Protein AF-0000000078660831 (afdb_homodimer)

pLDDT: mean 80.47, std 12.87, range [37.16, 97.75]

Secondary structure (DSSP, 8-state):
--------HHHHHHHHHHHHHHHHHHH-TTT--HHHHHHHHTS-HHHHHHHSSSHHHHHHHHHHHHHHHHHHHHHTT--S--SHHHHHHHHHHHHHHHHH---HHHHHHHHHHHHHHHH-HHHHHHHHHHHHHHHHHHHHHHHHHHHHTTSS-SSPPPHHHHHHHHHHHHHHHHHHHTTGGG-SS-S-HHHHHHHHHHHHHTT-/--------HHHHHHHHHHHHHHHHHHH-TTT--HHHHHHHHTS-HHHHHHHSSSHHHHHHHHHHHHHHHHHHHHHTT--S--SHHHHHHHHHHHHHHHHH---HHHHHHHHHHHHHHHH-HHHHHHHHHHHHHHHHHHHHHHHHHHHHTTSS-SSPPPHHHHHHHHHHHHHHHHHHHTTGGG-SS-S-HHHHHHHHHHHHHTT-

Radius of gyration: 22.95 Å; Cα contacts (8 Å, |Δi|>4): 455; chains: 2; bounding box: 81×64×45 Å

Structure (mmCIF, N/CA/C/O backbone):
data_AF-0000000078660831-model_v1
#
loop_
_entity.id
_entity.type
_entity.pdbx_description
1 polymer 'Transcriptional regulator, TetR family'
#
loop_
_atom_site.group_PDB
_atom_site.id
_atom_site.type_symbol
_atom_site.label_atom_id
_atom_site.label_alt_id
_atom_site.label_comp_id
_atom_site.label_asym_id
_atom_site.label_entity_id
_atom_site.label_seq_id
_atom_site.pdbx_PDB_ins_code
_atom_site.Cartn_x
_atom_site.Cartn_y
_atom_site.Cartn_z
_atom_site.occupancy
_atom_site.B_iso_or_equiv
_atom_site.auth_seq_id
_atom_site.auth_comp_id
_atom_site.auth_asym_id
_atom_site.auth_atom_id
_atom_site.pdbx_PDB_model_num
ATOM 1 N N . MET A 1 1 ? -43.875 26.25 0.459 1 37.19 1 MET A N 1
ATOM 2 C CA . MET A 1 1 ? -42.875 26.125 1.52 1 37.19 1 MET A CA 1
ATOM 3 C C . MET A 1 1 ? -42.281 24.719 1.53 1 37.19 1 MET A C 1
ATOM 5 O O . MET A 1 1 ? -42.938 23.766 1.911 1 37.19 1 MET A O 1
ATOM 9 N N . THR A 1 2 ? -41.469 24.266 0.577 1 42.72 2 THR A N 1
ATOM 10 C CA . THR A 1 2 ? -40.906 22.938 0.373 1 42.72 2 THR A CA 1
ATOM 11 C C . THR A 1 2 ? -40.281 22.406 1.657 1 42.72 2 THR A C 1
ATOM 13 O O . THR A 1 2 ? -39.375 23.047 2.211 1 42.72 2 THR A O 1
ATOM 16 N N . LYS A 1 3 ? -41 21.781 2.516 1 44.03 3 LYS A N 1
ATOM 17 C CA . LYS A 1 3 ? -40.625 21.266 3.824 1 44.03 3 LYS A CA 1
ATOM 18 C C . LYS A 1 3 ? -39.219 20.672 3.781 1 44.03 3 LYS A C 1
ATOM 20 O O . LYS A 1 3 ? -38.938 19.75 3.014 1 44.03 3 LYS A O 1
ATOM 25 N N . ARG A 1 4 ? -38.156 21.469 4 1 50.12 4 ARG A N 1
ATOM 26 C CA . ARG A 1 4 ? -36.812 20.922 4.152 1 50.12 4 ARG A CA 1
ATOM 27 C C . ARG A 1 4 ? -36.844 19.625 4.949 1 50.12 4 ARG A C 1
ATOM 29 O O . ARG A 1 4 ? -37.156 19.625 6.141 1 50.12 4 ARG A O 1
ATOM 36 N N . THR A 1 5 ? -37.375 18.641 4.48 1 50.28 5 THR A N 1
ATOM 37 C CA . THR A 1 5 ? -37.469 17.344 5.129 1 50.28 5 THR A CA 1
ATOM 38 C C . THR A 1 5 ? -36.156 17.016 5.859 1 50.28 5 THR A C 1
ATOM 40 O O . THR A 1 5 ? -35.094 16.969 5.246 1 50.28 5 THR A O 1
ATOM 43 N N . ARG A 1 6 ? -36.094 17.438 7.113 1 60.25 6 ARG A N 1
ATOM 44 C CA . ARG A 1 6 ? -34.969 17.219 8.039 1 60.25 6 ARG A CA 1
ATOM 45 C C . ARG A 1 6 ? -34.469 15.789 7.93 1 60.25 6 ARG A C 1
ATOM 47 O O . ARG A 1 6 ? -35.219 14.836 8.07 1 60.25 6 ARG A O 1
ATOM 54 N N . LEU A 1 7 ? -33.281 15.508 7.316 1 67.62 7 LEU A N 1
ATOM 55 C CA . LEU A 1 7 ? -32.656 14.188 7.281 1 67.62 7 LEU A CA 1
ATOM 56 C C . LEU A 1 7 ? -32.781 13.492 8.633 1 67.62 7 LEU A C 1
ATOM 58 O O . LEU A 1 7 ? -32.688 14.141 9.68 1 67.62 7 LEU A O 1
ATOM 62 N N . THR A 1 8 ? -33.344 12.281 8.648 1 75.75 8 THR A N 1
ATOM 63 C CA . THR A 1 8 ? -33.344 11.484 9.867 1 75.75 8 THR A CA 1
ATOM 64 C C . THR A 1 8 ? -31.922 11.344 10.414 1 75.75 8 THR A C 1
ATOM 66 O O . THR A 1 8 ? -30.953 11.625 9.703 1 75.75 8 THR A O 1
ATOM 69 N N . ALA A 1 9 ? -31.766 11.148 11.625 1 75.38 9 ALA A N 1
ATOM 70 C CA . ALA A 1 9 ? -30.453 10.953 12.25 1 75.38 9 ALA A CA 1
ATOM 71 C C . ALA A 1 9 ? -29.609 9.945 11.469 1 75.38 9 ALA A C 1
ATOM 73 O O . ALA A 1 9 ? -28.406 10.133 11.297 1 75.38 9 ALA A O 1
ATOM 74 N N . LYS A 1 10 ? -30.281 8.906 11.016 1 82 10 LYS A N 1
ATOM 75 C CA . LYS A 1 10 ? -29.594 7.875 10.25 1 82 10 LYS A CA 1
ATOM 76 C C . LYS A 1 10 ? -29.109 8.422 8.914 1 82 10 LYS A C 1
ATOM 78 O O . LYS A 1 10 ? -27.984 8.125 8.5 1 82 10 LYS A O 1
ATOM 83 N N . ASP A 1 11 ? -29.891 9.203 8.375 1 85.88 11 ASP A N 1
ATOM 84 C CA . ASP A 1 11 ? -29.516 9.805 7.098 1 85.88 11 ASP A CA 1
ATOM 85 C C . ASP A 1 11 ? -28.375 10.797 7.262 1 85.88 11 ASP A C 1
ATOM 87 O O . ASP A 1 11 ? -27.484 10.875 6.418 1 85.88 11 ASP A O 1
ATOM 91 N N . ARG A 1 12 ? -28.406 11.438 8.375 1 88.94 12 ARG A N 1
ATOM 92 C CA . ARG A 1 12 ? -27.359 12.414 8.664 1 88.94 12 ARG A CA 1
ATOM 93 C C . ARG A 1 12 ? -26.016 11.719 8.914 1 88.94 12 ARG A C 1
ATOM 95 O O . ARG A 1 12 ? -24.984 12.148 8.398 1 88.94 12 ARG A O 1
ATOM 102 N N . LYS A 1 13 ? -26.094 10.656 9.641 1 92.94 13 LYS A N 1
ATOM 103 C CA . LYS A 1 13 ? -24.875 9.875 9.914 1 92.94 13 LYS A CA 1
ATOM 104 C C . LYS A 1 13 ? -24.266 9.352 8.625 1 92.94 13 LYS A C 1
ATOM 106 O O . LYS A 1 13 ? -23.047 9.406 8.445 1 92.94 13 LYS A O 1
ATOM 111 N N . ALA A 1 14 ? -25.141 8.906 7.77 1 93.62 14 ALA A N 1
ATOM 112 C CA . ALA A 1 14 ? -24.688 8.375 6.488 1 93.62 14 ALA A CA 1
ATOM 113 C C . ALA A 1 14 ? -24.047 9.469 5.641 1 93.62 14 ALA A C 1
ATOM 115 O O . ALA A 1 14 ? -23.031 9.234 4.969 1 93.62 14 ALA A O 1
ATOM 116 N N . LEU A 1 15 ? -24.594 10.57 5.695 1 94.5 15 LEU A N 1
ATOM 117 C CA . LEU A 1 15 ? -24.078 11.695 4.934 1 94.5 15 LEU A CA 1
ATOM 118 C C . LEU A 1 15 ? -22.719 12.125 5.465 1 94.5 15 LEU A C 1
ATOM 120 O O . LEU A 1 15 ? -21.797 12.383 4.688 1 94.5 15 LEU A O 1
ATOM 124 N N . ILE A 1 16 ? -22.625 12.156 6.746 1 96.5 16 ILE A N 1
ATOM 125 C CA . ILE A 1 16 ? -21.359 12.508 7.383 1 96.5 16 ILE A CA 1
ATOM 126 C C . ILE A 1 16 ? -20.281 11.5 6.996 1 96.5 16 ILE A C 1
ATOM 128 O O . ILE A 1 16 ? -19.172 11.875 6.617 1 96.5 16 ILE A O 1
ATOM 132 N N . LEU A 1 17 ? -20.656 10.266 7.027 1 95.94 17 LEU A N 1
ATOM 133 C CA . LEU A 1 17 ? -19.719 9.203 6.707 1 95.94 17 LEU A CA 1
ATOM 134 C C . LEU A 1 17 ? -19.25 9.305 5.254 1 95.94 17 LEU A C 1
ATOM 136 O O . LEU A 1 17 ? -18.062 9.148 4.965 1 95.94 17 LEU A O 1
ATOM 140 N N . ALA A 1 18 ? -20.188 9.57 4.41 1 95.19 18 ALA A N 1
ATOM 141 C CA . ALA A 1 18 ? -19.875 9.664 2.988 1 95.19 18 ALA A CA 1
ATOM 142 C C . ALA A 1 18 ? -18.922 10.828 2.715 1 95.19 18 ALA A C 1
ATOM 144 O O . ALA A 1 18 ? -17.938 10.672 1.979 1 95.19 18 ALA A O 1
ATOM 145 N N . ASN A 1 19 ? -19.172 11.914 3.312 1 96.69 19 ASN A N 1
ATOM 146 C CA . ASN A 1 19 ? -18.328 13.078 3.119 1 96.69 19 ASN A CA 1
ATOM 147 C C . ASN A 1 19 ? -16.969 12.906 3.803 1 96.69 19 ASN A C 1
ATOM 149 O O . ASN A 1 19 ? -15.945 13.336 3.275 1 96.69 19 ASN A O 1
ATOM 153 N N . ALA A 1 20 ? -17.016 12.297 4.961 1 97.44 20 ALA A N 1
ATOM 154 C CA . ALA A 1 20 ? -15.773 11.992 5.656 1 97.44 20 ALA A CA 1
ATOM 155 C C . ALA A 1 20 ? -14.883 11.086 4.816 1 97.44 20 ALA A C 1
ATOM 157 O O . ALA A 1 20 ? -13.672 11.305 4.719 1 97.44 20 ALA A O 1
ATOM 158 N N . ARG A 1 21 ? -15.508 10.102 4.211 1 95.62 21 ARG A N 1
ATOM 159 C CA . ARG A 1 21 ? -14.781 9.188 3.34 1 95.62 21 ARG A CA 1
ATOM 160 C C . ARG A 1 21 ? -14.062 9.938 2.225 1 95.62 21 ARG A C 1
ATOM 162 O O . ARG A 1 21 ? -12.867 9.742 2.002 1 95.62 21 ARG A O 1
ATOM 169 N N . ALA A 1 22 ? -14.758 10.805 1.614 1 94.69 22 ALA A N 1
ATOM 170 C CA . ALA A 1 22 ? -14.203 11.562 0.499 1 94.69 22 ALA A CA 1
ATOM 171 C C . ALA A 1 22 ? -13.062 12.461 0.964 1 94.69 22 ALA A C 1
ATOM 173 O O . ALA A 1 22 ? -12 12.5 0.334 1 94.69 22 ALA A O 1
ATOM 174 N N . ILE A 1 23 ? -13.211 13.086 2.064 1 95.06 23 ILE A N 1
ATOM 175 C CA . ILE A 1 23 ? -12.242 14.062 2.549 1 95.06 23 ILE A CA 1
ATOM 176 C C . ILE A 1 23 ? -11.008 13.336 3.076 1 95.06 23 ILE A C 1
ATOM 178 O O . ILE A 1 23 ? -9.875 13.742 2.791 1 95.06 23 ILE A O 1
ATOM 182 N N . PHE A 1 24 ? -11.203 12.227 3.824 1 93.19 24 PHE A N 1
ATOM 183 C CA . PHE A 1 24 ? -10.078 11.445 4.316 1 93.19 24 PHE A CA 1
ATOM 184 C C . PHE A 1 24 ? -9.297 10.836 3.156 1 93.19 24 PHE A C 1
ATOM 186 O O . PHE A 1 24 ? -8.07 10.742 3.205 1 93.19 24 PHE A O 1
ATOM 193 N N . ALA A 1 25 ? -10.008 10.406 2.16 1 90.31 25 ALA A N 1
ATOM 194 C CA . ALA A 1 25 ? -9.352 9.789 1.007 1 90.31 25 ALA A CA 1
ATOM 195 C C . ALA A 1 25 ? -8.523 10.82 0.238 1 90.31 25 ALA A C 1
ATOM 197 O O . ALA A 1 25 ? -7.434 10.516 -0.247 1 90.31 25 ALA A O 1
ATOM 198 N N . GLN A 1 26 ? -8.984 12.023 0.199 1 86.38 26 GLN A N 1
ATOM 199 C CA . GLN A 1 26 ? -8.352 13.062 -0.597 1 86.38 26 GLN A CA 1
ATOM 200 C C . GLN A 1 26 ? -7.199 13.719 0.168 1 86.38 26 GLN A C 1
ATOM 202 O O . GLN A 1 26 ? -6.117 13.922 -0.386 1 86.38 26 GLN A O 1
ATOM 207 N N . ASN A 1 27 ? -7.449 13.945 1.471 1 85.5 27 ASN A N 1
ATOM 208 C CA . ASN A 1 27 ? -6.508 14.781 2.207 1 85.5 27 ASN A CA 1
ATOM 209 C C . ASN A 1 27 ? -5.625 13.945 3.133 1 85.5 27 ASN A C 1
ATOM 211 O O . ASN A 1 27 ? -4.586 14.414 3.596 1 85.5 27 ASN A O 1
ATOM 215 N N . GLY A 1 28 ? -6.102 12.727 3.352 1 86.94 28 GLY A N 1
ATOM 216 C CA . GLY A 1 28 ? -5.441 11.945 4.387 1 86.94 28 GLY A CA 1
ATOM 217 C C . GLY A 1 28 ? -5.973 12.242 5.781 1 86.94 28 GLY A C 1
ATOM 218 O O . GLY A 1 28 ? -6.668 13.234 5.988 1 86.94 28 GLY A O 1
ATOM 219 N N . TYR A 1 29 ? -5.602 11.414 6.738 1 88.44 29 TYR A N 1
ATOM 220 C CA . TYR A 1 29 ? -6.117 11.508 8.102 1 88.44 29 TYR A CA 1
ATOM 221 C C . TYR A 1 29 ? -5.613 12.766 8.789 1 88.44 29 TYR A C 1
ATOM 223 O O . TYR A 1 29 ? -6.395 13.508 9.398 1 88.44 29 TYR A O 1
ATOM 231 N N . GLU A 1 30 ? -4.391 13 8.703 1 85 30 GLU A N 1
ATOM 232 C CA . GLU A 1 30 ? -3.775 14.086 9.461 1 85 30 GLU A CA 1
ATOM 233 C C . GLU A 1 30 ? -4.215 15.445 8.938 1 85 30 GLU A C 1
ATOM 235 O O . GLU A 1 30 ? -4.555 16.344 9.719 1 85 30 GLU A O 1
ATOM 240 N N . ALA A 1 31 ? -4.312 15.594 7.676 1 85 31 ALA A N 1
ATOM 241 C CA . ALA A 1 31 ? -4.574 16.906 7.07 1 85 31 ALA A CA 1
ATOM 242 C C . ALA A 1 31 ? -6.07 17.188 7.02 1 85 31 ALA A C 1
ATOM 244 O O . ALA A 1 31 ? -6.484 18.344 6.895 1 85 31 ALA A O 1
ATOM 245 N N . ALA A 1 32 ? -6.844 16.188 7.023 1 92 32 ALA A N 1
ATOM 246 C CA . ALA A 1 32 ? -8.289 16.375 6.949 1 92 32 ALA A CA 1
ATOM 247 C C . ALA A 1 32 ? -8.805 17.172 8.141 1 92 32 ALA A C 1
ATOM 249 O O . ALA A 1 32 ? -8.445 16.891 9.289 1 92 32 ALA A O 1
ATOM 250 N N . ARG A 1 33 ? -9.656 18.125 7.844 1 94 33 ARG A N 1
ATOM 251 C CA . ARG A 1 33 ? -10.266 18.953 8.883 1 94 33 ARG A CA 1
ATOM 252 C C . ARG A 1 33 ? -11.711 18.531 9.141 1 94 33 ARG A C 1
ATOM 254 O O . ARG A 1 33 ? -12.516 18.453 8.211 1 94 33 ARG A O 1
ATOM 261 N N . THR A 1 34 ? -11.945 18.344 10.359 1 96.38 34 THR A N 1
ATOM 262 C CA . THR A 1 34 ? -13.297 17.922 10.719 1 96.38 34 THR A CA 1
ATOM 263 C C . THR A 1 34 ? -14.305 19.031 10.438 1 96.38 34 THR A C 1
ATOM 265 O O . THR A 1 34 ? -15.461 18.75 10.109 1 96.38 34 THR A O 1
ATOM 268 N N . GLN A 1 35 ? -13.898 20.219 10.406 1 96.88 35 GLN A N 1
ATOM 269 C CA . GLN A 1 35 ? -14.766 21.344 10.062 1 96.88 35 GLN A CA 1
ATOM 270 C C . GLN A 1 35 ? -15.234 21.25 8.609 1 96.88 35 GLN A C 1
ATOM 272 O O . GLN A 1 35 ? -16.391 21.547 8.305 1 96.88 35 GLN A O 1
ATOM 277 N N . ASP A 1 36 ? -14.359 20.812 7.762 1 97.12 36 ASP A N 1
ATOM 278 C CA . ASP A 1 36 ? -14.703 20.672 6.352 1 97.12 36 ASP A CA 1
ATOM 279 C C . ASP A 1 36 ? -15.719 19.547 6.148 1 97.12 36 ASP A C 1
ATOM 281 O O . ASP A 1 36 ? -16.625 19.672 5.324 1 97.12 36 ASP A O 1
ATOM 285 N N . ILE A 1 37 ? -15.555 18.469 6.867 1 97.75 37 ILE A N 1
ATOM 286 C CA . ILE A 1 37 ? -16.484 17.344 6.793 1 97.75 37 ILE A CA 1
ATOM 287 C C . ILE A 1 37 ? -17.875 17.797 7.238 1 97.75 37 ILE A C 1
ATOM 289 O O . ILE A 1 37 ? -18.875 17.531 6.559 1 97.75 37 ILE A O 1
ATOM 293 N N . ALA A 1 38 ? -17.891 18.531 8.336 1 97.62 38 ALA A N 1
ATOM 294 C CA . ALA A 1 38 ? -19.156 19.031 8.867 1 97.62 38 ALA A CA 1
ATOM 295 C C . ALA A 1 38 ? -19.828 19.969 7.879 1 97.62 38 ALA A C 1
ATOM 297 O O . ALA A 1 38 ? -21.016 19.812 7.562 1 97.62 38 ALA A O 1
ATOM 298 N N . ARG A 1 39 ? -19.094 20.875 7.391 1 97.31 39 ARG A N 1
ATOM 299 C CA . ARG A 1 39 ? -19.609 21.859 6.449 1 97.31 39 ARG A CA 1
ATOM 300 C C . ARG A 1 39 ? -20.188 21.188 5.207 1 97.31 39 ARG A C 1
ATOM 302 O O . ARG A 1 39 ? -21.297 21.5 4.797 1 97.31 39 ARG A O 1
ATOM 309 N N . ARG A 1 40 ? -19.5 20.297 4.668 1 96.38 40 ARG A N 1
ATOM 310 C CA . ARG A 1 40 ? -19.953 19.594 3.465 1 96.38 40 ARG A CA 1
ATOM 311 C C . ARG A 1 40 ? -21.188 18.766 3.742 1 96.38 40 ARG A C 1
ATOM 313 O O . ARG A 1 40 ? -21.984 18.5 2.838 1 96.38 40 ARG A O 1
ATOM 320 N N . SER A 1 41 ? -21.281 18.391 4.996 1 96.69 41 SER A N 1
ATOM 321 C CA . SER A 1 41 ? -22.391 17.531 5.391 1 96.69 41 SER A CA 1
ATOM 322 C C . SER A 1 41 ? -23.594 18.359 5.82 1 96.69 41 SER A C 1
ATOM 324 O O . SER A 1 41 ? -24.641 17.797 6.18 1 96.69 41 SER A O 1
ATOM 326 N N . GLY A 1 42 ? -23.422 19.656 5.895 1 95.94 42 GLY A N 1
ATOM 327 C CA . GLY A 1 42 ? -24.516 20.531 6.258 1 95.94 42 GLY A CA 1
ATOM 328 C C . GLY A 1 42 ? -24.859 20.469 7.738 1 95.94 42 GLY A C 1
ATOM 329 O O . GLY A 1 42 ? -26.031 20.609 8.117 1 95.94 42 GLY A O 1
ATOM 330 N N . VAL A 1 43 ? -23.891 20.156 8.555 1 95.94 43 VAL A N 1
ATOM 331 C CA . VAL A 1 43 ? -24.109 20.094 10 1 95.94 43 VAL A CA 1
ATOM 332 C C . VAL A 1 43 ? -23.016 20.891 10.719 1 95.94 43 VAL A C 1
ATOM 334 O O . VAL A 1 43 ? -22 21.234 10.125 1 95.94 43 VAL A O 1
ATOM 337 N N . SER A 1 44 ? -23.328 21.141 11.945 1 95.19 44 SER A N 1
ATOM 338 C CA . SER A 1 44 ? -22.297 21.734 12.781 1 95.19 44 SER A CA 1
ATOM 339 C C . SER A 1 44 ? -21.281 20.703 13.227 1 95.19 44 SER A C 1
ATOM 341 O O . SER A 1 44 ? -21.578 19.5 13.266 1 95.19 44 SER A O 1
ATOM 343 N N . GLU A 1 45 ? -20.078 21.141 13.508 1 95.44 45 GLU A N 1
ATOM 344 C CA . GLU A 1 45 ? -19.078 20.234 14.055 1 95.44 45 GLU A CA 1
ATOM 345 C C . GLU A 1 45 ? -19.562 19.594 15.359 1 95.44 45 GLU A C 1
ATOM 347 O O . GLU A 1 45 ? -19.297 18.422 15.625 1 95.44 45 GLU A O 1
ATOM 352 N N . ALA A 1 46 ? -20.297 20.406 16.141 1 94.62 46 ALA A N 1
ATOM 353 C CA . ALA A 1 46 ? -20.828 19.906 17.406 1 94.62 46 ALA A CA 1
ATOM 354 C C . ALA A 1 46 ? -21.781 18.75 17.172 1 94.62 46 ALA A C 1
ATOM 356 O O . ALA A 1 46 ? -21.688 17.719 17.844 1 94.62 46 ALA A O 1
ATOM 357 N N . LEU A 1 47 ? -22.625 18.875 16.297 1 94.88 47 LEU A N 1
ATOM 358 C CA . LEU A 1 47 ? -23.578 17.812 15.961 1 94.88 47 LEU A CA 1
ATOM 359 C C . LEU A 1 47 ? -22.859 16.594 15.422 1 94.88 47 LEU A C 1
ATOM 361 O O . LEU A 1 47 ? -23.234 15.453 15.742 1 94.88 47 LEU A O 1
ATOM 365 N N . MET A 1 48 ? -21.844 16.797 14.586 1 96.44 48 MET A N 1
ATOM 366 C CA . MET A 1 48 ? -21.047 15.688 14.047 1 96.44 48 MET A CA 1
ATOM 367 C C . MET A 1 48 ? -20.422 14.875 15.172 1 96.44 48 MET A C 1
ATOM 369 O O . MET A 1 48 ? -20.469 13.641 15.156 1 96.44 48 MET A O 1
ATOM 373 N N . TYR A 1 49 ? -19.969 15.57 16.141 1 95.62 49 TYR A N 1
ATOM 374 C CA . TYR A 1 49 ? -19.25 14.906 17.219 1 95.62 49 TYR A CA 1
ATOM 375 C C . TYR A 1 49 ? -20.219 14.25 18.203 1 95.62 49 TYR A C 1
ATOM 377 O O . TYR A 1 49 ? -19.828 13.438 19.031 1 95.62 49 TYR A O 1
ATOM 385 N N . GLN A 1 50 ? -21.5 14.633 18.156 1 95.19 50 GLN A N 1
ATOM 386 C CA . GLN A 1 50 ? -22.516 13.867 18.875 1 95.19 50 GLN A CA 1
ATOM 387 C C . GLN A 1 50 ? -22.641 12.453 18.297 1 95.19 50 GLN A C 1
ATOM 389 O O . GLN A 1 50 ? -22.906 11.5 19.031 1 95.19 50 GLN A O 1
ATOM 394 N N . HIS A 1 51 ? -22.406 12.367 17.016 1 94.88 51 HIS A N 1
ATOM 395 C CA . HIS A 1 51 ? -22.484 11.078 16.344 1 94.88 51 HIS A CA 1
ATOM 396 C C . HIS A 1 51 ? -21.141 10.344 16.406 1 94.88 51 HIS A C 1
ATOM 398 O O . HIS A 1 51 ? -21.109 9.117 16.531 1 94.88 51 HIS A O 1
ATOM 404 N N . PHE A 1 52 ? -20.062 11.125 16.281 1 97 52 PHE A N 1
ATOM 405 C CA . PHE A 1 52 ? -18.703 10.602 16.281 1 97 52 PHE A CA 1
ATOM 406 C C . PHE A 1 52 ? -17.828 11.375 17.25 1 97 52 PHE A C 1
ATOM 408 O O . PHE A 1 52 ? -17.281 12.43 16.906 1 97 52 PHE A O 1
ATOM 415 N N . PRO A 1 53 ? -17.562 10.852 18.297 1 96 53 PRO A N 1
ATOM 416 C CA . PRO A 1 53 ? -17.047 11.594 19.453 1 96 53 PRO A CA 1
ATOM 417 C C . PRO A 1 53 ? -15.641 12.148 19.203 1 96 53 PRO A C 1
ATOM 419 O O . PRO A 1 53 ? -15.164 13 19.969 1 96 53 PRO A O 1
ATOM 422 N N . SER A 1 54 ? -14.953 11.602 18.156 1 95.75 54 SER A N 1
ATOM 423 C CA . SER A 1 54 ? -13.625 12.109 17.828 1 95.75 54 SER A CA 1
ATOM 424 C C . SER A 1 54 ? -13.312 11.914 16.344 1 95.75 54 SER A C 1
ATOM 426 O O . SER A 1 54 ? -14 11.164 15.656 1 95.75 54 SER A O 1
ATOM 428 N N . LYS A 1 55 ? -12.312 12.586 15.898 1 94.69 55 LYS A N 1
ATOM 429 C CA . LYS A 1 55 ? -11.836 12.398 14.531 1 94.69 55 LYS A CA 1
ATOM 430 C C . LYS A 1 55 ? -11.445 10.938 14.289 1 94.69 55 LYS A C 1
ATOM 432 O O . LYS A 1 55 ? -11.742 10.383 13.227 1 94.69 55 LYS A O 1
ATOM 437 N N . GLU A 1 56 ? -10.859 10.367 15.344 1 92.56 56 GLU A N 1
ATOM 438 C CA . GLU A 1 56 ? -10.445 8.969 15.25 1 92.56 56 GLU A CA 1
ATOM 439 C C . GLU A 1 56 ? -11.656 8.039 15.141 1 92.56 56 GLU A C 1
ATOM 441 O O . GLU A 1 56 ? -11.656 7.113 14.328 1 92.56 56 GLU A O 1
ATOM 446 N N . ALA A 1 57 ? -12.594 8.32 15.891 1 94 57 ALA A N 1
ATOM 447 C CA . ALA A 1 57 ? -13.805 7.508 15.852 1 94 57 ALA A CA 1
ATOM 448 C C . ALA A 1 57 ? -14.492 7.617 14.484 1 94 57 ALA A C 1
ATOM 450 O O . ALA A 1 57 ? -14.984 6.621 13.953 1 94 57 ALA A O 1
ATOM 451 N N . LEU A 1 58 ? -14.531 8.828 14 1 96.19 58 LEU A N 1
ATOM 452 C CA . LEU A 1 58 ? -15.102 9.055 12.68 1 96.19 58 LEU A CA 1
ATOM 453 C C . LEU A 1 58 ? -14.297 8.32 11.609 1 96.19 58 LEU A C 1
ATOM 455 O O . LEU A 1 58 ? -14.875 7.652 10.742 1 96.19 58 LEU A O 1
ATOM 459 N N . TYR A 1 59 ? -13.055 8.383 11.68 1 93.44 59 TYR A N 1
ATOM 460 C CA . TYR A 1 59 ? -12.172 7.723 10.727 1 93.44 59 TYR A CA 1
ATOM 461 C C . TYR A 1 59 ? -12.352 6.211 10.766 1 93.44 59 TYR A C 1
ATOM 463 O O . TYR A 1 59 ? -12.477 5.566 9.719 1 93.44 59 TYR A O 1
ATOM 471 N N . ARG A 1 60 ? -12.414 5.66 11.938 1 91.25 60 ARG A N 1
ATOM 472 C CA . ARG A 1 60 ? -12.609 4.227 12.102 1 91.25 60 ARG A CA 1
ATOM 473 C C . ARG A 1 60 ? -13.961 3.787 11.547 1 91.25 60 ARG A C 1
ATOM 475 O O . ARG A 1 60 ? -14.078 2.703 10.969 1 91.25 60 ARG A O 1
ATOM 482 N N . ALA A 1 61 ? -14.914 4.621 11.742 1 93.44 61 ALA A N 1
ATOM 483 C CA . ALA A 1 61 ? -16.234 4.312 11.195 1 93.44 61 ALA A CA 1
ATOM 484 C C . ALA A 1 61 ? -16.203 4.281 9.672 1 93.44 61 ALA A C 1
ATOM 486 O O . ALA A 1 61 ? -16.828 3.418 9.047 1 93.44 61 ALA A O 1
ATOM 487 N N . VAL A 1 62 ? -15.508 5.219 9.062 1 94.31 62 VAL A N 1
ATOM 488 C CA . VAL A 1 62 ? -15.352 5.254 7.613 1 94.31 62 VAL A CA 1
ATOM 489 C C . VAL A 1 62 ? -14.664 3.977 7.137 1 94.31 62 VAL A C 1
ATOM 491 O O . VAL A 1 62 ? -15.125 3.326 6.195 1 94.31 62 VAL A O 1
ATOM 494 N N . LEU A 1 63 ? -13.633 3.566 7.812 1 90.88 63 LEU A N 1
ATOM 495 C CA . LEU A 1 63 ? -12.875 2.381 7.426 1 90.88 63 LEU A CA 1
ATOM 496 C C . LEU A 1 63 ? -13.734 1.125 7.555 1 90.88 63 LEU A C 1
ATOM 498 O O . LEU A 1 63 ? -13.664 0.234 6.703 1 90.88 63 LEU A O 1
ATOM 502 N N . ARG A 1 64 ? -14.492 1.091 8.57 1 89.25 64 ARG A N 1
ATOM 503 C CA . ARG A 1 64 ? -15.383 -0.05 8.758 1 89.25 64 ARG A CA 1
ATOM 504 C C . ARG A 1 64 ? -16.391 -0.154 7.609 1 89.25 64 ARG A C 1
ATOM 506 O O . ARG A 1 64 ? -16.688 -1.254 7.141 1 89.25 64 ARG A O 1
ATOM 513 N N . GLU A 1 65 ? -16.859 0.952 7.215 1 91.25 65 GLU A N 1
ATOM 514 C CA . GLU A 1 65 ? -17.781 0.955 6.09 1 91.25 65 GLU A CA 1
ATOM 515 C C . GLU A 1 65 ? -17.094 0.498 4.805 1 91.25 65 GLU A C 1
ATOM 517 O O . GLU A 1 65 ? -17.656 -0.273 4.031 1 91.25 65 GLU A O 1
ATOM 522 N 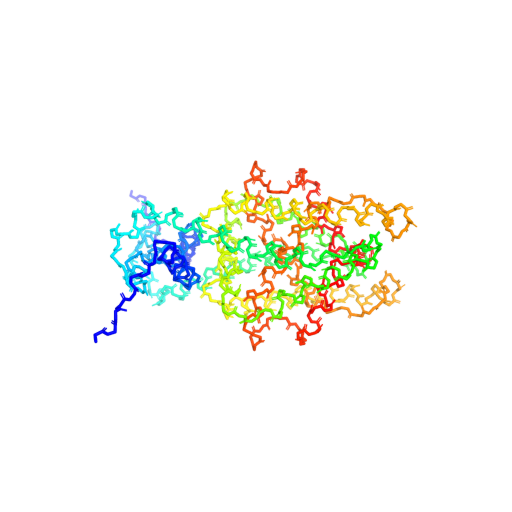N . VAL A 1 66 ? -15.938 0.984 4.562 1 90 66 VAL A N 1
ATOM 523 C CA . VAL A 1 66 ? -15.156 0.61 3.389 1 90 66 VAL A CA 1
ATOM 524 C C . VAL A 1 66 ? -14.945 -0.901 3.373 1 90 66 VAL A C 1
ATOM 526 O O . VAL A 1 66 ? -15.148 -1.554 2.346 1 90 66 VAL A O 1
ATOM 529 N N . ILE A 1 67 ? -14.609 -1.447 4.457 1 85.5 67 ILE A N 1
ATOM 530 C CA . ILE A 1 67 ? -14.336 -2.877 4.578 1 85.5 67 ILE A CA 1
ATOM 531 C C . ILE A 1 67 ? -15.625 -3.664 4.336 1 85.5 67 ILE A C 1
ATOM 533 O O . ILE A 1 67 ? -15.617 -4.676 3.627 1 85.5 67 ILE A O 1
ATOM 537 N N . ARG A 1 68 ? -16.625 -3.205 4.953 1 85.5 68 ARG A N 1
ATOM 538 C CA . ARG A 1 68 ? -17.922 -3.869 4.766 1 85.5 68 ARG A CA 1
ATOM 539 C C . ARG A 1 68 ? -18.297 -3.906 3.293 1 85.5 68 ARG A C 1
ATOM 541 O O . ARG A 1 68 ? -18.766 -4.938 2.793 1 85.5 68 ARG A O 1
ATOM 548 N N . GLU A 1 69 ? -18.156 -2.842 2.666 1 86.12 69 GLU A N 1
ATOM 549 C CA . GLU A 1 69 ? -18.484 -2.76 1.246 1 86.12 69 GLU A CA 1
ATOM 550 C C . GLU A 1 69 ? -17.641 -3.721 0.425 1 86.12 69 GLU A C 1
ATOM 552 O O . GLU A 1 69 ? -18.141 -4.371 -0.494 1 86.12 69 GLU A O 1
ATOM 557 N N . GLN A 1 70 ? -16.406 -3.768 0.735 1 81.12 70 GLN A N 1
ATOM 558 C CA . GLN A 1 70 ? -15.523 -4.691 0.038 1 81.12 70 GLN A CA 1
ATOM 559 C C . GLN A 1 70 ? -15.922 -6.141 0.303 1 81.12 70 GLN A C 1
ATOM 561 O O . GLN A 1 70 ? -15.938 -6.965 -0.615 1 81.12 70 GLN A O 1
ATOM 566 N N . ASP A 1 71 ? -16.188 -6.395 1.562 1 79.94 71 ASP A N 1
ATOM 567 C CA . ASP A 1 71 ? -16.656 -7.738 1.915 1 79.94 71 ASP A CA 1
ATOM 568 C C . ASP A 1 71 ? -17.891 -8.125 1.117 1 79.94 71 ASP A C 1
ATOM 570 O O . ASP A 1 71 ? -18.016 -9.258 0.649 1 79.94 71 ASP A O 1
ATOM 574 N N . GLU A 1 72 ? -18.75 -7.211 0.995 1 82.06 72 GLU A N 1
ATOM 575 C CA . GLU A 1 72 ? -19.984 -7.461 0.25 1 82.06 72 GLU A CA 1
ATOM 576 C C . GLU A 1 72 ? -19.688 -7.723 -1.226 1 82.06 72 GLU A C 1
ATOM 578 O O . GLU A 1 72 ? -20.328 -8.578 -1.847 1 82.06 72 GLU A O 1
ATOM 583 N N . SER A 1 73 ? -18.781 -7.012 -1.755 1 77.69 73 SER A N 1
ATOM 584 C CA . SER A 1 73 ? -18.391 -7.207 -3.148 1 77.69 73 SER A CA 1
ATOM 585 C C . SER A 1 73 ? -17.75 -8.578 -3.361 1 77.69 73 SER A C 1
ATOM 587 O O . SER A 1 73 ? -17.969 -9.211 -4.395 1 77.69 73 SER A O 1
ATOM 589 N N . TYR A 1 74 ? -17.031 -9.016 -2.316 1 74.56 74 TYR A N 1
ATOM 590 C CA . TYR A 1 74 ? -16.344 -10.297 -2.414 1 74.56 74 TYR A CA 1
ATOM 591 C C . TYR A 1 74 ? -17.297 -11.453 -2.162 1 74.56 74 TYR A C 1
ATOM 593 O O . TYR A 1 74 ? -17.094 -12.555 -2.688 1 74.56 74 TYR A O 1
ATOM 601 N N . ALA A 1 75 ? -18.203 -11.242 -1.276 1 73.19 75 ALA A N 1
ATOM 602 C CA . ALA A 1 75 ? -19.203 -12.273 -1.001 1 73.19 75 ALA A CA 1
ATOM 603 C C . ALA A 1 75 ? -19.922 -12.703 -2.279 1 73.19 75 ALA A C 1
ATOM 605 O O . ALA A 1 75 ? -20.344 -13.852 -2.412 1 73.19 75 ALA A O 1
ATOM 606 N N . ALA A 1 76 ? -19.922 -11.844 -3.211 1 68.06 76 ALA A N 1
ATOM 607 C CA . ALA A 1 76 ? -20.594 -12.109 -4.48 1 68.06 76 ALA A CA 1
ATOM 608 C C . ALA A 1 76 ? -19.75 -13.023 -5.363 1 68.06 76 ALA A C 1
ATOM 610 O O . ALA A 1 76 ? -20.25 -13.609 -6.324 1 68.06 76 ALA A O 1
ATOM 611 N N . LEU A 1 77 ? -18.469 -13.086 -5.004 1 66.88 77 LEU A N 1
ATOM 612 C CA . LEU A 1 77 ? -17.531 -13.883 -5.797 1 66.88 77 LEU A CA 1
ATOM 613 C C . LEU A 1 77 ? -17.672 -15.367 -5.469 1 66.88 77 LEU A C 1
ATOM 615 O O . LEU A 1 77 ? -17.172 -16.219 -6.207 1 66.88 77 LEU A O 1
ATOM 619 N N . VAL A 1 78 ? -18.328 -15.68 -4.449 1 57.91 78 VAL A N 1
ATOM 620 C CA . VAL A 1 78 ? -18.359 -17.031 -3.922 1 57.91 78 VAL A CA 1
ATOM 621 C C . VAL A 1 78 ? -18.984 -17.969 -4.957 1 57.91 78 VAL A C 1
ATOM 623 O O . VAL A 1 78 ? -20.141 -17.812 -5.344 1 57.91 78 VAL A O 1
ATOM 626 N N . THR A 1 79 ? -17.906 -18.609 -5.719 1 58.22 79 THR A N 1
ATOM 627 C CA . THR A 1 79 ? -18.391 -19.688 -6.578 1 58.22 79 THR A CA 1
ATOM 628 C C . THR A 1 79 ? -18.703 -20.938 -5.758 1 58.22 79 THR A C 1
ATOM 630 O O . THR A 1 79 ? -18.094 -21.172 -4.711 1 58.22 79 THR A O 1
ATOM 633 N N . ARG A 1 80 ? -19.797 -21.547 -6.039 1 57.72 80 ARG A N 1
ATOM 634 C CA . ARG A 1 80 ? -20.312 -22.797 -5.473 1 57.72 80 ARG A CA 1
ATOM 635 C C . ARG A 1 80 ? -19.375 -23.953 -5.77 1 57.72 80 ARG A C 1
ATOM 637 O O . ARG A 1 80 ? -19.297 -24.906 -4.988 1 57.72 80 ARG A O 1
ATOM 644 N N . GLU A 1 81 ? -18.562 -23.797 -6.812 1 58.5 81 GLU A N 1
ATOM 645 C CA . GLU A 1 81 ? -17.734 -24.938 -7.184 1 58.5 81 GLU A CA 1
ATOM 646 C C . GLU A 1 81 ? -16.391 -24.891 -6.469 1 58.5 81 GLU A C 1
ATOM 648 O O . GLU A 1 81 ? -15.852 -23.812 -6.195 1 58.5 81 GLU A O 1
ATOM 653 N N . LEU A 1 82 ? -16.062 -26.031 -5.809 1 59.34 82 LEU A N 1
ATOM 654 C CA . LEU A 1 82 ? -14.875 -26.141 -4.961 1 59.34 82 LEU A CA 1
ATOM 655 C C . LEU A 1 82 ? -13.742 -26.844 -5.691 1 59.34 82 LEU A C 1
ATOM 657 O O . LEU A 1 82 ? -13.227 -27.859 -5.211 1 59.34 82 LEU A O 1
ATOM 661 N N . ASP A 1 83 ? -13.523 -26.578 -7.035 1 64.12 83 ASP A N 1
ATOM 662 C CA . ASP A 1 83 ? -12.391 -27.141 -7.758 1 64.12 83 ASP A CA 1
ATOM 663 C C . ASP A 1 83 ? -11.398 -26.062 -8.156 1 64.12 83 ASP A C 1
ATOM 665 O O . ASP A 1 83 ? -11.586 -24.891 -7.82 1 64.12 83 ASP A O 1
ATOM 669 N N . GLY A 1 84 ? -10.273 -26.484 -8.656 1 68.06 84 GLY A N 1
ATOM 670 C CA . GLY A 1 84 ? -9.219 -25.562 -9.07 1 68.06 84 GLY A CA 1
ATOM 671 C C . GLY A 1 84 ? -9.719 -24.453 -9.977 1 68.06 84 GLY A C 1
ATOM 672 O O . GLY A 1 84 ? -9.273 -23.312 -9.867 1 68.06 84 GLY A O 1
ATOM 673 N N . ARG A 1 85 ? -10.703 -24.812 -10.766 1 72.38 85 ARG A N 1
ATOM 674 C CA . ARG A 1 85 ? -11.297 -23.844 -11.68 1 72.38 85 ARG A CA 1
ATOM 675 C C . ARG A 1 85 ? -12.055 -22.75 -10.906 1 72.38 85 ARG A C 1
ATOM 677 O O . ARG A 1 85 ? -12.07 -21.594 -11.312 1 72.38 85 ARG A O 1
ATOM 684 N N . ALA A 1 86 ? -12.578 -23.234 -9.844 1 74 86 ALA A N 1
ATOM 685 C CA . ALA A 1 86 ? -13.312 -22.297 -9.008 1 74 86 ALA A CA 1
ATOM 686 C C . ALA A 1 86 ? -12.383 -21.266 -8.383 1 74 86 ALA A C 1
ATOM 688 O O . ALA A 1 86 ? -12.734 -20.094 -8.266 1 74 86 ALA A O 1
ATOM 689 N N . VAL A 1 87 ? -11.18 -21.688 -8.039 1 74.75 87 VAL A N 1
ATOM 690 C CA . VAL A 1 87 ? -10.203 -20.781 -7.453 1 74.75 87 VAL A CA 1
ATOM 691 C C . VAL A 1 87 ? -9.812 -19.719 -8.477 1 74.75 87 VAL A C 1
ATOM 693 O O . VAL A 1 87 ? -9.805 -18.516 -8.172 1 74.75 87 VAL A O 1
ATOM 696 N N . VAL A 1 88 ? -9.617 -20.203 -9.656 1 78.69 88 VAL A N 1
ATOM 697 C CA . VAL A 1 88 ? -9.219 -19.297 -10.719 1 78.69 88 VAL A CA 1
ATOM 698 C C . VAL A 1 88 ? -10.344 -18.297 -11 1 78.69 88 VAL A C 1
ATOM 700 O O . VAL A 1 88 ? -10.102 -17.094 -11.156 1 78.69 88 VAL A O 1
ATOM 703 N N . ARG A 1 89 ? -11.547 -18.812 -11.023 1 80.81 89 ARG A N 1
ATOM 704 C CA . ARG A 1 89 ? -12.703 -17.953 -11.289 1 80.81 89 ARG A CA 1
ATOM 705 C C . ARG A 1 89 ? -12.875 -16.906 -10.195 1 80.81 89 ARG A C 1
ATOM 707 O O . ARG A 1 89 ? -13.18 -15.75 -10.484 1 80.81 89 ARG A O 1
ATOM 714 N N . ASN A 1 90 ? -12.648 -17.328 -9.016 1 79 90 ASN A N 1
ATOM 715 C CA . ASN A 1 90 ? -12.797 -16.406 -7.895 1 79 90 ASN A CA 1
ATOM 716 C C . ASN A 1 90 ? -11.719 -15.328 -7.902 1 79 90 ASN A C 1
ATOM 718 O O . ASN A 1 90 ? -12.008 -14.156 -7.656 1 79 90 ASN A O 1
ATOM 722 N N . VAL A 1 91 ? -10.539 -15.727 -8.164 1 82.38 91 VAL A N 1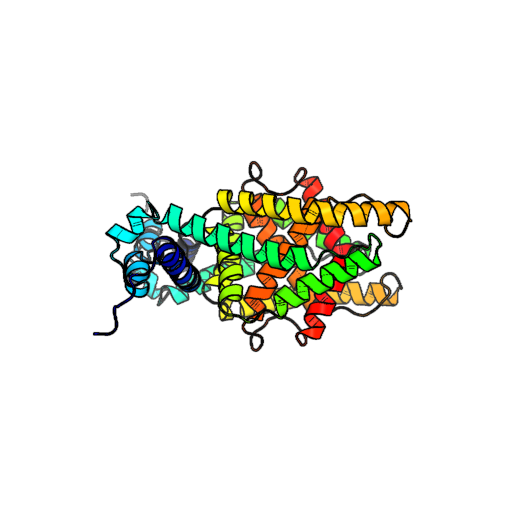
ATOM 723 C CA . VAL A 1 91 ? -9.438 -14.766 -8.227 1 82.38 91 VAL A CA 1
ATOM 724 C C . VAL A 1 91 ? -9.648 -13.797 -9.383 1 82.38 91 VAL A C 1
ATOM 726 O O . VAL A 1 91 ? -9.422 -12.594 -9.242 1 82.38 91 VAL A O 1
ATOM 729 N N . ARG A 1 92 ? -10.133 -14.359 -10.461 1 86.31 92 ARG A N 1
ATOM 730 C CA . ARG A 1 92 ? -10.43 -13.508 -11.609 1 86.31 92 ARG A CA 1
ATOM 731 C C . ARG A 1 92 ? -11.523 -12.492 -11.266 1 86.31 92 ARG A C 1
ATOM 733 O O . ARG A 1 92 ? -11.391 -11.312 -11.578 1 86.31 92 ARG A O 1
ATOM 740 N N . ALA A 1 93 ? -12.547 -12.984 -10.672 1 85 93 ALA A N 1
ATOM 741 C CA . ALA A 1 93 ? -13.648 -12.109 -10.281 1 85 93 ALA A CA 1
ATOM 742 C C . ALA A 1 93 ? -13.164 -11.016 -9.336 1 85 93 ALA A C 1
ATOM 744 O O . ALA A 1 93 ? -13.602 -9.859 -9.438 1 85 93 ALA A O 1
ATOM 745 N N . TYR A 1 94 ? -12.289 -11.367 -8.469 1 84.5 94 TYR A N 1
ATOM 746 C CA . TYR A 1 94 ? -11.719 -10.406 -7.535 1 84.5 94 TYR A CA 1
ATOM 747 C C . TYR A 1 94 ? -11 -9.289 -8.273 1 84.5 94 TYR A C 1
ATOM 749 O O . TYR A 1 94 ? -11.273 -8.109 -8.039 1 84.5 94 TYR A O 1
ATOM 757 N N . PHE A 1 95 ? -10.164 -9.633 -9.203 1 89.69 95 PHE A N 1
ATOM 758 C CA . PHE A 1 95 ? -9.367 -8.617 -9.867 1 89.69 95 PHE A CA 1
ATOM 759 C C . PHE A 1 95 ? -10.211 -7.836 -10.867 1 89.69 95 PHE A C 1
ATOM 761 O O . PHE A 1 95 ? -9.898 -6.688 -11.195 1 89.69 95 PHE A O 1
ATOM 768 N N . GLN A 1 96 ? -11.289 -8.461 -11.328 1 88.31 96 GLN A N 1
ATOM 769 C CA . GLN A 1 96 ? -12.242 -7.715 -12.141 1 88.31 96 GLN A CA 1
ATOM 770 C C . GLN A 1 96 ? -12.883 -6.59 -11.344 1 88.31 96 GLN A C 1
ATOM 772 O O . GLN A 1 96 ? -13.102 -5.492 -11.859 1 88.31 96 GLN A O 1
ATOM 777 N N . ILE A 1 97 ? -13.148 -6.91 -10.148 1 84.5 97 ILE A N 1
ATOM 778 C CA . ILE A 1 97 ? -13.719 -5.895 -9.266 1 84.5 97 ILE A CA 1
ATOM 779 C C . ILE A 1 97 ? -12.672 -4.82 -8.977 1 84.5 97 ILE A C 1
ATOM 781 O O . ILE A 1 97 ? -12.961 -3.625 -9.078 1 84.5 97 ILE A O 1
ATOM 785 N N . VAL A 1 98 ? -11.516 -5.219 -8.656 1 86.75 98 VAL A N 1
ATOM 786 C CA . VAL A 1 98 ? -10.43 -4.32 -8.273 1 86.75 98 VAL A CA 1
ATOM 787 C C . VAL A 1 98 ? -10.117 -3.369 -9.43 1 86.75 98 VAL A C 1
ATOM 789 O O . VAL A 1 98 ? -9.984 -2.16 -9.227 1 86.75 98 VAL A O 1
ATOM 792 N N . VAL A 1 99 ? -10.016 -3.93 -10.625 1 85.44 99 VAL A N 1
ATOM 793 C CA . VAL A 1 99 ? -9.602 -3.148 -11.781 1 85.44 99 VAL A CA 1
ATOM 794 C C . VAL A 1 99 ? -10.805 -2.418 -12.367 1 85.44 99 VAL A C 1
ATOM 796 O O . VAL A 1 99 ? -10.68 -1.297 -12.867 1 85.44 99 VAL A O 1
ATOM 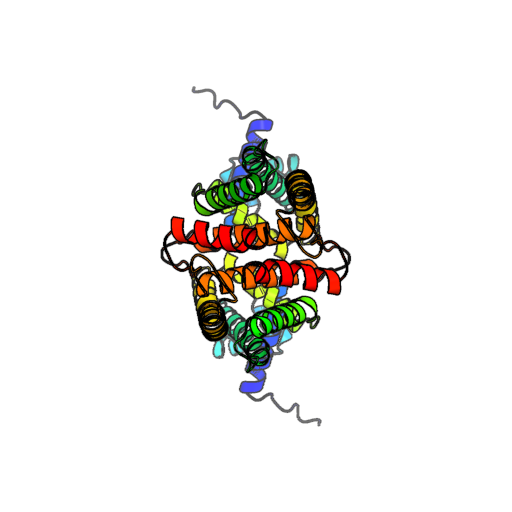799 N N . GLY A 1 100 ? -11.938 -3.01 -12.312 1 78.75 100 GLY A N 1
ATOM 800 C CA . GLY A 1 100 ? -13.117 -2.508 -13.008 1 78.75 100 GLY A CA 1
ATOM 801 C C . GLY A 1 100 ? -13.898 -1.489 -12.195 1 78.75 100 GLY A C 1
ATOM 802 O O . GLY A 1 100 ? -14.719 -0.748 -12.742 1 78.75 100 GLY A O 1
ATOM 803 N N . GLN A 1 101 ? -13.727 -1.488 -10.992 1 73.56 101 GLN A N 1
ATOM 804 C CA . GLN A 1 101 ? -14.5 -0.553 -10.172 1 73.56 101 GLN A CA 1
ATOM 805 C C . GLN A 1 101 ? -13.953 0.866 -10.305 1 73.56 101 GLN A C 1
ATOM 807 O O . GLN A 1 101 ? -12.875 1.172 -9.773 1 73.56 101 GLN A O 1
ATOM 812 N N . THR A 1 102 ? -14.703 1.657 -10.953 1 73.44 102 THR A N 1
ATOM 813 C CA . THR A 1 102 ? -14.219 2.996 -11.273 1 73.44 102 THR A CA 1
ATOM 814 C C . THR A 1 102 ? -15 4.051 -10.5 1 73.44 102 THR A C 1
ATOM 816 O O . THR A 1 102 ? -14.695 5.242 -10.578 1 73.44 102 THR A O 1
ATOM 819 N N . GLU A 1 103 ? -15.945 3.496 -9.719 1 81.31 103 GLU A N 1
ATOM 820 C CA . GLU A 1 103 ? -16.688 4.473 -8.93 1 81.31 103 GLU A CA 1
ATOM 821 C C . GLU A 1 103 ? -15.789 5.16 -7.914 1 81.31 103 GLU A C 1
ATOM 823 O O . GLU A 1 103 ? -15.047 4.5 -7.184 1 81.31 103 GLU A O 1
ATOM 828 N N . PRO A 1 104 ? -15.938 6.461 -7.863 1 83.56 104 PRO A N 1
ATOM 829 C CA . PRO A 1 104 ? -15.078 7.223 -6.957 1 83.56 104 PRO A CA 1
ATOM 830 C C . PRO A 1 104 ? -15.117 6.703 -5.523 1 83.56 104 PRO A C 1
ATOM 832 O O . PRO A 1 104 ? -14.078 6.652 -4.852 1 83.56 104 PRO A O 1
ATOM 835 N N . ARG A 1 105 ? -16.297 6.266 -5.141 1 84.44 105 ARG A N 1
ATOM 836 C CA . ARG A 1 105 ? -16.453 5.77 -3.775 1 84.44 105 ARG A CA 1
ATOM 837 C C . ARG A 1 105 ? -15.57 4.555 -3.527 1 84.44 105 ARG A C 1
ATOM 839 O O . ARG A 1 105 ? -14.961 4.43 -2.459 1 84.44 105 ARG A O 1
ATOM 846 N N . PHE A 1 106 ? -15.5 3.725 -4.523 1 83.31 106 PHE A N 1
ATOM 847 C CA . PHE A 1 106 ? -14.695 2.518 -4.383 1 83.31 106 PHE A CA 1
ATOM 848 C C . PHE A 1 106 ? -13.211 2.844 -4.469 1 83.31 106 PHE A C 1
ATOM 850 O O . PHE A 1 106 ? -12.398 2.285 -3.727 1 83.31 106 PHE A O 1
ATOM 857 N N . LYS A 1 107 ? -12.922 3.736 -5.254 1 85.12 107 LYS A N 1
ATOM 858 C CA . LYS A 1 107 ? -11.531 4.184 -5.348 1 85.12 107 LYS A CA 1
ATOM 859 C C . LYS A 1 107 ? -11.07 4.816 -4.039 1 85.12 107 LYS A C 1
ATOM 861 O O . LYS A 1 107 ? -9.969 4.539 -3.566 1 85.12 107 LYS A O 1
ATOM 866 N N . ASP A 1 108 ? -11.977 5.59 -3.465 1 88.88 108 ASP A N 1
ATOM 867 C CA . ASP A 1 108 ? -11.688 6.172 -2.158 1 88.88 108 ASP A CA 1
ATOM 868 C C . ASP A 1 108 ? -11.445 5.086 -1.111 1 88.88 108 ASP A C 1
ATOM 870 O O . ASP A 1 108 ? -10.602 5.242 -0.232 1 88.88 108 ASP A O 1
ATOM 874 N N . GLY A 1 109 ? -12.234 3.994 -1.288 1 88.69 109 GLY A N 1
ATOM 875 C CA . GLY A 1 109 ? -12.117 2.902 -0.335 1 88.69 109 GLY A CA 1
ATOM 876 C C . GLY A 1 109 ? -10.758 2.236 -0.35 1 88.69 109 GLY A C 1
ATOM 877 O O . GLY A 1 109 ? -10.156 2.006 0.705 1 88.69 109 GLY A O 1
ATOM 878 N N . PHE A 1 110 ? -10.258 1.994 -1.508 1 87.25 110 PHE A N 1
ATOM 879 C CA . PHE A 1 110 ? -8.945 1.359 -1.621 1 87.25 110 PHE A CA 1
ATOM 880 C C . PHE A 1 110 ? -7.848 2.297 -1.141 1 87.25 110 PHE A C 1
ATOM 882 O O . PHE A 1 110 ? -6.898 1.865 -0.483 1 87.25 110 PHE A O 1
ATOM 889 N N . ARG A 1 111 ? -7.98 3.535 -1.438 1 88.38 111 ARG A N 1
ATOM 890 C CA . ARG A 1 111 ? -7.016 4.527 -0.973 1 88.38 111 ARG A CA 1
ATOM 891 C C . ARG A 1 111 ? -6.992 4.594 0.551 1 88.38 111 ARG A C 1
ATOM 893 O O . ARG A 1 111 ? -5.922 4.676 1.157 1 88.38 111 ARG A O 1
ATOM 900 N N . LEU A 1 112 ? -8.125 4.555 1.061 1 90.44 112 LEU A N 1
ATOM 901 C CA . LEU A 1 112 ? -8.227 4.645 2.514 1 90.44 112 LEU A CA 1
ATOM 902 C C . LEU A 1 112 ? -7.68 3.387 3.176 1 90.44 112 LEU A C 1
ATOM 904 O O . LEU A 1 112 ? -7.07 3.459 4.246 1 90.44 112 LEU A O 1
ATOM 908 N N . LEU A 1 113 ? -7.914 2.291 2.564 1 87.19 113 LEU A N 1
ATOM 909 C CA . LEU A 1 113 ? -7.363 1.052 3.104 1 87.19 113 LEU A CA 1
ATOM 910 C C . LEU A 1 113 ? -5.84 1.08 3.08 1 87.19 113 LEU A C 1
ATOM 912 O O . LEU A 1 113 ? -5.195 0.72 4.066 1 87.19 113 LEU A O 1
ATOM 916 N N . LEU A 1 114 ? -5.32 1.49 2.01 1 87.38 114 LEU A N 1
ATOM 917 C CA . LEU A 1 114 ? -3.871 1.612 1.907 1 87.38 114 LEU A CA 1
ATOM 918 C C . LEU A 1 114 ? -3.338 2.621 2.918 1 87.38 114 LEU A C 1
ATOM 920 O O . LEU A 1 114 ? -2.346 2.357 3.602 1 87.38 114 LEU A O 1
ATOM 924 N N . ALA A 1 115 ? -4.004 3.73 3.02 1 88.19 115 ALA A N 1
ATOM 925 C CA . ALA A 1 115 ? -3.596 4.793 3.936 1 88.19 115 ALA A CA 1
ATOM 926 C C . ALA A 1 115 ? -3.631 4.309 5.383 1 88.19 115 ALA A C 1
ATOM 928 O O . ALA A 1 115 ? -2.807 4.723 6.199 1 88.19 115 ALA A O 1
ATOM 929 N N . SER A 1 116 ? -4.598 3.477 5.695 1 86.62 116 SER A N 1
ATOM 930 C CA . SER A 1 116 ? -4.77 3.004 7.062 1 86.62 116 SER A CA 1
ATOM 931 C C . SER A 1 116 ? -3.551 2.213 7.535 1 86.62 116 SER A C 1
ATOM 933 O O . SER A 1 116 ? -3.264 2.158 8.734 1 86.62 116 SER A O 1
ATOM 935 N N . LEU A 1 117 ? -2.83 1.653 6.598 1 83 117 LEU A N 1
ATOM 936 C CA . LEU A 1 117 ? -1.629 0.896 6.93 1 83 117 LEU A CA 1
ATOM 937 C C . LEU A 1 117 ? -0.546 1.813 7.488 1 83 117 LEU A C 1
ATOM 939 O O . LEU A 1 117 ? 0.369 1.354 8.172 1 83 117 LEU A O 1
ATOM 943 N N . LEU A 1 118 ? -0.731 3.084 7.164 1 82.25 118 LEU A N 1
ATOM 944 C CA . LEU A 1 118 ? 0.285 4.062 7.539 1 82.25 118 LEU A CA 1
ATOM 945 C C . LEU A 1 118 ? -0.125 4.816 8.797 1 82.25 118 LEU A C 1
ATOM 947 O O . LEU A 1 118 ? 0.728 5.332 9.523 1 82.25 118 LEU A O 1
ATOM 951 N N . VAL A 1 119 ? -1.425 4.977 9.07 1 77.69 119 VAL A N 1
ATOM 952 C CA . VAL A 1 119 ? -1.95 5.805 10.148 1 77.69 119 VAL A CA 1
ATOM 953 C C . VAL A 1 119 ? -2.051 4.977 11.43 1 77.69 119 VAL A C 1
ATOM 955 O O . VAL A 1 119 ? -1.578 5.402 12.484 1 77.69 119 VAL A O 1
ATOM 958 N N . ASP A 1 120 ? -2.742 3.846 11.305 1 77.5 120 ASP A N 1
ATOM 959 C CA . ASP A 1 120 ? -2.973 2.953 12.438 1 77.5 120 ASP A CA 1
ATOM 960 C C . ASP A 1 120 ? -2.861 1.49 12.016 1 77.5 120 ASP A C 1
ATOM 962 O O . ASP A 1 120 ? -3.865 0.854 11.695 1 77.5 120 ASP A O 1
ATOM 966 N N . THR A 1 121 ? -1.661 1.014 12.195 1 72.56 121 THR A N 1
ATOM 967 C CA . THR A 1 121 ? -1.394 -0.342 11.727 1 72.56 121 THR A CA 1
ATOM 968 C C . THR A 1 121 ? -2.209 -1.359 12.523 1 72.56 121 THR A C 1
ATOM 970 O O . THR A 1 121 ? -2.609 -2.395 11.984 1 72.56 121 THR A O 1
ATOM 973 N N . ASN A 1 122 ? -2.506 -0.988 13.734 1 74.44 122 ASN A N 1
ATOM 974 C CA . ASN A 1 122 ? -3.277 -1.926 14.547 1 74.44 122 ASN A CA 1
ATOM 975 C C . ASN A 1 122 ? -4.703 -2.072 14.023 1 74.44 122 ASN A C 1
ATOM 977 O O . ASN A 1 122 ? -5.219 -3.188 13.922 1 74.44 122 ASN A O 1
ATOM 981 N N . PHE A 1 123 ? -5.238 -0.986 13.75 1 74.75 123 PHE A N 1
ATOM 982 C CA . PHE A 1 123 ? -6.594 -1.014 13.219 1 74.75 123 PHE A CA 1
ATOM 983 C C . PHE A 1 123 ? -6.625 -1.683 11.852 1 74.75 123 PHE A C 1
ATOM 985 O O . PHE A 1 123 ? -7.484 -2.525 11.578 1 74.75 123 PHE A O 1
ATOM 992 N N . ALA A 1 124 ? -5.691 -1.372 11.047 1 73.12 124 ALA A N 1
ATOM 993 C CA . ALA A 1 124 ? -5.629 -1.959 9.711 1 73.12 124 ALA A CA 1
ATOM 994 C C . ALA A 1 124 ? -5.477 -3.475 9.789 1 73.12 124 ALA A C 1
ATOM 996 O O . ALA A 1 124 ? -6.133 -4.207 9.047 1 73.12 124 ALA A O 1
ATOM 997 N N . THR A 1 125 ? -4.727 -3.881 10.742 1 75.06 125 THR A N 1
ATOM 998 C CA . THR A 1 125 ? -4.492 -5.309 10.93 1 75.06 125 THR A CA 1
ATOM 999 C C . THR A 1 125 ? -5.785 -6.02 11.32 1 75.06 125 THR A C 1
ATOM 1001 O O . THR A 1 125 ? -6.074 -7.109 10.82 1 75.06 125 THR A O 1
ATOM 1004 N N . LEU A 1 126 ? -6.48 -5.352 12.109 1 76 126 LEU A N 1
ATOM 1005 C CA . LEU A 1 126 ? -7.742 -5.941 12.547 1 76 126 LEU A CA 1
ATOM 1006 C C . LEU A 1 126 ? -8.719 -6.074 11.383 1 76 126 LEU A C 1
ATOM 1008 O O . LEU A 1 126 ? -9.375 -7.105 11.234 1 76 126 LEU A O 1
ATOM 1012 N N . VAL A 1 127 ? -8.688 -5.176 10.625 1 72.81 127 VAL A N 1
ATOM 1013 C CA . VAL A 1 127 ? -9.602 -5.152 9.492 1 72.81 127 VAL A CA 1
ATOM 1014 C C . VAL A 1 127 ? -9.156 -6.176 8.445 1 72.81 127 VAL A C 1
ATOM 1016 O O . VAL A 1 127 ? -9.984 -6.914 7.902 1 72.81 127 VAL A O 1
ATOM 1019 N N . TYR A 1 128 ? -7.863 -6.273 8.305 1 73.94 128 TYR A N 1
ATOM 1020 C CA . TYR A 1 128 ? -7.328 -7.234 7.348 1 73.94 128 TYR A CA 1
ATOM 1021 C C . TYR A 1 128 ? -7.57 -8.664 7.816 1 73.94 128 TYR A C 1
ATOM 1023 O O . TYR A 1 128 ? -7.922 -9.531 7.02 1 73.94 128 TYR A O 1
ATOM 1031 N N . ARG A 1 129 ? -7.488 -8.828 9.023 1 75.94 129 ARG A N 1
ATOM 1032 C CA . ARG A 1 129 ? -7.723 -10.156 9.57 1 75.94 129 ARG A CA 1
ATOM 1033 C C . ARG A 1 129 ? -9.172 -10.586 9.367 1 75.94 129 ARG A C 1
ATOM 1035 O O . ARG A 1 129 ? -9.438 -11.75 9.055 1 75.94 129 ARG A O 1
ATOM 1042 N N . ARG A 1 130 ? -9.914 -9.664 9.578 1 73.88 130 ARG A N 1
ATOM 1043 C CA . ARG A 1 130 ? -11.328 -9.969 9.352 1 73.88 130 ARG A CA 1
ATOM 1044 C C . ARG A 1 130 ? -11.578 -10.336 7.895 1 73.88 130 ARG A C 1
ATOM 1046 O O . ARG A 1 130 ? -12.258 -11.328 7.609 1 73.88 130 ARG A O 1
ATOM 1053 N N . ALA A 1 131 ? -11.039 -9.555 7.051 1 68.5 131 ALA A N 1
ATOM 1054 C CA . ALA A 1 131 ? -11.203 -9.797 5.621 1 68.5 131 ALA A CA 1
ATOM 1055 C C . ALA A 1 131 ? -10.625 -11.148 5.223 1 68.5 131 ALA A C 1
ATOM 1057 O O . ALA A 1 131 ? -11.227 -11.883 4.438 1 68.5 131 ALA A O 1
ATOM 1058 N N . GLN A 1 132 ? -9.602 -11.422 5.809 1 69.88 132 GLN A N 1
ATOM 1059 C CA . GLN A 1 132 ? -8.938 -12.695 5.57 1 69.88 132 GLN A CA 1
ATOM 1060 C C . GLN A 1 132 ? -9.82 -13.867 5.992 1 69.88 132 GLN A C 1
ATOM 1062 O O . GLN A 1 132 ? -9.93 -14.859 5.273 1 69.88 132 GLN A O 1
ATOM 1067 N N . ARG A 1 133 ? -10.328 -13.711 7.074 1 71.81 133 ARG A N 1
ATOM 1068 C CA . ARG A 1 133 ? -11.164 -14.789 7.586 1 71.81 133 ARG A CA 1
ATOM 1069 C C . ARG A 1 133 ? -12.32 -15.078 6.637 1 71.81 133 ARG A C 1
ATOM 1071 O O . ARG A 1 133 ? -12.656 -16.234 6.395 1 71.81 133 ARG A O 1
ATOM 1078 N N . LEU A 1 134 ? -12.742 -14.078 6.121 1 67.56 134 LEU A N 1
ATOM 1079 C CA . LEU A 1 134 ? -13.875 -14.242 5.215 1 67.56 134 LEU A CA 1
ATOM 1080 C C . LEU A 1 134 ? -13.43 -14.867 3.896 1 67.56 134 LEU A C 1
ATOM 1082 O O . LEU A 1 134 ? -14.07 -15.789 3.395 1 67.56 134 LEU A O 1
ATOM 1086 N N . MET A 1 135 ? -12.297 -14.398 3.473 1 68.25 135 MET A N 1
ATOM 1087 C CA . MET A 1 135 ? -11.781 -14.891 2.199 1 68.25 135 MET A CA 1
ATOM 1088 C C . MET A 1 135 ? -11.188 -16.281 2.355 1 68.25 135 MET A C 1
ATOM 1090 O O . MET A 1 135 ? -11.352 -17.141 1.481 1 68.25 135 MET A O 1
ATOM 1094 N N . ASN A 1 136 ? -10.516 -16.469 3.488 1 71.31 136 ASN A N 1
ATOM 1095 C CA . ASN A 1 136 ? -9.828 -17.734 3.764 1 71.31 136 ASN A CA 1
ATOM 1096 C C . ASN A 1 136 ? -10.805 -18.906 3.762 1 71.31 136 ASN A C 1
ATOM 1098 O O . ASN A 1 136 ? -10.484 -19.984 3.254 1 71.31 136 ASN A O 1
ATOM 1102 N N . ARG A 1 137 ? -11.922 -18.719 4.32 1 69.19 137 ARG A N 1
ATOM 1103 C CA . ARG A 1 137 ? -12.875 -19.812 4.383 1 69.19 137 ARG A CA 1
ATOM 1104 C C . ARG A 1 137 ? -13.25 -20.297 2.982 1 69.19 137 ARG A C 1
ATOM 1106 O O . ARG A 1 137 ? -13.344 -21.5 2.734 1 69.19 137 ARG A O 1
ATOM 1113 N N . ARG A 1 138 ? -13.242 -19.453 2.162 1 65.25 138 ARG A N 1
ATOM 1114 C CA . ARG A 1 138 ? -13.68 -19.75 0.803 1 65.25 138 ARG A CA 1
ATOM 1115 C C . ARG A 1 138 ? -12.57 -20.422 -0 1 65.25 138 ARG A C 1
ATOM 1117 O O . ARG A 1 138 ? -12.797 -21.422 -0.672 1 65.25 138 ARG A O 1
ATOM 1124 N N . ILE A 1 139 ? -11.453 -19.844 0.176 1 67.88 139 ILE A N 1
ATOM 1125 C CA . ILE A 1 139 ? -10.312 -20.328 -0.595 1 67.88 139 ILE A CA 1
ATOM 1126 C C . ILE A 1 139 ? -9.805 -21.641 0.009 1 67.88 139 ILE A C 1
ATOM 1128 O O . ILE A 1 139 ? -9.414 -22.562 -0.718 1 67.88 139 ILE A O 1
ATOM 1132 N N . ALA A 1 140 ? -9.891 -21.656 1.328 1 70.69 140 ALA A N 1
ATOM 1133 C CA . ALA A 1 140 ? -9.406 -22.859 2.01 1 70.69 140 ALA A CA 1
ATOM 1134 C C . ALA A 1 140 ? -10.172 -24.094 1.556 1 70.69 140 ALA A C 1
ATOM 1136 O O . ALA A 1 140 ? -9.578 -25.141 1.299 1 70.69 140 ALA A O 1
ATOM 1137 N N . ARG A 1 141 ? -11.406 -23.984 1.465 1 70.25 141 ARG A N 1
ATOM 1138 C CA . ARG A 1 141 ? -12.234 -25.125 1.062 1 70.25 141 ARG A CA 1
ATOM 1139 C C . ARG A 1 141 ? -11.914 -25.547 -0.369 1 70.25 141 ARG A C 1
ATOM 1141 O O . ARG A 1 141 ? -11.836 -26.75 -0.666 1 70.25 141 ARG A O 1
ATOM 1148 N N . ALA A 1 142 ? -11.758 -24.594 -1.168 1 67.69 142 ALA A N 1
ATOM 1149 C CA . ALA A 1 142 ? -11.445 -24.875 -2.566 1 67.69 142 ALA A CA 1
ATOM 1150 C C . ALA A 1 142 ? -10.07 -25.5 -2.707 1 67.69 142 ALA A C 1
ATOM 1152 O O . ALA A 1 142 ? -9.883 -26.438 -3.488 1 67.69 142 ALA A O 1
ATOM 1153 N N . LEU A 1 143 ? -9.141 -25.047 -1.924 1 68.88 143 LEU A N 1
ATOM 1154 C CA . LEU A 1 143 ? -7.773 -25.547 -1.986 1 68.88 143 LEU A CA 1
ATOM 1155 C C . LEU A 1 143 ? -7.695 -26.969 -1.412 1 68.88 143 LEU A C 1
ATOM 1157 O O . LEU A 1 143 ? -6.965 -27.812 -1.931 1 68.88 143 LEU A O 1
ATOM 1161 N N . GLU A 1 144 ? -8.391 -27.109 -0.352 1 71.88 144 GLU A N 1
ATOM 1162 C CA . GLU A 1 144 ? -8.438 -28.453 0.23 1 71.88 144 GLU A CA 1
ATOM 1163 C C . GLU A 1 144 ? -8.992 -29.469 -0.764 1 71.88 144 GLU A C 1
ATOM 1165 O O . GLU A 1 144 ? -8.43 -30.547 -0.927 1 71.88 144 GLU A O 1
ATOM 1170 N N . ASN A 1 145 ? -10.023 -29.094 -1.385 1 70.5 145 ASN A N 1
ATOM 1171 C CA . ASN A 1 145 ? -10.609 -29.969 -2.391 1 70.5 145 ASN A CA 1
ATOM 1172 C C . ASN A 1 145 ? -9.648 -30.219 -3.551 1 70.5 145 ASN A C 1
ATOM 1174 O O . ASN A 1 145 ? -9.547 -31.344 -4.047 1 70.5 145 ASN A O 1
ATOM 1178 N N . ALA A 1 146 ? -8.969 -29.188 -3.953 1 67.5 146 ALA A N 1
ATOM 1179 C CA . ALA A 1 146 ? -8.031 -29.281 -5.07 1 67.5 146 ALA A CA 1
ATOM 1180 C C . ALA A 1 146 ? -6.836 -30.156 -4.703 1 67.5 146 ALA A C 1
ATOM 1182 O O . ALA A 1 146 ? -6.285 -30.859 -5.559 1 67.5 146 ALA A O 1
ATOM 1183 N N . ARG A 1 147 ? -6.441 -30.078 -3.477 1 72 147 ARG A N 1
ATOM 1184 C CA . ARG A 1 147 ? -5.359 -30.938 -3.012 1 72 147 ARG A CA 1
ATOM 1185 C C . ARG A 1 147 ? -5.797 -32.406 -2.959 1 72 147 ARG A C 1
ATOM 1187 O O . ARG A 1 147 ? -5.039 -33.312 -3.336 1 72 147 ARG A O 1
ATOM 1194 N N . GLU A 1 148 ? -6.953 -32.562 -2.512 1 73.88 148 GLU A N 1
ATOM 1195 C CA . GLU A 1 148 ? -7.508 -33.906 -2.406 1 73.88 148 GLU A CA 1
ATOM 1196 C C . GLU A 1 148 ? -7.656 -34.562 -3.781 1 73.88 148 GLU A C 1
ATOM 1198 O O . GLU A 1 148 ? -7.449 -35.75 -3.934 1 73.88 148 GLU A O 1
ATOM 1203 N N . THR A 1 149 ? -7.992 -33.719 -4.73 1 72.06 149 THR A N 1
ATOM 1204 C CA . THR A 1 149 ? -8.188 -34.219 -6.078 1 72.06 149 THR A CA 1
ATOM 1205 C C . THR A 1 149 ? -6.855 -34.344 -6.816 1 72.06 149 THR A C 1
ATOM 1207 O O . THR A 1 149 ? -6.785 -34.906 -7.898 1 72.06 149 THR A O 1
ATOM 1210 N N . GLY A 1 150 ? -5.797 -33.781 -6.18 1 67.94 150 GLY A N 1
ATOM 1211 C CA . GLY A 1 150 ? -4.473 -33.844 -6.77 1 67.94 150 GLY A CA 1
ATOM 1212 C C . GLY A 1 150 ? -4.18 -32.688 -7.727 1 67.94 150 GLY A C 1
ATOM 1213 O O . GLY A 1 150 ? -3.135 -32.688 -8.383 1 67.94 150 GLY A O 1
ATOM 1214 N N . ASP A 1 151 ? -5.145 -31.781 -7.809 1 64.12 151 ASP A N 1
ATOM 1215 C CA . ASP A 1 151 ? -4.969 -30.641 -8.703 1 64.12 151 ASP A CA 1
ATOM 1216 C C . ASP A 1 151 ? -3.857 -29.719 -8.211 1 64.12 151 ASP A C 1
ATOM 1218 O O . ASP A 1 151 ? -3.207 -29.047 -9 1 64.12 151 ASP A O 1
ATOM 1222 N N . ILE A 1 152 ? -3.76 -29.672 -6.938 1 63.19 152 ILE A N 1
ATOM 1223 C CA . ILE A 1 152 ? -2.689 -28.906 -6.316 1 63.19 152 ILE A CA 1
ATOM 1224 C C . ILE A 1 152 ? -1.757 -29.844 -5.551 1 63.19 152 ILE A C 1
ATOM 1226 O O . ILE A 1 152 ? -2.211 -30.656 -4.734 1 63.19 152 ILE A O 1
ATOM 1230 N N . VAL A 1 153 ? -0.548 -29.797 -6.094 1 59.97 153 VAL A N 1
ATOM 1231 C CA . VAL A 1 153 ? 0.447 -30.672 -5.48 1 59.97 153 VAL A CA 1
ATOM 1232 C C . VAL A 1 153 ? 1.523 -29.828 -4.797 1 59.97 153 VAL A C 1
ATOM 1234 O O . VAL A 1 153 ? 1.606 -28.609 -5.02 1 59.97 153 VAL A O 1
ATOM 1237 N N . GLY A 1 154 ? 2.217 -30.344 -3.766 1 62.47 154 GLY A N 1
ATOM 1238 C CA . GLY A 1 154 ? 3.35 -29.688 -3.137 1 62.47 154 GLY A CA 1
ATOM 1239 C C . GLY A 1 154 ? 3.064 -29.234 -1.716 1 62.47 154 GLY A C 1
ATOM 1240 O O . GLY A 1 154 ? 2.059 -29.625 -1.124 1 62.47 154 GLY A O 1
ATOM 1241 N N . ARG A 1 155 ? 3.971 -28.453 -1.188 1 64 155 ARG A N 1
ATOM 1242 C CA . ARG A 1 155 ? 3.896 -28.062 0.217 1 64 155 ARG A CA 1
ATOM 1243 C C . ARG A 1 155 ? 2.74 -27.094 0.455 1 64 155 ARG A C 1
ATOM 1245 O O . ARG A 1 155 ? 2.447 -26.25 -0.393 1 64 155 ARG A O 1
ATOM 1252 N N . LYS A 1 156 ? 2.041 -27.328 1.508 1 73.56 156 LYS A N 1
ATOM 1253 C CA . LYS A 1 156 ? 0.908 -26.516 1.927 1 73.56 156 LYS A CA 1
ATOM 1254 C C . LYS A 1 156 ? 1.354 -25.094 2.275 1 73.56 156 LYS A C 1
ATOM 1256 O O . LYS A 1 156 ? 2.342 -24.906 2.988 1 73.56 156 LYS A O 1
ATOM 1261 N N . ILE A 1 157 ? 0.847 -24.141 1.53 1 75.62 157 ILE A N 1
ATOM 1262 C CA . ILE A 1 157 ? 1.06 -22.734 1.869 1 75.62 157 ILE A CA 1
ATOM 1263 C C . ILE A 1 157 ? -0.128 -22.203 2.676 1 75.62 157 ILE A C 1
ATOM 1265 O O . ILE A 1 157 ? -1.231 -22.75 2.592 1 75.62 157 ILE A O 1
ATOM 1269 N N . SER A 1 158 ? 0.14 -21.297 3.535 1 83.88 158 SER A N 1
ATOM 1270 C CA . SER A 1 158 ? -0.929 -20.719 4.34 1 83.88 158 SER A CA 1
ATOM 1271 C C . SER A 1 158 ? -1.983 -20.062 3.463 1 83.88 158 SER A C 1
ATOM 1273 O O . SER A 1 158 ? -1.676 -19.141 2.703 1 83.88 158 SER A O 1
ATOM 1275 N N . VAL A 1 159 ? -3.188 -20.562 3.602 1 79.81 159 VAL A N 1
ATOM 1276 C CA . VAL A 1 159 ? -4.309 -19.969 2.879 1 79.81 159 VAL A CA 1
ATOM 1277 C C . VAL A 1 159 ? -4.508 -18.516 3.328 1 79.81 159 VAL A C 1
ATOM 1279 O O . VAL A 1 159 ? -4.805 -17.641 2.512 1 79.81 159 VAL A O 1
ATOM 1282 N N . ALA A 1 160 ? -4.281 -18.359 4.57 1 83.38 160 ALA A N 1
ATOM 1283 C CA . ALA A 1 160 ? -4.422 -17.016 5.125 1 83.38 160 ALA A CA 1
ATOM 1284 C C . ALA A 1 160 ? -3.41 -16.062 4.508 1 83.38 160 ALA A C 1
ATOM 1286 O O . ALA A 1 160 ? -3.771 -14.969 4.062 1 83.38 160 ALA A O 1
ATOM 1287 N N . ASN A 1 161 ? -2.16 -16.438 4.477 1 86.94 161 ASN A N 1
ATOM 1288 C CA . ASN A 1 161 ? -1.122 -15.586 3.906 1 86.94 161 ASN A CA 1
ATOM 1289 C C . ASN A 1 161 ? -1.353 -15.344 2.416 1 86.94 161 ASN A C 1
ATOM 1291 O O . ASN A 1 161 ? -1.176 -14.227 1.929 1 86.94 161 ASN A O 1
ATOM 1295 N N . THR A 1 162 ? -1.797 -16.391 1.753 1 83.19 162 THR A N 1
ATOM 1296 C CA . THR A 1 162 ? -2.057 -16.297 0.322 1 83.19 162 THR A CA 1
ATOM 1297 C C . THR A 1 162 ? -3.168 -15.281 0.048 1 83.19 162 THR A C 1
ATOM 1299 O O . THR A 1 162 ? -3.082 -14.492 -0.898 1 83.19 162 THR A O 1
ATOM 1302 N N . SER A 1 163 ? -4.168 -15.32 0.846 1 83.06 163 SER A N 1
ATOM 1303 C CA . SER A 1 163 ? -5.27 -14.375 0.708 1 83.06 163 SER A CA 1
ATOM 1304 C C . SER A 1 163 ? -4.797 -12.945 0.935 1 83.06 163 SER A C 1
ATOM 1306 O O . SER A 1 163 ? -5.199 -12.031 0.209 1 83.06 163 SER A O 1
ATOM 1308 N N . LEU A 1 164 ? -3.969 -12.805 1.88 1 86.81 164 LEU A N 1
ATOM 1309 C CA . LEU A 1 164 ? -3.459 -11.469 2.186 1 86.81 164 LEU A CA 1
ATOM 1310 C C . LEU A 1 164 ? -2.559 -10.961 1.063 1 86.81 164 LEU A C 1
ATOM 1312 O O . LEU A 1 164 ? -2.629 -9.789 0.688 1 86.81 164 LEU A O 1
ATOM 1316 N N . PHE A 1 165 ? -1.74 -11.867 0.529 1 88.69 165 PHE A N 1
ATOM 1317 C CA . PHE A 1 165 ? -0.874 -11.469 -0.574 1 88.69 165 PHE A CA 1
ATOM 1318 C C . PHE A 1 165 ? -1.697 -11.023 -1.776 1 88.69 165 PHE A C 1
ATOM 1320 O O . PHE A 1 165 ? -1.374 -10.023 -2.424 1 88.69 165 PHE A O 1
ATOM 1327 N N . THR A 1 166 ? -2.732 -11.742 -2.064 1 86.69 166 THR A N 1
ATOM 1328 C CA . THR A 1 166 ? -3.631 -11.391 -3.158 1 86.69 166 THR A CA 1
ATOM 1329 C C . THR A 1 166 ? -4.27 -10.031 -2.916 1 86.69 166 THR A C 1
ATOM 1331 O O . THR A 1 166 ? -4.352 -9.203 -3.828 1 86.69 166 THR A O 1
ATOM 1334 N N . GLU A 1 167 ? -4.656 -9.82 -1.731 1 84.5 167 GLU A N 1
ATOM 1335 C CA . GLU A 1 167 ? -5.254 -8.547 -1.353 1 84.5 167 GLU A CA 1
ATOM 1336 C C . GLU A 1 167 ? -4.258 -7.402 -1.51 1 84.5 167 GLU A C 1
ATOM 1338 O O . GLU A 1 167 ? -4.629 -6.301 -1.926 1 84.5 167 GLU A O 1
ATOM 1343 N N . HIS A 1 168 ? -3.018 -7.68 -1.063 1 89 168 HIS A N 1
ATOM 1344 C CA . HIS A 1 168 ? -1.991 -6.652 -1.211 1 89 168 HIS A CA 1
ATOM 1345 C C . HIS A 1 168 ? -1.844 -6.227 -2.668 1 89 168 HIS A C 1
ATOM 1347 O O . HIS A 1 168 ? -1.808 -5.031 -2.969 1 89 168 HIS A O 1
ATOM 1353 N N . ILE A 1 169 ? -1.827 -7.188 -3.535 1 90.38 169 ILE A N 1
ATOM 1354 C CA . ILE A 1 169 ? -1.715 -6.91 -4.965 1 90.38 169 ILE A CA 1
ATOM 1355 C C . ILE A 1 169 ? -2.928 -6.109 -5.43 1 90.38 169 ILE A C 1
ATOM 1357 O O . ILE A 1 169 ? -2.781 -5.086 -6.105 1 90.38 169 ILE A O 1
ATOM 1361 N N . GLY A 1 170 ? -4.074 -6.551 -5.035 1 88.56 170 GLY A N 1
ATOM 1362 C CA . GLY A 1 170 ? -5.297 -5.898 -5.477 1 88.56 170 GLY A CA 1
ATOM 1363 C C . GLY A 1 170 ? -5.406 -4.461 -5.012 1 88.56 170 GLY A C 1
ATOM 1364 O O . GLY A 1 170 ? -5.797 -3.58 -5.781 1 88.56 170 GLY A O 1
ATOM 1365 N N . THR A 1 171 ? -5.07 -4.227 -3.787 1 88 171 THR A N 1
ATOM 1366 C CA . THR A 1 171 ? -5.195 -2.893 -3.207 1 88 171 THR A CA 1
ATOM 1367 C C . THR A 1 171 ? -4.246 -1.914 -3.893 1 88 171 THR A C 1
ATOM 1369 O O . THR A 1 171 ? -4.656 -0.83 -4.309 1 88 171 THR A O 1
ATOM 1372 N N . VAL A 1 172 ? -2.988 -2.324 -4.02 1 88.75 172 VAL A N 1
ATOM 1373 C CA . VAL A 1 172 ? -1.995 -1.439 -4.621 1 88.75 172 VAL A CA 1
ATOM 1374 C C . VAL A 1 172 ? -2.297 -1.258 -6.105 1 88.75 172 VAL A C 1
ATOM 1376 O O . VAL A 1 172 ? -2.188 -0.15 -6.637 1 88.75 172 VAL A O 1
ATOM 1379 N N . LEU A 1 173 ? -2.727 -2.328 -6.711 1 87.94 173 LEU A N 1
ATOM 1380 C CA . LEU A 1 173 ? -3.1 -2.277 -8.117 1 87.94 173 LEU A CA 1
ATOM 1381 C C . LEU A 1 173 ? -4.219 -1.267 -8.352 1 87.94 173 LEU A C 1
ATOM 1383 O O . LEU A 1 173 ? -4.156 -0.466 -9.281 1 87.94 173 LEU A O 1
ATOM 1387 N N . ASN A 1 174 ? -5.215 -1.309 -7.559 1 86.62 174 ASN A N 1
ATOM 1388 C CA . ASN A 1 174 ? -6.328 -0.377 -7.711 1 86.62 174 ASN A CA 1
ATOM 1389 C C . ASN A 1 174 ? -5.867 1.072 -7.582 1 86.62 174 ASN A C 1
ATOM 1391 O O . ASN A 1 174 ? -6.258 1.925 -8.383 1 86.62 174 ASN A O 1
ATOM 1395 N N . VAL A 1 175 ? -5.078 1.31 -6.645 1 84.94 175 VAL A N 1
ATOM 1396 C CA . VAL A 1 175 ? -4.633 2.67 -6.359 1 84.94 175 VAL A CA 1
ATOM 1397 C C . VAL A 1 175 ? -3.779 3.188 -7.516 1 84.94 175 VAL A C 1
ATOM 1399 O O . VAL A 1 175 ? -3.893 4.352 -7.906 1 84.94 175 VAL A O 1
ATOM 1402 N N . LEU A 1 176 ? -2.945 2.322 -8.094 1 80.94 176 LEU A N 1
ATOM 1403 C CA . LEU A 1 176 ? -2.029 2.746 -9.148 1 80.94 176 LEU A CA 1
ATOM 1404 C C . LEU A 1 176 ? -2.73 2.764 -10.5 1 80.94 176 LEU A C 1
ATOM 1406 O O . LEU A 1 176 ? -2.336 3.51 -11.398 1 80.94 176 LEU A O 1
ATOM 1410 N N . ALA A 1 177 ? -3.676 1.861 -10.633 1 73.06 177 ALA A N 1
ATOM 1411 C CA . ALA A 1 177 ? -4.332 1.743 -11.93 1 73.06 177 ALA A CA 1
ATOM 1412 C C . ALA A 1 177 ? -5.395 2.822 -12.109 1 73.06 177 ALA A C 1
ATOM 1414 O O . ALA A 1 177 ? -5.941 2.988 -13.203 1 73.06 177 ALA A O 1
ATOM 1415 N N . THR A 1 178 ? -5.828 3.457 -11.039 1 64.56 178 THR A N 1
ATOM 1416 C CA . THR A 1 178 ? -6.855 4.488 -11.133 1 64.56 178 THR A CA 1
ATOM 1417 C C . THR A 1 178 ? -6.445 5.57 -12.125 1 64.56 178 THR A C 1
ATOM 1419 O O . THR A 1 178 ? -7.297 6.16 -12.797 1 64.56 178 THR A O 1
ATOM 1422 N N . ASN A 1 179 ? -5.121 5.871 -12.25 1 58.06 179 ASN A N 1
ATOM 1423 C CA . ASN A 1 179 ? -4.75 6.738 -13.359 1 58.06 179 ASN A CA 1
ATOM 1424 C C . ASN A 1 179 ? -4.105 5.945 -14.492 1 58.06 179 ASN A C 1
ATOM 1426 O O . ASN A 1 179 ? -2.879 5.926 -14.625 1 58.06 179 ASN A O 1
ATOM 1430 N N . ILE A 1 180 ? -5.023 5.207 -15.227 1 52.31 180 ILE A N 1
ATOM 1431 C CA . ILE A 1 180 ? -4.586 4.238 -16.234 1 52.31 180 ILE A CA 1
ATOM 1432 C C . ILE A 1 180 ? -3.555 4.883 -17.156 1 52.31 180 ILE A C 1
ATOM 1434 O O . ILE A 1 180 ? -2.574 4.246 -17.547 1 52.31 180 ILE A O 1
ATOM 1438 N N . GLU A 1 181 ? -3.74 6.145 -17.453 1 57.16 181 GLU A N 1
ATOM 1439 C CA . GLU A 1 181 ? -2.83 6.812 -18.375 1 57.16 181 GLU A CA 1
ATOM 1440 C C . GLU A 1 181 ? -1.422 6.902 -17.797 1 57.16 181 GLU A C 1
ATOM 1442 O O . GLU A 1 181 ? -0.439 6.945 -18.547 1 57.16 181 GLU A O 1
ATOM 1447 N N . ARG A 1 182 ? -1.411 6.715 -16.547 1 66.81 182 ARG A N 1
ATOM 1448 C CA . ARG A 1 182 ? -0.091 6.859 -15.938 1 66.81 182 ARG A CA 1
ATOM 1449 C C . ARG A 1 182 ? 0.276 5.625 -15.117 1 66.81 182 ARG A C 1
ATOM 1451 O O . ARG A 1 182 ? 1.158 5.684 -14.258 1 66.81 182 ARG A O 1
ATOM 1458 N N . SER A 1 183 ? -0.422 4.547 -15.547 1 75.31 183 SER A N 1
ATOM 1459 C CA . SER A 1 183 ? -0.221 3.291 -14.828 1 75.31 183 SER A CA 1
ATOM 1460 C C . SER A 1 183 ? 1.149 2.695 -15.133 1 75.31 183 SER A C 1
ATOM 1462 O O . SER A 1 183 ? 1.597 2.707 -16.281 1 75.31 183 SER A O 1
ATOM 1464 N N . PRO A 1 184 ? 1.819 2.242 -14.109 1 81.06 184 PRO A N 1
ATOM 1465 C CA . PRO A 1 184 ? 3.117 1.605 -14.336 1 81.06 184 PRO A CA 1
ATOM 1466 C C . PRO A 1 184 ? 2.99 0.189 -14.891 1 81.06 184 PRO A C 1
ATOM 1468 O O . PRO A 1 184 ? 3.998 -0.44 -15.227 1 81.06 184 PRO A O 1
ATOM 1471 N N . TYR A 1 185 ? 1.803 -0.259 -15.086 1 85.06 185 TYR A N 1
ATOM 1472 C CA . TYR A 1 185 ? 1.593 -1.636 -15.523 1 85.06 185 TYR A CA 1
ATOM 1473 C C . TYR A 1 185 ? 1.571 -1.731 -17.047 1 85.06 185 TYR A C 1
ATOM 1475 O O . TYR A 1 185 ? 1.179 -0.782 -17.719 1 85.06 185 TYR A O 1
ATOM 1483 N N . GLU A 1 186 ? 1.99 -2.801 -17.484 1 83.88 186 GLU A N 1
ATOM 1484 C CA . GLU A 1 186 ? 1.966 -3.072 -18.922 1 83.88 186 GLU A CA 1
ATOM 1485 C C . GLU A 1 186 ? 0.613 -3.631 -19.359 1 83.88 186 GLU A C 1
ATOM 1487 O O . GLU A 1 186 ? 0.016 -4.445 -18.656 1 83.88 186 GLU A O 1
ATOM 1492 N N . GLY A 1 187 ? 0.166 -3.15 -20.531 1 85.12 187 GLY A N 1
ATOM 1493 C CA . GLY A 1 187 ? -1.034 -3.715 -21.125 1 85.12 187 GLY A CA 1
ATOM 1494 C C . GLY A 1 187 ? -2.303 -2.996 -20.703 1 85.12 187 GLY A C 1
ATOM 1495 O O . GLY A 1 187 ? -2.25 -2.025 -19.938 1 85.12 187 GLY A O 1
ATOM 1496 N N . ASN A 1 188 ? -3.406 -3.439 -21.281 1 86.38 188 ASN A N 1
ATOM 1497 C CA . ASN A 1 188 ? -4.711 -2.879 -20.938 1 86.38 188 ASN A CA 1
ATOM 1498 C C . ASN A 1 188 ? -5.309 -3.566 -19.719 1 86.38 188 ASN A C 1
ATOM 1500 O O . ASN A 1 188 ? -4.656 -4.402 -19.078 1 86.38 188 ASN A O 1
ATOM 1504 N N . ALA A 1 189 ? -6.492 -3.158 -19.391 1 85.69 189 ALA A N 1
ATOM 1505 C CA . ALA A 1 189 ? -7.156 -3.684 -18.203 1 85.69 189 ALA A CA 1
ATOM 1506 C C . ALA A 1 189 ? -7.266 -5.203 -18.266 1 85.69 189 ALA A C 1
ATOM 1508 O O . ALA A 1 189 ? -7.039 -5.891 -17.266 1 85.69 189 ALA A O 1
ATOM 1509 N N . GLU A 1 190 ? -7.586 -5.711 -19.375 1 88.12 190 GLU A N 1
ATOM 1510 C CA . GLU A 1 190 ? -7.742 -7.152 -19.531 1 88.12 190 GLU A CA 1
ATOM 1511 C C . GLU A 1 190 ? -6.414 -7.875 -19.344 1 88.12 190 GLU A C 1
ATOM 1513 O O . GLU A 1 190 ? -6.359 -8.938 -18.734 1 88.12 190 GLU A O 1
ATOM 1518 N N . ASP A 1 191 ? -5.352 -7.281 -19.875 1 87.69 191 ASP A N 1
ATOM 1519 C CA . ASP A 1 191 ? -4.016 -7.844 -19.703 1 87.69 191 ASP A CA 1
ATOM 1520 C C . ASP A 1 191 ? -3.604 -7.867 -18.234 1 87.69 191 ASP A C 1
ATOM 1522 O O . ASP A 1 191 ? -3.023 -8.844 -17.766 1 87.69 191 ASP A O 1
ATOM 1526 N N . LEU A 1 192 ? -3.947 -6.84 -17.625 1 88.44 192 LEU A N 1
ATOM 1527 C CA . LEU A 1 192 ? -3.574 -6.688 -16.219 1 88.44 192 LEU A CA 1
ATOM 1528 C C . LEU A 1 192 ? -4.285 -7.723 -15.352 1 88.44 192 LEU A C 1
ATOM 1530 O O . LEU A 1 192 ? -3.664 -8.359 -14.5 1 88.44 192 LEU A O 1
ATOM 1534 N N . ILE A 1 193 ? -5.574 -7.871 -15.633 1 89.75 193 ILE A N 1
ATOM 1535 C CA . ILE A 1 193 ? -6.352 -8.867 -14.898 1 89.75 193 ILE A CA 1
ATOM 1536 C C . ILE A 1 193 ? -5.785 -10.258 -15.156 1 89.75 193 ILE A C 1
ATOM 1538 O O . ILE A 1 193 ? -5.586 -11.039 -14.227 1 89.75 193 ILE A O 1
ATOM 1542 N N . ARG A 1 194 ? -5.496 -10.492 -16.375 1 87.69 194 ARG A N 1
ATOM 1543 C CA . ARG A 1 194 ? -4.941 -11.789 -16.75 1 87.69 194 ARG A CA 1
ATOM 1544 C C . ARG A 1 194 ? -3.619 -12.039 -16.031 1 87.69 194 ARG A C 1
ATOM 1546 O O . ARG A 1 194 ? -3.41 -13.117 -15.461 1 87.69 194 ARG A O 1
ATOM 1553 N N . ASP A 1 195 ? -2.76 -11.047 -16.047 1 86.75 195 ASP A N 1
ATOM 1554 C CA . ASP A 1 195 ? -1.456 -11.195 -15.406 1 86.75 195 ASP A CA 1
ATOM 1555 C C . ASP A 1 195 ? -1.603 -11.414 -13.906 1 86.75 195 ASP A C 1
ATOM 1557 O O . ASP A 1 195 ? -0.894 -12.234 -13.32 1 86.75 195 ASP A O 1
ATOM 1561 N N . ALA A 1 196 ? -2.508 -10.695 -13.305 1 89.69 196 ALA A N 1
ATOM 1562 C CA . ALA A 1 196 ? -2.717 -10.812 -11.859 1 89.69 196 ALA A CA 1
ATOM 1563 C C . ALA A 1 196 ? -3.275 -12.18 -11.5 1 89.69 196 ALA A C 1
ATOM 1565 O O . ALA A 1 196 ? -2.824 -12.805 -10.531 1 89.69 196 ALA A O 1
ATOM 1566 N N . VAL A 1 197 ? -4.234 -12.648 -12.281 1 86.06 197 VAL A N 1
ATOM 1567 C CA . VAL A 1 197 ? -4.852 -13.945 -12.047 1 86.06 197 VAL A CA 1
ATOM 1568 C C . VAL A 1 197 ? -3.803 -15.055 -12.195 1 86.06 197 VAL A C 1
ATOM 1570 O O . VAL A 1 197 ? -3.703 -15.938 -11.344 1 86.06 197 VAL A O 1
ATOM 1573 N N . TRP A 1 198 ? -3.09 -14.93 -13.203 1 80.94 198 TRP A N 1
ATOM 1574 C CA . TRP A 1 198 ? -2.066 -15.938 -13.453 1 80.94 198 TRP A CA 1
ATOM 1575 C C . TRP A 1 198 ? -1.015 -15.93 -12.344 1 80.94 198 TRP A C 1
ATOM 1577 O O . TRP A 1 198 ? -0.583 -16.984 -11.883 1 80.94 198 TRP A O 1
ATOM 1587 N N . PHE A 1 199 ? -0.64 -14.805 -11.945 1 82.5 199 PHE A N 1
ATOM 1588 C CA . PHE A 1 199 ? 0.364 -14.656 -10.898 1 82.5 199 PHE A CA 1
ATOM 1589 C C . PHE A 1 199 ? -0.109 -15.312 -9.602 1 82.5 199 PHE A C 1
ATOM 1591 O O . PHE A 1 199 ? 0.661 -16 -8.93 1 82.5 199 PHE A O 1
ATOM 1598 N N . CYS A 1 200 ? -1.384 -15.102 -9.32 1 80.31 200 CYS A N 1
ATOM 1599 C CA . CYS A 1 200 ? -1.912 -15.578 -8.039 1 80.31 200 CYS A CA 1
ATOM 1600 C C . CYS A 1 200 ? -2.24 -17.062 -8.109 1 80.31 200 CYS A C 1
ATOM 1602 O O . CYS A 1 200 ? -2.154 -17.766 -7.098 1 80.31 200 CYS A O 1
ATOM 1604 N N . CYS A 1 201 ? -2.699 -17.516 -9.32 1 71.38 201 CYS A N 1
ATOM 1605 C CA . CYS A 1 201 ? -3.223 -18.875 -9.414 1 71.38 201 CYS A CA 1
ATOM 1606 C C . CYS A 1 201 ? -2.139 -19.844 -9.867 1 71.38 201 CYS A C 1
ATOM 1608 O O . CYS A 1 201 ? -2.309 -21.062 -9.773 1 71.38 201 CYS A O 1
ATOM 1610 N N . ARG A 1 202 ? -1.139 -19.328 -10.594 1 59.31 202 ARG A N 1
ATOM 1611 C CA . ARG A 1 202 ? -0.107 -20.281 -10.977 1 59.31 202 ARG A CA 1
ATOM 1612 C C . ARG A 1 202 ? 0.377 -21.078 -9.773 1 59.31 202 ARG A C 1
ATOM 1614 O O . ARG A 1 202 ? 0.911 -22.188 -9.93 1 59.31 202 ARG A O 1
ATOM 1621 N N . ALA A 1 203 ? 0.288 -20.484 -8.68 1 47.22 203 ALA A N 1
ATOM 1622 C CA . ALA A 1 203 ? 0.656 -21.172 -7.449 1 47.22 203 ALA A CA 1
ATOM 1623 C C . ALA A 1 203 ? -0.175 -22.438 -7.258 1 47.22 203 ALA A C 1
ATOM 1625 O O . ALA A 1 203 ? 0.272 -23.391 -6.621 1 47.22 203 ALA A O 1
ATOM 1626 N N . VAL A 1 204 ? -1.431 -22.422 -7.809 1 43 204 VAL A N 1
ATOM 1627 C CA . VAL A 1 204 ? -2.344 -23.531 -7.605 1 43 204 VAL A CA 1
ATOM 1628 C C . VAL A 1 204 ? -2.225 -24.516 -8.766 1 43 204 VAL A C 1
ATOM 1630 O O . VAL A 1 204 ? -2.123 -24.109 -9.922 1 43 204 VAL A O 1
ATOM 1633 N N . MET B 1 1 ? 39.062 24.656 22.594 1 37.16 1 MET B N 1
ATOM 1634 C CA . MET B 1 1 ? 38 25.172 21.719 1 37.16 1 MET B CA 1
ATOM 1635 C C . MET B 1 1 ? 37.688 24.188 20.594 1 37.16 1 MET B C 1
ATOM 1637 O O . MET B 1 1 ? 38.469 24.031 19.656 1 37.16 1 MET B O 1
ATOM 1641 N N . THR B 1 2 ? 37.125 23 20.812 1 42.16 2 THR B N 1
ATOM 1642 C CA . THR B 1 2 ? 36.875 21.906 19.875 1 42.16 2 THR B CA 1
ATOM 1643 C C . THR B 1 2 ? 36.188 22.422 18.625 1 42.16 2 THR B C 1
ATOM 1645 O O . THR B 1 2 ? 35.094 23.016 18.703 1 42.16 2 THR B O 1
ATOM 1648 N N . LYS B 1 3 ? 36.938 22.844 17.641 1 44.47 3 LYS B N 1
ATOM 1649 C CA . LYS B 1 3 ? 36.469 23.422 16.375 1 44.47 3 LYS B CA 1
ATOM 1650 C C . LYS B 1 3 ? 35.219 22.734 15.867 1 44.47 3 LYS B C 1
ATOM 1652 O O . LYS B 1 3 ? 35.219 21.531 15.633 1 44.47 3 LYS B O 1
ATOM 1657 N N . ARG B 1 4 ? 34 23.156 16.25 1 50.69 4 ARG B N 1
ATOM 1658 C CA . ARG B 1 4 ? 32.75 22.656 15.641 1 50.69 4 ARG B CA 1
ATOM 1659 C C . ARG B 1 4 ? 32.938 22.438 14.141 1 50.69 4 ARG B C 1
ATOM 1661 O O . ARG B 1 4 ? 33.125 23.406 13.391 1 50.69 4 ARG B O 1
ATOM 1668 N N . THR B 1 5 ? 33.688 21.578 13.742 1 50.41 5 THR B N 1
ATOM 1669 C CA . THR B 1 5 ? 33.938 21.25 12.344 1 50.41 5 THR B CA 1
ATOM 1670 C C . THR B 1 5 ? 32.656 21.375 11.531 1 50.41 5 THR B C 1
ATOM 1672 O O . THR B 1 5 ? 31.672 20.703 11.812 1 50.41 5 THR B O 1
ATOM 1675 N N . ARG B 1 6 ? 32.438 22.547 11 1 60.5 6 ARG B N 1
ATOM 1676 C CA . ARG B 1 6 ? 31.297 22.906 10.148 1 60.5 6 ARG B CA 1
ATOM 1677 C C . ARG B 1 6 ? 31.031 21.812 9.109 1 60.5 6 ARG B C 1
ATOM 1679 O O . ARG B 1 6 ? 31.922 21.438 8.359 1 60.5 6 ARG B O 1
ATOM 1686 N N . LEU B 1 7 ? 29.969 20.984 9.234 1 67.56 7 LEU B N 1
ATOM 1687 C CA . LEU B 1 7 ? 29.578 20 8.227 1 67.56 7 LEU B CA 1
ATOM 1688 C C . LEU B 1 7 ? 29.703 20.578 6.824 1 67.56 7 LEU B C 1
ATOM 1690 O O . LEU B 1 7 ? 29.406 21.75 6.609 1 67.56 7 LEU B O 1
ATOM 1694 N N . THR B 1 8 ? 30.453 19.906 5.957 1 75.56 8 THR B N 1
ATOM 1695 C CA . THR B 1 8 ? 30.469 20.297 4.551 1 75.56 8 THR B CA 1
ATOM 1696 C C . THR B 1 8 ? 29.047 20.375 3.994 1 75.56 8 THR B C 1
ATOM 1698 O O . THR B 1 8 ? 28.109 19.859 4.602 1 75.56 8 THR B O 1
ATOM 1701 N N . ALA B 1 9 ? 28.828 21.125 3.031 1 75.44 9 ALA B N 1
ATOM 1702 C CA . ALA B 1 9 ? 27.516 21.25 2.387 1 75.44 9 ALA B CA 1
ATOM 1703 C C . ALA B 1 9 ? 26.922 19.875 2.09 1 75.44 9 ALA B C 1
ATOM 1705 O O . ALA B 1 9 ? 25.719 19.672 2.26 1 75.44 9 ALA B O 1
ATOM 1706 N N . LYS B 1 10 ? 27.781 19 1.644 1 81.56 10 LYS B N 1
ATOM 1707 C CA . LYS B 1 10 ? 27.328 17.641 1.327 1 81.56 10 LYS B CA 1
ATOM 1708 C C . LYS B 1 10 ? 26.859 16.906 2.582 1 81.56 10 LYS B C 1
ATOM 1710 O O . LYS B 1 10 ? 25.844 16.219 2.561 1 81.56 10 LYS B O 1
ATOM 1715 N N . ASP B 1 11 ? 27.562 17.156 3.576 1 85.81 11 ASP B N 1
ATOM 1716 C CA . ASP B 1 11 ? 27.203 16.516 4.84 1 85.81 11 ASP B CA 1
ATOM 1717 C C . ASP B 1 11 ? 25.906 17.094 5.402 1 85.81 11 ASP B C 1
ATOM 1719 O O . ASP B 1 11 ? 25.078 16.359 5.957 1 85.81 11 ASP B O 1
ATOM 1723 N N . ARG B 1 12 ? 25.734 18.328 5.148 1 89 12 ARG B N 1
ATOM 1724 C CA . ARG B 1 12 ? 24.531 19 5.621 1 89 12 ARG B CA 1
ATOM 1725 C C . ARG B 1 12 ? 23.297 18.516 4.848 1 89 12 ARG B C 1
ATOM 1727 O O . ARG B 1 12 ? 22.266 18.234 5.441 1 89 12 ARG B O 1
ATOM 1734 N N . LYS B 1 13 ? 23.484 18.391 3.568 1 92.88 13 LYS B N 1
ATOM 1735 C CA . LYS B 1 13 ? 22.391 17.891 2.727 1 92.88 13 LYS B CA 1
ATOM 1736 C C . LYS B 1 13 ? 21.984 16.484 3.141 1 92.88 13 LYS B C 1
ATOM 1738 O O . LYS B 1 13 ? 20.781 16.188 3.221 1 92.88 13 LYS B O 1
ATOM 1743 N N . ALA B 1 14 ? 23 15.711 3.432 1 93.56 14 ALA B N 1
ATOM 1744 C CA . ALA B 1 14 ? 22.719 14.336 3.844 1 93.56 14 ALA B CA 1
ATOM 1745 C C . ALA B 1 14 ? 22 14.297 5.184 1 93.56 14 ALA B C 1
ATOM 1747 O O . ALA B 1 14 ? 21.094 13.477 5.383 1 93.56 14 ALA B O 1
ATOM 1748 N N . LEU B 1 15 ? 22.359 15.133 6.004 1 94.44 15 LEU B N 1
ATOM 1749 C CA . LEU B 1 15 ? 21.734 15.203 7.32 1 94.44 15 LEU B CA 1
ATOM 1750 C C . LEU B 1 15 ? 20.281 15.648 7.199 1 94.44 15 LEU B C 1
ATOM 1752 O O . LEU B 1 15 ? 19.391 15.078 7.844 1 94.44 15 LEU B O 1
ATOM 1756 N N . ILE B 1 16 ? 20.078 16.609 6.375 1 96.5 16 ILE B N 1
ATOM 1757 C CA . ILE B 1 16 ? 18.719 17.109 6.141 1 96.5 16 ILE B CA 1
ATOM 1758 C C . ILE B 1 16 ? 17.859 15.984 5.562 1 96.5 16 ILE B C 1
ATOM 1760 O O . ILE B 1 16 ? 16.734 15.758 6.02 1 96.5 16 ILE B O 1
ATOM 1764 N N . LEU B 1 17 ? 18.422 15.273 4.648 1 95.88 17 LEU B N 1
ATOM 1765 C CA . LEU B 1 17 ? 17.688 14.195 3.998 1 95.88 17 LEU B CA 1
ATOM 1766 C C . LEU B 1 17 ? 17.328 13.102 4.996 1 95.88 17 LEU B C 1
ATOM 1768 O O . LEU B 1 17 ? 16.219 12.586 4.992 1 95.88 17 LEU B O 1
ATOM 1772 N N . ALA B 1 18 ? 18.281 12.797 5.812 1 95.12 18 ALA B N 1
ATOM 1773 C CA . ALA B 1 18 ? 18.062 11.742 6.797 1 95.12 18 ALA B CA 1
ATOM 1774 C C . ALA B 1 18 ? 16.969 12.125 7.785 1 95.12 18 ALA B C 1
ATOM 1776 O O . ALA B 1 18 ? 16.094 11.312 8.094 1 95.12 18 ALA B O 1
ATOM 1777 N N . ASN B 1 19 ? 17 13.305 8.234 1 96.62 19 ASN B N 1
ATOM 1778 C CA . ASN B 1 19 ? 16 13.766 9.18 1 96.62 19 ASN B CA 1
ATOM 1779 C C . ASN B 1 19 ? 14.641 13.938 8.508 1 96.62 19 ASN B C 1
ATOM 1781 O O . ASN B 1 19 ? 13.602 13.648 9.109 1 96.62 19 ASN B O 1
ATOM 1785 N N . ALA B 1 20 ? 14.688 14.43 7.285 1 97.44 20 ALA B N 1
ATOM 1786 C CA . ALA B 1 20 ? 13.453 14.539 6.516 1 97.44 20 ALA B CA 1
ATOM 1787 C C . ALA B 1 20 ? 12.797 13.18 6.328 1 97.44 20 ALA B C 1
ATOM 1789 O O . ALA B 1 20 ? 11.578 13.047 6.477 1 97.44 20 ALA B O 1
ATOM 1790 N N . ARG B 1 21 ? 13.609 12.211 6.035 1 95.62 21 ARG B N 1
ATOM 1791 C CA . ARG B 1 21 ? 13.117 10.844 5.867 1 95.62 21 ARG B CA 1
ATOM 1792 C C . ARG B 1 21 ? 12.375 10.375 7.117 1 95.62 21 ARG B C 1
ATOM 1794 O O . ARG B 1 21 ? 11.25 9.883 7.031 1 95.62 21 ARG B O 1
ATOM 1801 N N . ALA B 1 22 ? 12.977 10.586 8.211 1 94.75 22 ALA B N 1
ATOM 1802 C CA . ALA B 1 22 ? 12.391 10.148 9.477 1 94.75 22 ALA B CA 1
ATOM 1803 C C . ALA B 1 22 ? 11.086 10.883 9.766 1 94.75 22 ALA B C 1
ATOM 1805 O O . ALA B 1 22 ? 10.086 10.258 10.141 1 94.75 22 ALA B O 1
ATOM 1806 N N . ILE B 1 23 ? 11.047 12.133 9.523 1 95.19 23 ILE B N 1
ATOM 1807 C CA . ILE B 1 23 ? 9.891 12.953 9.867 1 95.19 23 ILE B CA 1
ATOM 1808 C C . ILE B 1 23 ? 8.75 12.68 8.891 1 95.19 23 ILE B C 1
ATOM 1810 O O . ILE B 1 23 ? 7.594 12.531 9.297 1 95.19 23 ILE B O 1
ATOM 1814 N N . PHE B 1 24 ? 9.07 12.555 7.586 1 93.25 24 PHE B N 1
ATOM 1815 C CA . PHE B 1 24 ? 8.039 12.234 6.602 1 93.25 24 PHE B CA 1
ATOM 1816 C C . PHE B 1 24 ? 7.469 10.844 6.848 1 93.25 24 PHE B C 1
ATOM 1818 O O . PHE B 1 24 ? 6.27 10.617 6.668 1 93.25 24 PHE B O 1
ATOM 1825 N N . ALA B 1 25 ? 8.305 9.938 7.223 1 90.38 25 ALA B N 1
ATOM 1826 C CA . ALA B 1 25 ? 7.852 8.578 7.48 1 90.38 25 ALA B CA 1
ATOM 1827 C C . ALA B 1 25 ? 6.938 8.523 8.703 1 90.38 25 ALA B C 1
ATOM 1829 O O . ALA B 1 25 ? 5.953 7.777 8.711 1 90.38 25 ALA B O 1
ATOM 1830 N N . GLN B 1 26 ? 7.207 9.336 9.664 1 86.56 26 GLN B N 1
ATOM 1831 C CA . GLN B 1 26 ? 6.477 9.305 10.93 1 86.56 26 GLN B CA 1
ATOM 1832 C C . GLN B 1 26 ? 5.18 10.109 10.836 1 86.56 26 GLN B C 1
ATOM 1834 O O . GLN B 1 26 ? 4.129 9.648 11.281 1 86.56 26 GLN B O 1
ATOM 1839 N N . ASN B 1 27 ? 5.281 11.266 10.164 1 85.56 27 ASN B N 1
ATOM 1840 C CA . ASN B 1 27 ? 4.16 12.195 10.242 1 85.56 27 ASN B CA 1
ATOM 1841 C C . ASN B 1 27 ? 3.35 12.211 8.945 1 85.56 27 ASN B C 1
ATOM 1843 O O . ASN B 1 27 ? 2.213 12.68 8.922 1 85.56 27 ASN B O 1
ATOM 1847 N N . GLY B 1 28 ? 3.996 11.672 7.91 1 86.94 28 GLY B N 1
ATOM 1848 C CA . GLY B 1 28 ? 3.391 11.844 6.598 1 86.94 28 GLY B CA 1
ATOM 1849 C C . GLY B 1 28 ? 3.756 13.164 5.945 1 86.94 28 GLY B C 1
ATOM 1850 O O . GLY B 1 28 ? 4.262 14.07 6.605 1 86.94 28 GLY B O 1
ATOM 1851 N N . TYR B 1 29 ? 3.455 13.312 4.672 1 88.56 29 TYR B N 1
ATOM 1852 C CA . TYR B 1 29 ? 3.84 14.477 3.885 1 88.56 29 TYR B CA 1
ATOM 1853 C C . TYR B 1 29 ? 3.084 15.719 4.344 1 88.56 29 TYR B C 1
ATOM 1855 O O . TYR B 1 29 ? 3.686 16.781 4.559 1 88.56 29 TYR B O 1
ATOM 1863 N N . GLU B 1 30 ? 1.855 15.586 4.484 1 85.19 30 GLU B N 1
ATOM 1864 C CA . GLU B 1 30 ? 1.016 16.75 4.758 1 85.19 30 GLU B CA 1
ATOM 1865 C C . GLU B 1 30 ? 1.269 17.297 6.156 1 85.19 30 GLU B C 1
ATOM 1867 O O . GLU B 1 30 ? 1.385 18.5 6.344 1 85.19 30 GLU B O 1
ATOM 1872 N N . ALA B 1 31 ? 1.459 16.453 7.102 1 85.06 31 ALA B N 1
ATOM 1873 C CA . ALA B 1 31 ? 1.555 16.875 8.5 1 85.06 31 ALA B CA 1
ATOM 1874 C C . ALA B 1 31 ? 2.984 17.281 8.852 1 85.06 31 ALA B C 1
ATOM 1876 O O . ALA B 1 31 ? 3.211 17.984 9.836 1 85.06 31 ALA B O 1
ATOM 1877 N N . ALA B 1 32 ? 3.895 16.766 8.148 1 92.06 32 ALA B N 1
ATOM 1878 C CA . ALA B 1 32 ? 5.293 17.078 8.438 1 92.06 32 ALA B CA 1
ATOM 1879 C C . ALA B 1 32 ? 5.57 18.578 8.289 1 92.06 32 ALA B C 1
ATOM 1881 O O . ALA B 1 32 ? 5.156 19.188 7.309 1 92.06 32 ALA B O 1
ATOM 1882 N N . ARG B 1 33 ? 6.281 19.109 9.266 1 93.94 33 ARG B N 1
ATOM 1883 C CA . ARG B 1 33 ? 6.66 20.516 9.242 1 93.94 33 ARG B CA 1
ATOM 1884 C C . ARG B 1 33 ? 8.125 20.688 8.852 1 93.94 33 ARG B C 1
ATOM 1886 O O . ARG B 1 33 ? 9.008 20.062 9.461 1 93.94 33 ARG B O 1
ATOM 1893 N N . THR B 1 34 ? 8.281 21.5 7.93 1 96.38 34 THR B N 1
ATOM 1894 C CA . THR B 1 34 ? 9.648 21.734 7.461 1 96.38 34 THR B CA 1
ATOM 1895 C C . THR B 1 34 ? 10.492 22.391 8.547 1 96.38 34 THR B C 1
ATOM 1897 O O . THR B 1 34 ? 11.695 22.156 8.625 1 96.38 34 THR B O 1
ATOM 1900 N N . GLN B 1 35 ? 9.906 23.062 9.438 1 96.88 35 GLN B N 1
ATOM 1901 C CA . GLN B 1 35 ? 10.609 23.672 10.562 1 96.88 35 GLN B CA 1
ATOM 1902 C C . GLN B 1 35 ? 11.203 22.594 11.477 1 96.88 35 GLN B C 1
ATOM 1904 O O . GLN B 1 35 ? 12.312 22.75 11.992 1 96.88 35 GLN B O 1
ATOM 1909 N N . ASP B 1 36 ? 10.484 21.531 11.656 1 97.12 36 ASP B N 1
ATOM 1910 C CA . ASP B 1 36 ? 10.953 20.438 12.5 1 97.12 36 ASP B CA 1
ATOM 1911 C C . ASP B 1 36 ? 12.148 19.734 11.852 1 97.12 36 ASP B C 1
ATOM 1913 O O . ASP B 1 36 ? 13.086 19.344 12.547 1 97.12 36 ASP B O 1
ATOM 1917 N N . ILE B 1 37 ? 12.094 19.562 10.555 1 97.75 37 ILE B N 1
ATOM 1918 C CA . ILE B 1 37 ? 13.195 18.938 9.828 1 97.75 37 ILE B CA 1
ATOM 1919 C C . ILE B 1 37 ? 14.453 19.797 9.969 1 97.75 37 ILE B C 1
ATOM 1921 O O . ILE B 1 37 ? 15.523 19.281 10.281 1 97.75 37 ILE B O 1
ATOM 1925 N N . ALA B 1 38 ? 14.273 21.094 9.789 1 97.62 38 ALA B N 1
ATOM 1926 C CA . ALA B 1 38 ? 15.391 22.016 9.906 1 97.62 38 ALA B CA 1
ATOM 1927 C C . ALA B 1 38 ? 15.984 22 11.312 1 97.62 38 ALA B C 1
ATOM 1929 O O . ALA B 1 38 ? 17.188 21.859 11.484 1 97.62 38 ALA B O 1
ATOM 1930 N N . ARG B 1 39 ? 15.148 22.078 12.266 1 97.31 39 ARG B N 1
ATOM 1931 C CA . ARG B 1 39 ? 15.57 22.094 13.664 1 97.31 39 ARG B CA 1
ATOM 1932 C C . ARG B 1 39 ? 16.344 20.828 14.016 1 97.31 39 ARG B C 1
ATOM 1934 O O . ARG B 1 39 ? 17.438 20.906 14.602 1 97.31 39 ARG B O 1
ATOM 1941 N N . ARG B 1 40 ? 15.859 19.734 13.648 1 96.38 40 ARG B N 1
ATOM 1942 C CA . ARG B 1 40 ? 16.5 18.469 13.945 1 96.38 40 ARG B CA 1
ATOM 1943 C C . ARG B 1 40 ? 17.844 18.344 13.219 1 96.38 40 ARG B C 1
ATOM 1945 O O . ARG B 1 40 ? 18.734 17.625 13.672 1 96.38 40 ARG B O 1
ATOM 1952 N N . SER B 1 41 ? 17.875 19.047 12.125 1 96.62 41 SER B N 1
ATOM 1953 C CA . SER B 1 41 ? 19.078 18.984 11.305 1 96.62 41 SER B CA 1
ATOM 1954 C C . SER B 1 41 ? 20.109 20.031 11.719 1 96.62 41 SER B C 1
ATOM 1956 O O . SER B 1 41 ? 21.188 20.125 11.141 1 96.62 41 SER B O 1
ATOM 1958 N N . GLY B 1 42 ? 19.719 20.906 12.625 1 95.88 42 GLY B N 1
ATOM 1959 C CA . GLY B 1 42 ? 20.625 21.922 13.117 1 95.88 42 GLY B CA 1
ATOM 1960 C C . GLY B 1 42 ? 20.859 23.047 12.133 1 95.88 42 GLY B C 1
ATOM 1961 O O . GLY B 1 42 ? 21.953 23.609 12.062 1 95.88 42 GLY B O 1
ATOM 1962 N N . VAL B 1 43 ? 19.875 23.297 11.305 1 95.94 43 VAL B N 1
ATOM 1963 C CA . VAL B 1 43 ? 19.984 24.375 10.32 1 95.94 43 VAL B CA 1
ATOM 1964 C C . VAL B 1 43 ? 18.734 25.234 10.359 1 95.94 43 VAL B C 1
ATOM 1966 O O . VAL B 1 43 ? 17.719 24.859 10.945 1 95.94 43 VAL B O 1
ATOM 1969 N N . SER B 1 44 ? 18.906 26.375 9.766 1 95.19 44 SER B N 1
ATOM 1970 C CA . SER B 1 44 ? 17.734 27.203 9.586 1 95.19 44 SER B CA 1
ATOM 1971 C C . SER B 1 44 ? 16.859 26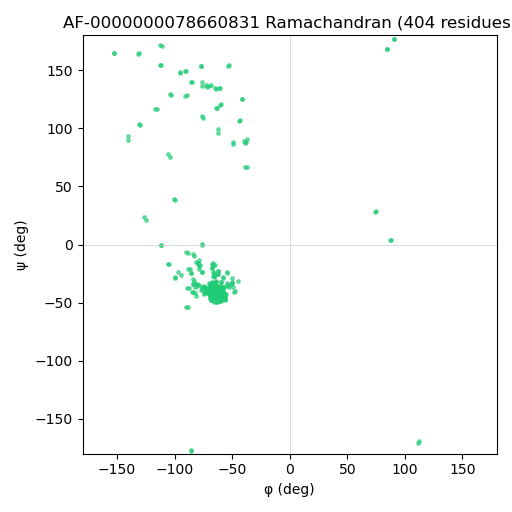.703 8.438 1 95.19 44 SER B C 1
ATOM 1973 O O . SER B 1 44 ? 17.344 26.016 7.543 1 95.19 44 SER B O 1
ATOM 1975 N N . GLU B 1 45 ? 15.594 26.984 8.5 1 95.44 45 GLU B N 1
ATOM 1976 C CA . GLU B 1 45 ? 14.703 26.656 7.391 1 95.44 45 GLU B CA 1
ATOM 1977 C C . GLU B 1 45 ? 15.172 27.312 6.094 1 95.44 45 GLU B C 1
ATOM 1979 O O . GLU B 1 45 ? 15.078 26.703 5.02 1 95.44 45 GLU B O 1
ATOM 1984 N N . ALA B 1 46 ? 15.703 28.547 6.242 1 94.56 46 ALA B N 1
ATOM 1985 C CA . ALA B 1 46 ? 16.219 29.266 5.074 1 94.56 46 ALA B CA 1
ATOM 1986 C C . ALA B 1 46 ? 17.359 28.5 4.41 1 94.56 46 ALA B C 1
ATOM 1988 O O . ALA B 1 46 ? 17.359 28.328 3.189 1 94.56 46 ALA B O 1
ATOM 1989 N N . LEU B 1 47 ? 18.234 28.062 5.145 1 94.88 47 LEU B N 1
ATOM 1990 C CA . LEU B 1 47 ? 19.359 27.297 4.637 1 94.88 47 LEU B CA 1
ATOM 1991 C C . LEU B 1 47 ? 18.891 25.984 4.02 1 94.88 47 LEU B C 1
ATOM 1993 O O . LEU B 1 47 ? 19.406 25.562 2.982 1 94.88 47 LEU B O 1
ATOM 1997 N N . MET B 1 48 ? 17.922 25.312 4.652 1 96.44 48 MET B N 1
ATOM 1998 C CA . MET B 1 48 ? 17.375 24.062 4.117 1 96.44 48 MET B CA 1
ATOM 1999 C C . MET B 1 48 ? 16.797 24.281 2.725 1 96.44 48 MET B C 1
ATOM 2001 O O . MET B 1 48 ? 17.031 23.484 1.813 1 96.44 48 MET B O 1
ATOM 2005 N N . TYR B 1 49 ? 16.156 25.375 2.574 1 95.62 49 TYR B N 1
ATOM 2006 C CA . TYR B 1 49 ? 15.477 25.641 1.312 1 95.62 49 TYR B CA 1
ATOM 2007 C C . TYR B 1 49 ? 16.453 26.125 0.252 1 95.62 49 TYR B C 1
ATOM 2009 O O . TYR B 1 49 ? 16.125 26.156 -0.936 1 95.62 49 TYR B O 1
ATOM 2017 N N . GLN B 1 50 ? 17.656 26.547 0.653 1 95.19 50 GLN B N 1
ATOM 2018 C CA . GLN B 1 50 ? 18.734 26.75 -0.319 1 95.19 50 GLN B CA 1
ATOM 2019 C C . GLN B 1 50 ? 19.125 25.438 -0.992 1 95.19 50 GLN B C 1
ATOM 2021 O O . GLN B 1 50 ? 19.469 25.422 -2.174 1 95.19 50 GLN B O 1
ATOM 2026 N N . HIS B 1 51 ? 18.984 24.391 -0.235 1 94.88 51 HIS B N 1
ATOM 2027 C CA . HIS B 1 51 ? 19.328 23.062 -0.759 1 94.88 51 HIS B CA 1
ATOM 2028 C C . HIS B 1 51 ? 18.125 22.422 -1.438 1 94.88 51 HIS B C 1
ATOM 2030 O O . HIS B 1 51 ? 18.266 21.734 -2.447 1 94.88 51 HIS B O 1
ATOM 2036 N N . PHE B 1 52 ? 16.953 22.656 -0.837 1 97 52 PHE B N 1
ATOM 2037 C CA . PHE B 1 52 ? 15.695 22.078 -1.32 1 97 52 PHE B CA 1
ATOM 2038 C C . PHE B 1 52 ? 14.625 23.156 -1.448 1 97 52 PHE B C 1
ATOM 2040 O O . PHE B 1 52 ? 13.953 23.5 -0.469 1 97 52 PHE B O 1
ATOM 2047 N N . PRO B 1 53 ? 14.367 23.578 -2.57 1 96 53 PRO B N 1
ATOM 2048 C CA . PRO B 1 53 ? 13.641 24.828 -2.809 1 96 53 PRO B CA 1
ATOM 2049 C C . PRO B 1 53 ? 12.188 24.766 -2.332 1 96 53 PRO B C 1
ATOM 2051 O O . PRO B 1 53 ? 11.523 25.797 -2.227 1 96 53 PRO B O 1
ATOM 2054 N N . SER B 1 54 ? 11.688 23.516 -2.09 1 95.81 54 SER B N 1
ATOM 2055 C CA . SER B 1 54 ? 10.328 23.375 -1.579 1 95.81 54 SER B CA 1
ATOM 2056 C C . SER B 1 54 ? 10.172 22.094 -0.77 1 95.81 54 SER B C 1
ATOM 2058 O O . SER B 1 54 ? 11.031 21.203 -0.825 1 95.81 54 SER B O 1
ATOM 2060 N N . LYS B 1 55 ? 9.117 22.016 -0.036 1 94.81 55 LYS B N 1
ATOM 2061 C CA . LYS B 1 55 ? 8.789 20.797 0.688 1 94.81 55 LYS B CA 1
ATOM 2062 C C . LYS B 1 55 ? 8.656 19.609 -0.267 1 94.81 55 LYS B C 1
ATOM 2064 O O . LYS B 1 55 ? 9.117 18.5 0.038 1 94.81 55 LYS B O 1
ATOM 2069 N N . GLU B 1 56 ? 8.086 19.922 -1.429 1 92.56 56 GLU B N 1
ATOM 2070 C CA . GLU B 1 56 ? 7.91 18.891 -2.443 1 92.56 56 GLU B CA 1
ATOM 2071 C C . GLU B 1 56 ? 9.258 18.406 -2.982 1 92.56 56 GLU B C 1
ATOM 2073 O O . GLU B 1 56 ? 9.469 17.219 -3.148 1 92.56 56 GLU B O 1
ATOM 2078 N N . ALA B 1 57 ? 10.078 19.312 -3.203 1 93.81 57 ALA B N 1
ATOM 2079 C CA . ALA B 1 57 ? 11.406 18.969 -3.699 1 93.81 57 ALA B CA 1
ATOM 2080 C C . ALA B 1 57 ? 12.164 18.125 -2.676 1 93.81 57 ALA B C 1
ATOM 2082 O O . ALA B 1 57 ? 12.859 17.172 -3.037 1 93.81 57 ALA B O 1
ATOM 2083 N N . LEU B 1 58 ? 12.047 18.547 -1.447 1 96.12 58 LEU B N 1
ATOM 2084 C CA . LEU B 1 58 ? 12.68 17.797 -0.368 1 96.12 58 LEU B CA 1
ATOM 2085 C C . LEU B 1 58 ? 12.094 16.391 -0.27 1 96.12 58 LEU B C 1
ATOM 2087 O O . LEU B 1 58 ? 12.836 15.414 -0.158 1 96.12 58 LEU B O 1
ATOM 2091 N N . TYR B 1 59 ? 10.852 16.281 -0.346 1 93.44 59 TYR B N 1
ATOM 2092 C CA . TYR B 1 59 ? 10.164 15 -0.276 1 93.44 59 TYR B CA 1
ATOM 2093 C C . TYR B 1 59 ? 10.586 14.094 -1.424 1 93.44 59 TYR B C 1
ATOM 2095 O O . TYR B 1 59 ? 10.891 12.914 -1.213 1 93.44 59 TYR B O 1
ATOM 2103 N N . ARG B 1 60 ? 10.641 14.609 -2.611 1 91.25 60 ARG B N 1
ATOM 2104 C CA . ARG B 1 60 ? 11.047 13.844 -3.785 1 91.25 60 ARG B CA 1
ATOM 2105 C C . ARG B 1 60 ? 12.492 13.367 -3.652 1 91.25 60 ARG B C 1
ATOM 2107 O O . ARG B 1 60 ? 12.828 12.266 -4.078 1 91.25 60 ARG B O 1
ATOM 2114 N N . ALA B 1 61 ? 13.289 14.219 -3.092 1 93.31 61 ALA B N 1
ATOM 2115 C CA . ALA B 1 61 ? 14.68 13.828 -2.871 1 93.31 61 ALA B CA 1
ATOM 2116 C C . ALA B 1 61 ? 14.773 12.664 -1.891 1 93.31 61 ALA B C 1
ATOM 2118 O O . ALA B 1 61 ? 15.578 11.742 -2.084 1 93.31 61 ALA B O 1
ATOM 2119 N N . VAL B 1 62 ? 13.992 12.703 -0.828 1 94.19 62 VAL B N 1
ATOM 2120 C CA . VAL B 1 62 ? 13.945 11.617 0.142 1 94.19 62 VAL B CA 1
ATOM 2121 C C . VAL B 1 62 ? 13.508 10.32 -0.551 1 94.19 62 VAL B C 1
ATOM 2123 O O . VAL B 1 62 ? 14.141 9.281 -0.385 1 94.19 62 VAL B O 1
ATOM 2126 N N . LEU B 1 63 ? 12.5 10.391 -1.375 1 90.62 63 LEU B N 1
ATOM 2127 C CA . LEU B 1 63 ? 11.977 9.211 -2.061 1 90.62 63 LEU B CA 1
ATOM 2128 C C . LEU B 1 63 ? 13.008 8.641 -3.029 1 90.62 63 LEU B C 1
ATOM 2130 O O . LEU B 1 63 ? 13.156 7.422 -3.139 1 90.62 63 LEU B O 1
ATOM 2134 N N . ARG B 1 64 ? 13.68 9.516 -3.682 1 88.88 64 ARG B N 1
ATOM 2135 C CA . ARG B 1 64 ? 14.719 9.062 -4.598 1 88.88 64 ARG B CA 1
ATOM 2136 C C . ARG B 1 64 ? 15.812 8.305 -3.852 1 88.88 64 ARG B C 1
ATOM 2138 O O . ARG B 1 64 ? 16.328 7.297 -4.344 1 88.88 64 ARG B O 1
ATOM 2145 N N . GLU B 1 65 ? 16.141 8.805 -2.729 1 90.69 65 GLU B N 1
ATOM 2146 C CA . GLU B 1 65 ? 17.141 8.125 -1.922 1 90.69 65 GLU B CA 1
ATOM 2147 C C . GLU B 1 65 ? 16.641 6.754 -1.458 1 90.69 65 GLU B C 1
ATOM 2149 O O . GLU B 1 65 ? 17.391 5.773 -1.484 1 90.69 65 GLU B O 1
ATOM 2154 N N . VAL B 1 66 ? 15.445 6.703 -1.006 1 89.62 66 VAL B N 1
ATOM 2155 C CA . VAL B 1 66 ? 14.836 5.457 -0.555 1 89.62 66 VAL B CA 1
ATOM 2156 C C . VAL B 1 66 ? 14.859 4.43 -1.686 1 89.62 66 VAL B C 1
ATOM 2158 O O . VAL B 1 66 ? 15.258 3.281 -1.479 1 89.62 66 VAL B O 1
ATOM 2161 N N . ILE B 1 67 ? 14.516 4.812 -2.836 1 84.75 67 ILE B N 1
ATOM 2162 C CA . ILE B 1 67 ? 14.469 3.93 -3.996 1 84.75 67 ILE B CA 1
ATOM 2163 C C . ILE B 1 67 ? 15.875 3.463 -4.352 1 84.75 67 ILE B C 1
ATOM 2165 O O . ILE B 1 67 ? 16.094 2.285 -4.648 1 84.75 67 ILE B O 1
ATOM 2169 N N . ARG B 1 68 ? 16.75 4.395 -4.359 1 84.5 68 ARG B N 1
ATOM 2170 C CA . ARG B 1 68 ? 18.141 4.051 -4.66 1 84.5 68 ARG B CA 1
ATOM 2171 C C . ARG B 1 68 ? 18.656 3 -3.688 1 84.5 68 ARG B C 1
ATOM 2173 O O . ARG B 1 68 ? 19.312 2.041 -4.098 1 84.5 68 ARG B O 1
ATOM 2180 N N . GLU B 1 69 ? 18.422 3.205 -2.48 1 85.44 69 GLU B N 1
ATOM 2181 C CA . GLU B 1 69 ? 18.859 2.262 -1.457 1 85.44 69 GLU B CA 1
ATOM 2182 C C . GLU B 1 69 ? 18.25 0.881 -1.679 1 85.44 69 GLU B C 1
ATOM 2184 O O . GLU B 1 69 ? 18.938 -0.136 -1.528 1 85.44 69 GLU B O 1
ATOM 2189 N N . GLN B 1 70 ? 17.016 0.879 -1.982 1 80.75 70 GLN B N 1
ATOM 2190 C CA . GLN B 1 70 ? 16.359 -0.39 -2.258 1 80.75 70 GLN B CA 1
ATOM 2191 C C . GLN B 1 70 ? 16.938 -1.063 -3.494 1 80.75 70 GLN B C 1
ATOM 2193 O O . GLN B 1 70 ? 17.172 -2.273 -3.498 1 80.75 70 GLN B O 1
ATOM 2198 N N . ASP B 1 71 ? 17.141 -0.251 -4.5 1 79.06 71 ASP B N 1
ATOM 2199 C CA . ASP B 1 71 ? 17.766 -0.777 -5.707 1 79.06 71 ASP B CA 1
ATOM 2200 C C . ASP B 1 71 ? 19.125 -1.4 -5.398 1 79.06 71 ASP B C 1
ATOM 2202 O O . ASP B 1 71 ? 19.469 -2.463 -5.926 1 79.06 71 ASP B O 1
ATOM 2206 N N . GLU B 1 72 ? 19.844 -0.749 -4.602 1 81.12 72 GLU B N 1
ATOM 2207 C CA . GLU B 1 72 ? 21.172 -1.243 -4.223 1 81.12 72 GLU B CA 1
ATOM 2208 C C . GLU B 1 72 ? 21.062 -2.555 -3.451 1 81.12 72 GLU B C 1
ATOM 2210 O O . GLU B 1 72 ? 21.891 -3.455 -3.635 1 81.12 72 GLU B O 1
ATOM 2215 N N . SER B 1 73 ? 20.109 -2.639 -2.619 1 77.31 73 SER B N 1
ATOM 2216 C CA . SER B 1 73 ? 19.891 -3.863 -1.855 1 77.31 73 SER B CA 1
ATOM 2217 C C . SER B 1 73 ? 19.5 -5.02 -2.766 1 77.31 73 SER B C 1
ATOM 2219 O O . SER B 1 73 ? 19.906 -6.164 -2.541 1 77.31 73 SER B O 1
ATOM 2221 N N . TYR B 1 74 ? 18.781 -4.648 -3.852 1 73.94 74 TYR B N 1
ATOM 2222 C CA . TYR B 1 74 ? 18.312 -5.668 -4.781 1 73.94 74 TYR B CA 1
ATOM 2223 C C . TYR B 1 74 ? 19.406 -6.066 -5.762 1 73.94 74 TYR B C 1
ATOM 2225 O O . TYR B 1 74 ? 19.438 -7.199 -6.246 1 73.94 74 TYR B O 1
ATOM 2233 N N . ALA B 1 75 ? 20.172 -5.109 -6.137 1 72.5 75 ALA B N 1
ATOM 2234 C CA . ALA B 1 75 ? 21.281 -5.391 -7.039 1 72.5 75 ALA B CA 1
ATOM 2235 C C . ALA B 1 75 ? 22.172 -6.496 -6.48 1 72.5 75 ALA B C 1
ATOM 2237 O O . ALA B 1 75 ? 22.781 -7.262 -7.238 1 72.5 75 ALA B O 1
ATOM 2238 N N . ALA B 1 76 ? 22.125 -6.652 -5.234 1 67.69 76 ALA B N 1
ATOM 2239 C CA . ALA B 1 76 ? 22.953 -7.664 -4.574 1 67.69 76 ALA B CA 1
ATOM 2240 C C . ALA B 1 76 ? 22.344 -9.055 -4.723 1 67.69 76 ALA B C 1
ATOM 2242 O O . ALA B 1 76 ? 23.031 -10.062 -4.52 1 67.69 76 ALA B O 1
ATOM 2243 N N . LEU B 1 77 ? 21.047 -9.047 -5.059 1 66.44 77 LEU B N 1
ATOM 2244 C CA . LEU B 1 77 ? 20.328 -10.305 -5.18 1 66.44 77 LEU B CA 1
ATOM 2245 C C . LEU B 1 77 ? 20.641 -10.992 -6.508 1 66.44 77 LEU B C 1
ATOM 2247 O O . LEU B 1 77 ? 20.422 -12.195 -6.664 1 66.44 77 LEU B O 1
ATOM 2251 N N . VAL B 1 78 ? 21.078 -10.281 -7.434 1 57.66 78 VAL B N 1
ATOM 2252 C CA . VAL B 1 78 ? 21.203 -10.75 -8.812 1 57.66 78 VAL B CA 1
ATOM 2253 C C . VAL B 1 78 ? 22.188 -11.914 -8.875 1 57.66 78 VAL B C 1
ATOM 2255 O O . VAL B 1 78 ? 23.359 -11.766 -8.531 1 57.66 78 VAL B O 1
ATOM 2258 N N . THR B 1 79 ? 21.422 -13.164 -8.914 1 57.75 79 THR B N 1
ATOM 2259 C CA . THR B 1 79 ? 22.234 -14.352 -9.156 1 57.75 79 THR B CA 1
ATOM 2260 C C . THR B 1 79 ? 22.625 -14.445 -10.625 1 57.75 79 THR B C 1
ATOM 2262 O O . THR B 1 79 ? 21.922 -13.945 -11.5 1 57.75 79 THR B O 1
ATOM 2265 N N . ARG B 1 80 ? 23.828 -14.828 -10.867 1 57.19 80 ARG B N 1
ATOM 2266 C CA . ARG B 1 80 ? 24.453 -15.07 -12.156 1 57.19 80 ARG B CA 1
ATOM 2267 C C . ARG B 1 80 ? 23.75 -16.203 -12.898 1 57.19 80 ARG B C 1
ATOM 2269 O O . ARG B 1 80 ? 23.734 -16.219 -14.133 1 57.19 80 ARG B O 1
ATOM 2276 N N . GLU B 1 81 ? 23.078 -17.047 -12.125 1 57.84 81 GLU B N 1
ATOM 2277 C CA . GLU B 1 81 ? 22.5 -18.188 -12.812 1 57.84 81 GLU B CA 1
ATOM 2278 C C . GLU B 1 81 ? 21.094 -17.875 -13.32 1 57.84 81 GLU B C 1
ATOM 2280 O O . GLU B 1 81 ? 20.359 -17.094 -12.711 1 57.84 81 GLU B O 1
ATOM 2285 N N . LEU B 1 82 ? 20.891 -18.156 -14.633 1 58.97 82 LEU B N 1
ATOM 2286 C CA . LEU B 1 82 ? 19.656 -17.797 -15.336 1 58.97 82 LEU B CA 1
ATOM 2287 C C . LEU B 1 82 ? 18.719 -18.984 -15.445 1 58.97 82 LEU B C 1
ATOM 2289 O O . LEU B 1 82 ? 18.312 -19.359 -16.547 1 58.97 82 LEU B O 1
ATOM 2293 N N . ASP B 1 83 ? 18.609 -19.875 -14.391 1 64 83 ASP B N 1
ATOM 2294 C CA . ASP B 1 83 ? 17.656 -20.984 -14.422 1 64 83 ASP B CA 1
ATOM 2295 C C . ASP B 1 83 ? 16.531 -20.75 -13.406 1 64 83 ASP B C 1
ATOM 2297 O O . ASP B 1 83 ? 16.5 -19.719 -12.734 1 64 83 ASP B O 1
ATOM 2301 N N . GLY B 1 84 ? 15.531 -21.594 -13.492 1 67.75 84 GLY B N 1
ATOM 2302 C CA . GLY B 1 84 ? 14.383 -21.516 -12.609 1 67.75 84 GLY B CA 1
ATOM 2303 C C . GLY B 1 84 ? 14.758 -21.422 -11.141 1 67.75 84 GLY B C 1
ATOM 2304 O O . GLY B 1 84 ? 14.125 -20.688 -10.375 1 67.75 84 GLY B O 1
ATOM 2305 N N . ARG B 1 85 ? 15.852 -22.062 -10.828 1 72.25 85 ARG B N 1
ATOM 2306 C CA . ARG B 1 85 ? 16.344 -22.047 -9.453 1 72.25 85 ARG B CA 1
ATOM 2307 C C . ARG B 1 85 ? 16.844 -20.656 -9.07 1 72.25 85 ARG B C 1
ATOM 2309 O O . ARG B 1 85 ? 16.703 -20.234 -7.922 1 72.25 85 ARG B O 1
ATOM 2316 N N . ALA B 1 86 ? 17.359 -20.078 -10.07 1 73.75 86 ALA B N 1
ATOM 2317 C CA . ALA B 1 86 ? 17.875 -18.734 -9.844 1 73.75 86 ALA B CA 1
ATOM 2318 C C . ALA B 1 86 ? 16.734 -17.75 -9.539 1 73.75 86 ALA B C 1
ATOM 2320 O O . ALA B 1 86 ? 16.875 -16.859 -8.695 1 73.75 86 ALA B O 1
ATOM 2321 N N . VAL B 1 87 ? 15.602 -17.953 -10.164 1 74.38 87 VAL B N 1
ATOM 2322 C CA . VAL B 1 87 ? 14.445 -17.109 -9.93 1 74.38 87 VAL B CA 1
ATOM 2323 C C . VAL B 1 87 ? 13.953 -17.281 -8.492 1 74.38 87 VAL B C 1
ATOM 2325 O O . VAL B 1 87 ? 13.727 -16.297 -7.785 1 74.38 87 VAL B O 1
ATOM 2328 N N . VAL B 1 88 ? 13.945 -18.5 -8.109 1 78.56 88 VAL B N 1
ATOM 2329 C CA . VAL B 1 88 ? 13.484 -18.797 -6.762 1 78.56 88 VAL B CA 1
ATOM 2330 C C . VAL B 1 88 ? 14.445 -18.203 -5.738 1 78.56 88 VAL B C 1
ATOM 2332 O O . VAL B 1 88 ? 14.016 -17.594 -4.75 1 78.56 88 VAL B O 1
ATOM 2335 N N . ARG B 1 89 ? 15.711 -18.344 -6.004 1 80.94 89 ARG B N 1
ATOM 2336 C CA . ARG B 1 89 ? 16.734 -17.812 -5.102 1 80.94 89 ARG B CA 1
ATOM 2337 C C . ARG B 1 89 ? 16.641 -16.297 -4.996 1 80.94 89 ARG B C 1
ATOM 2339 O O . ARG B 1 89 ? 16.766 -15.734 -3.906 1 80.94 89 ARG B O 1
ATOM 2346 N N . ASN B 1 90 ? 16.375 -15.703 -6.102 1 79 90 ASN B N 1
ATOM 2347 C CA . ASN B 1 90 ? 16.281 -14.25 -6.121 1 79 90 ASN B CA 1
ATOM 2348 C C . ASN B 1 90 ? 15.047 -13.758 -5.383 1 79 90 ASN B C 1
ATOM 2350 O O . ASN B 1 90 ? 15.117 -12.781 -4.629 1 79 90 ASN B O 1
ATOM 2354 N N . VAL B 1 91 ? 13.969 -14.398 -5.594 1 82.31 91 VAL B N 1
ATOM 2355 C CA . VAL B 1 91 ? 12.727 -14.023 -4.922 1 82.31 91 VAL B CA 1
ATOM 2356 C C . VAL B 1 91 ? 12.867 -14.25 -3.418 1 82.31 91 VAL B C 1
ATOM 2358 O O . VAL B 1 91 ? 12.422 -13.43 -2.615 1 82.31 91 VAL B O 1
ATOM 2361 N N . ARG B 1 92 ? 13.516 -15.344 -3.102 1 86.31 92 ARG B N 1
ATOM 2362 C CA . ARG B 1 92 ? 13.758 -15.617 -1.69 1 86.31 92 ARG B CA 1
ATOM 2363 C C . ARG B 1 92 ? 14.633 -14.539 -1.059 1 86.31 92 ARG B C 1
ATOM 2365 O O . ARG B 1 92 ? 14.328 -14.047 0.028 1 86.31 92 ARG B O 1
ATOM 2372 N N . ALA B 1 93 ? 15.688 -14.242 -1.734 1 85.19 93 ALA B N 1
ATOM 2373 C CA . ALA B 1 93 ? 16.594 -13.203 -1.236 1 85.19 93 ALA B CA 1
ATOM 2374 C C . ALA B 1 93 ? 15.859 -11.875 -1.063 1 85.19 93 ALA B C 1
ATOM 2376 O O . ALA B 1 93 ? 16.094 -11.156 -0.092 1 85.19 93 ALA B O 1
ATOM 2377 N N . TYR B 1 94 ? 14.984 -11.586 -1.975 1 84.38 94 TYR B N 1
ATOM 2378 C CA . TYR B 1 94 ? 14.195 -10.367 -1.904 1 84.38 94 TYR B CA 1
ATOM 2379 C C . TYR B 1 94 ? 13.359 -10.328 -0.632 1 84.38 94 TYR B C 1
ATOM 2381 O O . TYR B 1 94 ? 13.406 -9.359 0.127 1 84.38 94 TYR B O 1
ATOM 2389 N N . PHE B 1 95 ? 12.664 -11.383 -0.352 1 89.62 95 PHE B N 1
ATOM 2390 C CA . PHE B 1 95 ? 11.758 -11.375 0.791 1 89.62 95 PHE B CA 1
ATOM 2391 C C . PHE B 1 95 ? 12.531 -11.5 2.098 1 89.62 95 PHE B C 1
ATOM 2393 O O . PHE B 1 95 ? 12.055 -11.07 3.15 1 89.62 95 PHE B O 1
ATOM 2400 N N . GLN B 1 96 ? 13.734 -12.062 2.012 1 88.44 96 GLN B N 1
ATOM 2401 C CA . GLN B 1 96 ? 14.602 -12.047 3.182 1 88.44 96 GLN B CA 1
ATOM 2402 C C . GLN B 1 96 ? 14.992 -10.625 3.564 1 88.44 96 GLN B C 1
ATOM 2404 O O . GLN B 1 96 ? 15.055 -10.289 4.75 1 88.44 96 GLN B O 1
ATOM 2409 N N . ILE B 1 97 ? 15.203 -9.883 2.559 1 84.44 97 ILE B N 1
ATOM 2410 C CA . ILE B 1 97 ? 15.523 -8.484 2.801 1 84.44 97 ILE B CA 1
ATOM 2411 C C . ILE B 1 97 ? 14.297 -7.754 3.336 1 84.44 97 ILE B C 1
ATOM 2413 O O . ILE B 1 97 ? 14.375 -7.027 4.328 1 84.44 97 ILE B O 1
ATOM 2417 N N . VAL B 1 98 ? 13.195 -7.957 2.736 1 86.5 98 VAL B N 1
ATOM 2418 C CA . VAL B 1 98 ? 11.945 -7.281 3.076 1 86.5 98 VAL B CA 1
ATOM 2419 C C . VAL B 1 98 ? 11.562 -7.598 4.52 1 86.5 98 VAL B C 1
ATOM 2421 O O . VAL B 1 98 ? 11.203 -6.699 5.285 1 86.5 98 VAL B O 1
ATOM 2424 N N . VAL B 1 99 ? 11.656 -8.867 4.859 1 85.19 99 VAL B N 1
ATOM 2425 C CA . VAL B 1 99 ? 11.203 -9.312 6.172 1 85.19 99 VAL B CA 1
ATOM 2426 C C . VAL B 1 99 ? 12.305 -9.102 7.199 1 85.19 99 VAL B C 1
ATOM 2428 O O . VAL B 1 99 ? 12.031 -8.773 8.359 1 85.19 99 VAL B O 1
ATOM 2431 N N . GLY B 1 100 ? 13.516 -9.242 6.812 1 78.62 100 GLY B N 1
ATOM 2432 C CA . GLY B 1 100 ? 14.633 -9.258 7.738 1 78.62 100 GLY B CA 1
ATOM 2433 C C . GLY B 1 100 ? 15.188 -7.875 8.039 1 78.62 100 GLY B C 1
ATOM 2434 O O . GLY B 1 100 ? 15.906 -7.684 9.023 1 78.62 100 GLY B O 1
ATOM 2435 N N . GLN B 1 101 ? 14.945 -7 7.219 1 73.38 101 GLN B N 1
ATOM 2436 C CA . GLN B 1 101 ? 15.5 -5.668 7.449 1 73.38 101 GLN B CA 1
ATOM 2437 C C . GLN B 1 101 ? 14.719 -4.926 8.531 1 73.38 101 GLN B C 1
ATOM 2439 O O . GLN B 1 101 ? 13.586 -4.512 8.305 1 73.38 101 GLN B O 1
ATOM 2444 N N . THR B 1 102 ? 15.367 -4.762 9.625 1 73.44 102 THR B N 1
ATOM 2445 C CA . THR B 1 102 ? 14.68 -4.207 10.789 1 73.44 102 THR B CA 1
ATOM 2446 C C . THR B 1 102 ? 15.219 -2.82 11.125 1 73.44 102 THR B C 1
ATOM 2448 O O . THR B 1 102 ? 14.727 -2.162 12.047 1 73.44 102 THR B O 1
ATOM 2451 N N . GLU B 1 103 ? 16.188 -2.439 10.281 1 81.31 103 GLU B N 1
ATOM 2452 C CA . GLU B 1 103 ? 16.703 -1.1 10.547 1 81.31 103 GLU B CA 1
ATOM 2453 C C . GLU B 1 103 ? 15.625 -0.04 10.344 1 81.31 103 GLU B C 1
ATOM 2455 O O . GLU B 1 103 ? 14.938 -0.04 9.32 1 81.31 103 GLU B O 1
ATOM 2460 N N . PRO B 1 104 ? 15.555 0.856 11.297 1 83.62 104 PRO B N 1
ATOM 2461 C CA . PRO B 1 104 ? 14.516 1.885 11.219 1 83.62 104 PRO B CA 1
ATOM 2462 C C . PRO B 1 104 ? 14.523 2.633 9.891 1 83.62 104 PRO B C 1
ATOM 2464 O O . PRO B 1 104 ? 13.461 2.938 9.336 1 83.62 104 PRO B O 1
ATOM 2467 N N . ARG B 1 105 ? 15.742 2.838 9.383 1 84.44 105 ARG B N 1
ATOM 2468 C CA . ARG B 1 105 ? 15.867 3.568 8.125 1 84.44 105 ARG B CA 1
ATOM 2469 C C . ARG B 1 105 ? 15.172 2.832 6.992 1 84.44 105 ARG B C 1
ATOM 2471 O O . ARG B 1 105 ? 14.516 3.455 6.148 1 84.44 105 ARG B O 1
ATOM 2478 N N . PHE B 1 106 ? 15.312 1.536 7.031 1 83.31 106 PHE B N 1
ATOM 2479 C CA . PHE B 1 106 ? 14.703 0.734 5.977 1 83.31 106 PHE B CA 1
ATOM 2480 C C . PHE B 1 106 ? 13.195 0.639 6.172 1 83.31 106 PHE B C 1
ATOM 2482 O O . PHE B 1 106 ? 12.43 0.709 5.207 1 83.31 106 PHE B O 1
ATOM 2489 N N . LYS B 1 107 ? 12.82 0.568 7.34 1 85 107 LYS B N 1
ATOM 2490 C CA . LYS B 1 107 ? 11.398 0.559 7.641 1 85 107 LYS B CA 1
ATOM 2491 C C . LYS B 1 107 ? 10.734 1.869 7.223 1 85 107 LYS B C 1
ATOM 2493 O O . LYS B 1 107 ? 9.656 1.865 6.625 1 85 107 LYS B O 1
ATOM 2498 N N . ASP B 1 108 ? 11.445 2.945 7.484 1 88.88 108 ASP B N 1
ATOM 2499 C CA . ASP B 1 108 ? 10.969 4.254 7.043 1 88.88 108 ASP B CA 1
ATOM 2500 C C . ASP B 1 108 ? 10.836 4.305 5.523 1 88.88 108 ASP B C 1
ATOM 2502 O O . ASP B 1 108 ? 9.906 4.914 4.996 1 88.88 108 ASP B O 1
ATOM 2506 N N . GLY B 1 109 ? 11.805 3.613 4.875 1 88.62 109 GLY B N 1
ATOM 2507 C CA . GLY B 1 109 ? 11.797 3.609 3.422 1 88.62 109 GLY B CA 1
ATOM 2508 C C . GLY B 1 109 ? 10.57 2.943 2.83 1 88.62 109 GLY B C 1
ATOM 2509 O O . GLY B 1 109 ? 9.945 3.482 1.915 1 88.62 109 GLY B O 1
ATOM 2510 N N . PHE B 1 110 ? 10.203 1.837 3.371 1 87.12 110 PHE B N 1
ATOM 2511 C CA . PHE B 1 110 ? 9.031 1.128 2.873 1 87.12 110 PHE B CA 1
ATOM 2512 C C . PHE B 1 110 ? 7.758 1.904 3.18 1 87.12 110 PHE B C 1
ATOM 2514 O O . PHE B 1 110 ? 6.844 1.964 2.354 1 87.12 110 PHE B O 1
ATOM 2521 N N . ARG B 1 111 ? 7.703 2.492 4.312 1 88.31 111 ARG B N 1
ATOM 2522 C CA . ARG B 1 111 ? 6.555 3.316 4.68 1 88.31 111 ARG B CA 1
ATOM 2523 C C . ARG B 1 111 ? 6.398 4.496 3.729 1 88.31 111 ARG B C 1
ATOM 2525 O O . ARG B 1 111 ? 5.285 4.824 3.311 1 88.31 111 ARG B O 1
ATOM 2532 N N . LEU B 1 112 ? 7.477 5.051 3.451 1 90.31 112 LEU B N 1
ATOM 2533 C CA . LEU B 1 112 ? 7.453 6.215 2.568 1 90.31 112 LEU B CA 1
ATOM 2534 C C . LEU B 1 112 ? 7.07 5.812 1.149 1 90.31 112 LEU B C 1
ATOM 2536 O O . LEU B 1 112 ? 6.379 6.559 0.452 1 90.31 112 LEU B O 1
ATOM 2540 N N . LEU B 1 113 ? 7.535 4.676 0.753 1 86.69 113 LEU B N 1
ATOM 2541 C CA . LEU B 1 113 ? 7.16 4.188 -0.569 1 86.69 113 LEU B CA 1
ATOM 2542 C C . LEU B 1 113 ? 5.656 3.945 -0.652 1 86.69 113 LEU B C 1
ATOM 2544 O O . LEU B 1 113 ? 5.008 4.355 -1.619 1 86.69 113 LEU B O 1
ATOM 2548 N N . LEU B 1 114 ? 5.152 3.326 0.307 1 87 114 LEU B N 1
ATOM 2549 C CA . LEU B 1 114 ? 3.711 3.09 0.356 1 87 114 LEU B CA 1
ATOM 2550 C C . LEU B 1 114 ? 2.947 4.406 0.411 1 87 114 LEU B C 1
ATOM 2552 O O . LEU B 1 114 ? 1.964 4.59 -0.311 1 87 114 LEU B O 1
ATOM 2556 N N . ALA B 1 115 ? 3.41 5.312 1.231 1 87.94 115 ALA B N 1
ATOM 2557 C CA . ALA B 1 115 ? 2.766 6.613 1.398 1 87.94 115 ALA B CA 1
ATOM 2558 C C . ALA B 1 115 ? 2.77 7.398 0.091 1 87.94 115 ALA B C 1
ATOM 2560 O O . ALA B 1 115 ? 1.832 8.148 -0.195 1 87.94 115 ALA B O 1
ATOM 2561 N N . SER B 1 116 ? 3.828 7.25 -0.671 1 86.12 116 SER B N 1
ATOM 2562 C CA . SER B 1 116 ? 3.975 8 -1.912 1 86.12 116 SER B CA 1
ATOM 2563 C C . SER B 1 116 ? 2.871 7.652 -2.904 1 86.12 116 SER B C 1
ATOM 2565 O O . SER B 1 116 ? 2.512 8.469 -3.756 1 86.12 116 SER B O 1
ATOM 2567 N N . LEU B 1 117 ? 2.318 6.473 -2.762 1 82.38 117 LEU B N 1
ATOM 2568 C CA . LEU B 1 117 ? 1.235 6.043 -3.639 1 82.38 117 LEU B CA 1
ATOM 2569 C C . LEU B 1 117 ? -0.025 6.863 -3.393 1 82.38 117 LEU B C 1
ATOM 2571 O O . LEU B 1 117 ? -0.902 6.938 -4.254 1 82.38 117 LEU B O 1
ATOM 2575 N N . LEU B 1 118 ? -0.023 7.461 -2.215 1 81.94 118 LEU B N 1
ATOM 2576 C CA . LEU B 1 118 ? -1.209 8.203 -1.8 1 81.94 118 LEU B CA 1
ATOM 2577 C C . LEU B 1 118 ? -1.027 9.695 -2.037 1 81.94 118 LEU B C 1
ATOM 2579 O O . LEU B 1 118 ? -2.008 10.43 -2.189 1 81.94 118 LEU B O 1
ATOM 2583 N N . VAL B 1 119 ? 0.203 10.211 -2.002 1 77.25 119 VAL B N 1
ATOM 2584 C CA . VAL B 1 119 ? 0.502 11.641 -2.057 1 77.25 119 VAL B CA 1
ATOM 2585 C C . VAL B 1 119 ? 0.676 12.07 -3.51 1 77.25 119 VAL B C 1
ATOM 2587 O O . VAL B 1 119 ? 0.085 13.062 -3.941 1 77.25 119 VAL B O 1
ATOM 2590 N N . ASP B 1 120 ? 1.547 11.383 -4.191 1 76.69 120 ASP B N 1
ATOM 2591 C CA . ASP B 1 120 ? 1.888 11.711 -5.57 1 76.69 120 ASP B CA 1
ATOM 2592 C C . ASP B 1 120 ? 2.064 10.445 -6.41 1 76.69 120 ASP B C 1
ATOM 2594 O O . ASP B 1 120 ? 3.188 9.984 -6.617 1 76.69 120 ASP B O 1
ATOM 2598 N N . THR B 1 121 ? 0.953 10.062 -6.961 1 71.12 121 THR B N 1
ATOM 2599 C CA . THR B 1 121 ? 0.969 8.805 -7.695 1 71.12 121 THR B CA 1
ATOM 2600 C C . THR B 1 121 ? 1.847 8.914 -8.938 1 71.12 121 THR B C 1
ATOM 2602 O O . THR B 1 121 ? 2.475 7.934 -9.352 1 71.12 121 THR B O 1
ATOM 2605 N N . ASN B 1 122 ? 1.941 10.102 -9.414 1 73.31 122 ASN B N 1
ATOM 2606 C CA . ASN B 1 122 ? 2.762 10.266 -10.609 1 73.31 122 ASN B CA 1
ATOM 2607 C C . ASN B 1 122 ? 4.242 10.047 -10.312 1 73.31 122 ASN B C 1
ATOM 2609 O O . ASN B 1 122 ? 4.938 9.359 -11.062 1 73.31 122 ASN B O 1
ATOM 2613 N N . PHE B 1 123 ? 4.621 10.641 -9.273 1 73.31 123 PHE B N 1
ATOM 2614 C CA . PHE B 1 123 ? 6.016 10.477 -8.883 1 73.31 123 PHE B CA 1
ATOM 2615 C C . PHE B 1 123 ? 6.309 9.031 -8.5 1 73.31 123 PHE B C 1
ATOM 2617 O O . PHE B 1 123 ? 7.312 8.461 -8.93 1 73.31 123 PHE B O 1
ATOM 2624 N N . ALA B 1 124 ? 5.418 8.453 -7.809 1 71.75 124 ALA B N 1
ATOM 2625 C CA . ALA B 1 124 ? 5.609 7.066 -7.383 1 71.75 124 ALA B CA 1
ATOM 2626 C C . ALA B 1 124 ? 5.691 6.129 -8.586 1 71.75 124 ALA B C 1
ATOM 2628 O O . ALA B 1 124 ? 6.543 5.238 -8.625 1 71.75 124 ALA B O 1
ATOM 2629 N N . THR B 1 125 ? 4.898 6.434 -9.555 1 73.62 125 THR B N 1
ATOM 2630 C CA . THR B 1 125 ? 4.867 5.621 -10.766 1 73.62 125 THR B CA 1
ATOM 2631 C C . THR B 1 125 ? 6.199 5.703 -11.5 1 73.62 125 THR B C 1
ATOM 2633 O O . THR B 1 125 ? 6.703 4.691 -11.992 1 73.62 125 THR B O 1
ATOM 2636 N N . LEU B 1 126 ? 6.68 6.863 -11.484 1 74.12 126 LEU B N 1
ATOM 2637 C CA . LEU B 1 126 ? 7.949 7.059 -12.18 1 74.12 126 LEU B CA 1
ATOM 2638 C C . LEU B 1 126 ? 9.07 6.289 -11.492 1 74.12 126 LEU B C 1
ATOM 2640 O O . LEU B 1 126 ? 9.883 5.641 -12.156 1 74.12 126 LEU B O 1
ATOM 2644 N N . VAL B 1 127 ? 9.016 6.32 -10.32 1 70.88 127 VAL B N 1
ATOM 2645 C CA . VAL B 1 127 ? 10.062 5.668 -9.547 1 70.88 127 VAL B CA 1
ATOM 2646 C C . VAL B 1 127 ? 9.898 4.152 -9.625 1 70.88 127 VAL B C 1
ATOM 2648 O O . VAL B 1 127 ? 10.875 3.424 -9.797 1 70.88 127 VAL B O 1
ATOM 2651 N N . TYR B 1 128 ? 8.633 3.723 -9.641 1 71.38 128 TYR B N 1
ATOM 2652 C CA . TYR B 1 128 ? 8.359 2.295 -9.75 1 71.38 128 TYR B CA 1
ATOM 2653 C C . TYR B 1 128 ? 8.758 1.766 -11.125 1 71.38 128 TYR B C 1
ATOM 2655 O O . TYR B 1 128 ? 9.32 0.674 -11.234 1 71.38 128 TYR B O 1
ATOM 2663 N N . ARG B 1 129 ? 8.531 2.529 -12.047 1 73.88 129 ARG B N 1
ATOM 2664 C CA . ARG B 1 129 ? 8.898 2.127 -13.398 1 73.88 129 ARG B CA 1
ATOM 2665 C C . ARG B 1 129 ? 10.406 1.952 -13.531 1 73.88 129 ARG B C 1
ATOM 2667 O O . ARG B 1 129 ? 10.875 1.017 -14.188 1 73.88 129 ARG B O 1
ATOM 2674 N N . ARG B 1 130 ? 10.992 2.859 -12.961 1 70.25 130 ARG B N 1
ATOM 2675 C CA . ARG B 1 130 ? 12.445 2.768 -13.016 1 70.25 130 ARG B CA 1
ATOM 2676 C C . ARG B 1 130 ? 12.945 1.515 -12.305 1 70.25 130 ARG B C 1
ATOM 2678 O O . ARG B 1 130 ? 13.789 0.79 -12.828 1 70.25 130 ARG B O 1
ATOM 2685 N N . ALA B 1 131 ? 12.391 1.272 -11.18 1 64.88 131 ALA B N 1
ATOM 2686 C CA . ALA B 1 131 ? 12.773 0.098 -10.398 1 64.88 131 ALA B CA 1
ATOM 2687 C C . ALA B 1 131 ? 12.43 -1.189 -11.141 1 64.88 131 ALA B C 1
ATOM 2689 O O . ALA B 1 131 ? 13.219 -2.141 -11.141 1 64.88 131 ALA B O 1
ATOM 2690 N N . GLN B 1 132 ? 11.367 -1.124 -11.734 1 67.31 132 GLN B N 1
ATOM 2691 C CA . GLN B 1 132 ? 10.914 -2.252 -12.547 1 67.31 132 GLN B CA 1
ATOM 2692 C C . GLN B 1 132 ? 11.898 -2.549 -13.672 1 67.31 132 GLN B C 1
ATOM 2694 O O . GLN B 1 132 ? 12.227 -3.709 -13.93 1 67.31 132 GLN B O 1
ATOM 2699 N N . ARG B 1 133 ? 12.273 -1.578 -14.242 1 69.06 133 ARG B N 1
ATOM 2700 C CA . ARG B 1 133 ? 13.195 -1.756 -15.352 1 69.06 133 ARG B CA 1
ATOM 2701 C C . ARG B 1 133 ? 14.477 -2.441 -14.898 1 69.06 133 ARG B C 1
ATOM 2703 O O . ARG B 1 133 ? 15.008 -3.309 -15.594 1 69.06 133 ARG B O 1
ATOM 2710 N N . LEU B 1 134 ? 14.805 -2.117 -13.797 1 64.31 134 LEU B N 1
ATOM 2711 C CA . LEU B 1 134 ? 16.031 -2.689 -13.266 1 64.31 134 LEU B CA 1
ATOM 2712 C C . LEU B 1 134 ? 15.844 -4.156 -12.891 1 64.31 134 LEU B C 1
ATOM 2714 O O . LEU B 1 134 ? 16.688 -5 -13.203 1 64.31 134 LEU B O 1
ATOM 2718 N N . MET B 1 135 ? 14.68 -4.363 -12.328 1 65.31 135 MET B N 1
ATOM 2719 C CA . MET B 1 135 ? 14.383 -5.723 -11.898 1 65.31 135 MET B CA 1
ATOM 2720 C C . MET B 1 135 ? 14 -6.602 -13.086 1 65.31 135 MET B C 1
ATOM 2722 O O . MET B 1 135 ? 14.391 -7.77 -13.148 1 65.31 135 MET B O 1
ATOM 2726 N N . ASN B 1 136 ? 13.25 -5.992 -13.969 1 69.62 136 ASN B N 1
ATOM 2727 C CA . ASN B 1 136 ? 12.742 -6.723 -15.133 1 69.62 136 ASN B CA 1
ATOM 2728 C C . ASN B 1 136 ? 13.875 -7.277 -15.984 1 69.62 136 ASN B C 1
ATOM 2730 O O . ASN B 1 136 ? 13.789 -8.406 -16.484 1 69.62 136 ASN B O 1
ATOM 2734 N N . ARG B 1 137 ? 14.852 -6.484 -16.156 1 67.31 137 ARG B N 1
ATOM 2735 C CA . ARG B 1 137 ? 15.938 -6.949 -17.016 1 67.31 137 ARG B CA 1
ATOM 2736 C C . ARG B 1 137 ? 16.562 -8.227 -16.453 1 67.31 137 ARG B C 1
ATOM 2738 O O . ARG B 1 137 ? 16.875 -9.148 -17.203 1 67.31 137 ARG B O 1
ATOM 2745 N N . ARG B 1 138 ? 16.547 -8.297 -15.289 1 63.41 138 ARG B N 1
ATOM 2746 C CA . ARG B 1 138 ? 17.219 -9.414 -14.633 1 63.41 138 ARG B CA 1
ATOM 2747 C C . ARG B 1 138 ? 16.328 -10.648 -14.617 1 63.41 138 ARG B C 1
ATOM 2749 O O . ARG B 1 138 ? 16.781 -11.758 -14.914 1 63.41 138 ARG B O 1
ATOM 2756 N N . ILE B 1 139 ? 15.109 -10.391 -14.336 1 66.56 139 ILE B N 1
ATOM 2757 C CA . ILE B 1 139 ? 14.156 -11.492 -14.211 1 66.56 139 ILE B CA 1
ATOM 2758 C C . ILE B 1 139 ? 13.727 -11.961 -15.594 1 66.56 139 ILE B C 1
ATOM 2760 O O . ILE B 1 139 ? 13.539 -13.156 -15.82 1 66.56 139 ILE B O 1
ATOM 2764 N N . ALA B 1 140 ? 13.648 -10.992 -16.453 1 69.06 140 ALA B N 1
ATOM 2765 C CA . ALA B 1 140 ? 13.219 -11.32 -17.812 1 69.06 140 ALA B CA 1
ATOM 2766 C C . ALA B 1 140 ? 14.164 -12.336 -18.453 1 69.06 140 ALA B C 1
ATOM 2768 O O . ALA B 1 140 ? 13.719 -13.289 -19.094 1 69.06 140 ALA B O 1
ATOM 2769 N N . ARG B 1 141 ? 15.391 -12.133 -18.281 1 68.38 141 ARG B N 1
ATOM 2770 C CA . ARG B 1 141 ? 16.375 -13.039 -18.875 1 68.38 141 ARG B CA 1
ATOM 2771 C C . ARG B 1 141 ? 16.25 -14.438 -18.281 1 68.38 141 ARG B C 1
ATOM 2773 O O . ARG B 1 141 ? 16.344 -15.43 -19 1 68.38 141 ARG B O 1
ATOM 2780 N N . ALA B 1 142 ? 16.062 -14.445 -17.031 1 66.38 142 ALA B N 1
ATOM 2781 C CA . ALA B 1 142 ? 15.922 -15.734 -16.344 1 66.38 142 ALA B CA 1
ATOM 2782 C C . ALA B 1 142 ? 14.648 -16.453 -16.781 1 66.38 142 ALA B C 1
ATOM 2784 O O . ALA B 1 142 ? 14.648 -17.656 -17 1 66.38 142 ALA B O 1
ATOM 2785 N N . LEU B 1 143 ? 13.609 -15.711 -16.969 1 67.88 143 LEU B N 1
ATOM 2786 C CA . LEU B 1 143 ? 12.32 -16.281 -17.359 1 67.88 143 LEU B CA 1
ATOM 2787 C C . LEU B 1 143 ? 12.359 -16.766 -18.797 1 67.88 143 LEU B C 1
ATOM 2789 O O . LEU B 1 143 ? 11.789 -17.812 -19.125 1 67.88 143 LEU B O 1
ATOM 2793 N N . GLU B 1 144 ? 12.992 -15.945 -19.562 1 70.31 144 GLU B N 1
ATOM 2794 C CA . GLU B 1 144 ? 13.141 -16.359 -20.953 1 70.31 144 GLU B CA 1
ATOM 2795 C C . GLU B 1 144 ? 13.914 -17.656 -21.078 1 70.31 144 GLU B C 1
ATOM 2797 O O . GLU B 1 144 ? 13.523 -18.562 -21.828 1 70.31 144 GLU B O 1
ATOM 2802 N N . ASN B 1 145 ? 14.938 -17.719 -20.344 1 69.06 145 ASN B N 1
ATOM 2803 C CA . ASN B 1 145 ? 15.734 -18.953 -20.344 1 69.06 145 ASN B CA 1
ATOM 2804 C C . ASN B 1 145 ? 14.938 -20.141 -19.812 1 69.06 145 ASN B C 1
ATOM 2806 O O . ASN B 1 145 ? 15.023 -21.234 -20.359 1 69.06 145 ASN B O 1
ATOM 2810 N N . ALA B 1 146 ? 14.172 -19.891 -18.797 1 66.44 146 ALA B N 1
ATOM 2811 C CA . ALA B 1 146 ? 13.367 -20.938 -18.188 1 66.44 146 ALA B CA 1
ATOM 2812 C C . ALA B 1 146 ? 12.273 -21.422 -19.141 1 66.44 146 ALA B C 1
ATOM 2814 O O . ALA B 1 146 ? 11.914 -22.594 -19.125 1 66.44 146 ALA B O 1
ATOM 2815 N N . ARG B 1 147 ? 11.766 -20.516 -19.891 1 71 147 ARG B N 1
ATOM 2816 C CA . ARG B 1 147 ? 10.766 -20.875 -20.891 1 71 147 ARG B CA 1
ATOM 2817 C C . ARG B 1 147 ? 11.391 -21.703 -22.016 1 71 147 ARG B C 1
ATOM 2819 O O . ARG B 1 147 ? 10.797 -22.672 -22.484 1 71 147 ARG B O 1
ATOM 2826 N N . GLU B 1 148 ? 12.508 -21.266 -22.375 1 72.81 148 GLU B N 1
ATOM 2827 C CA . GLU B 1 148 ? 13.227 -21.953 -23.438 1 72.81 148 GLU B CA 1
ATOM 2828 C C . GLU B 1 148 ? 13.594 -23.391 -23.031 1 72.81 148 GLU B C 1
ATOM 2830 O O . GLU B 1 148 ? 13.562 -24.297 -23.859 1 72.81 148 GLU B O 1
ATOM 2835 N N . THR B 1 149 ? 13.898 -23.516 -21.781 1 70.81 149 THR B N 1
ATOM 2836 C CA . THR B 1 149 ? 14.297 -24.828 -21.297 1 70.81 149 THR B CA 1
ATOM 2837 C C . THR B 1 149 ? 13.07 -25.672 -20.953 1 70.81 149 THR B C 1
ATOM 2839 O O . THR B 1 149 ? 13.18 -26.875 -20.688 1 70.81 149 THR B O 1
ATOM 2842 N N . GLY B 1 150 ? 11.891 -25.016 -20.984 1 66 150 GLY B N 1
ATOM 2843 C CA . GLY B 1 150 ? 10.648 -25.719 -20.703 1 66 150 GLY B CA 1
ATOM 2844 C C . GLY B 1 150 ? 10.289 -25.766 -19.234 1 66 150 GLY B C 1
ATOM 2845 O O . GLY B 1 150 ? 9.32 -26.422 -18.844 1 66 150 GLY B O 1
ATOM 2846 N N . ASP B 1 151 ? 11.109 -25.094 -18.453 1 63.34 151 ASP B N 1
ATOM 2847 C CA . ASP B 1 151 ? 10.859 -25.062 -17.016 1 63.34 151 ASP B CA 1
ATOM 2848 C C . ASP B 1 151 ? 9.586 -24.281 -16.688 1 63.34 151 ASP B C 1
ATOM 2850 O O . ASP B 1 151 ? 8.914 -24.547 -15.695 1 63.34 151 ASP B O 1
ATOM 2854 N N . ILE B 1 152 ? 9.352 -23.312 -17.516 1 62.44 152 ILE B N 1
ATOM 2855 C CA . ILE B 1 152 ? 8.133 -22.531 -17.406 1 62.44 152 ILE B CA 1
ATOM 2856 C C . ILE B 1 152 ? 7.289 -22.703 -18.672 1 62.44 152 ILE B C 1
ATOM 2858 O O . ILE B 1 152 ? 7.785 -22.516 -19.781 1 62.44 152 ILE B O 1
ATOM 2862 N N . VAL B 1 153 ? 6.164 -23.281 -18.359 1 59.19 153 VAL B N 1
ATOM 2863 C CA . VAL B 1 153 ? 5.277 -23.547 -19.484 1 59.19 153 VAL B CA 1
ATOM 2864 C C . VAL B 1 153 ? 4.035 -22.672 -19.391 1 59.19 153 VAL B C 1
ATOM 2866 O O . VAL B 1 153 ? 3.783 -22.062 -18.344 1 59.19 153 VAL B O 1
ATOM 2869 N N . GLY B 1 154 ? 3.342 -22.359 -20.516 1 61.75 154 GLY B N 1
ATOM 2870 C CA . GLY B 1 154 ? 2.076 -21.641 -20.516 1 61.75 154 GLY B CA 1
ATOM 2871 C C . GLY B 1 154 ? 2.184 -20.25 -21.094 1 61.75 154 GLY B C 1
ATOM 2872 O O . GLY B 1 154 ? 3.195 -19.891 -21.703 1 61.75 154 GLY B O 1
ATOM 2873 N N . ARG B 1 155 ? 1.125 -19.5 -20.953 1 63.06 155 ARG B N 1
ATOM 2874 C CA . ARG B 1 155 ? 1.038 -18.172 -21.578 1 63.06 155 ARG B CA 1
ATOM 2875 C C . ARG B 1 155 ? 2.01 -17.203 -20.922 1 63.06 155 ARG B C 1
ATOM 2877 O O . ARG B 1 155 ? 2.23 -17.266 -19.703 1 63.06 155 ARG B O 1
ATOM 2884 N N . LYS B 1 156 ? 2.658 -16.438 -21.719 1 72.88 156 LYS B N 1
ATOM 2885 C CA . LYS B 1 156 ? 3.625 -15.43 -21.297 1 72.88 156 LYS B CA 1
ATOM 2886 C C . LYS B 1 156 ? 2.955 -14.352 -20.453 1 72.88 156 LYS B C 1
ATOM 2888 O O . LYS B 1 156 ? 1.899 -13.828 -20.828 1 72.88 156 LYS B O 1
ATOM 2893 N N . ILE B 1 157 ? 3.379 -14.25 -19.219 1 74.94 157 ILE B N 1
ATOM 2894 C CA . ILE B 1 157 ? 2.934 -13.148 -18.359 1 74.94 157 ILE B CA 1
ATOM 2895 C C . ILE B 1 157 ? 3.957 -12.016 -18.406 1 74.94 157 ILE B C 1
ATOM 2897 O O . ILE B 1 157 ? 5.133 -12.242 -18.688 1 74.94 157 ILE B O 1
ATOM 2901 N N . SER B 1 158 ? 3.48 -10.828 -18.281 1 82.62 158 SER B N 1
ATOM 2902 C CA . SER B 1 158 ? 4.375 -9.68 -18.281 1 82.62 158 SER B CA 1
ATOM 2903 C C . SER B 1 158 ? 5.367 -9.75 -17.125 1 82.62 158 SER B C 1
ATOM 2905 O O . SER B 1 158 ? 4.973 -9.805 -15.961 1 82.62 158 SER B O 1
ATOM 2907 N N . VAL B 1 159 ? 6.621 -9.773 -17.484 1 78.75 159 VAL B N 1
ATOM 2908 C CA . VAL B 1 159 ? 7.684 -9.758 -16.484 1 78.75 159 VAL B CA 1
ATOM 2909 C C . VAL B 1 159 ? 7.602 -8.477 -15.664 1 78.75 159 VAL B C 1
ATOM 2911 O O . VAL B 1 159 ? 7.812 -8.5 -14.445 1 78.75 159 VAL B O 1
ATOM 2914 N N . ALA B 1 160 ? 7.262 -7.469 -16.375 1 82.06 160 ALA B N 1
ATOM 2915 C CA . ALA B 1 160 ? 7.133 -6.18 -15.695 1 82.06 160 ALA B CA 1
ATOM 2916 C C . ALA B 1 160 ? 6.023 -6.215 -14.656 1 82.06 160 ALA B C 1
ATOM 2918 O O . ALA B 1 160 ? 6.227 -5.805 -13.508 1 82.06 160 ALA B O 1
ATOM 2919 N N . ASN B 1 161 ? 4.863 -6.691 -15.023 1 86.06 161 ASN B N 1
ATOM 2920 C CA . ASN B 1 161 ? 3.746 -6.766 -14.086 1 86.06 161 ASN B CA 1
ATOM 2921 C C . ASN B 1 161 ? 4.047 -7.703 -12.922 1 86.06 161 ASN B C 1
ATOM 2923 O O . ASN B 1 161 ? 3.727 -7.398 -11.773 1 86.06 161 ASN B O 1
ATOM 2927 N N . THR B 1 162 ? 4.719 -8.789 -13.25 1 82.5 162 THR B N 1
ATOM 2928 C CA . THR B 1 162 ? 5.066 -9.766 -12.219 1 82.5 162 THR B CA 1
ATOM 2929 C C . THR B 1 162 ? 6.012 -9.148 -11.195 1 82.5 162 THR B C 1
ATOM 2931 O O . THR B 1 162 ? 5.867 -9.391 -9.992 1 82.5 162 THR B O 1
ATOM 2934 N N . SER B 1 163 ? 6.945 -8.406 -11.656 1 82 163 SER B N 1
ATOM 2935 C CA . SER B 1 163 ? 7.879 -7.727 -10.758 1 82 163 SER B CA 1
ATOM 2936 C C . SER B 1 163 ? 7.156 -6.73 -9.859 1 82 163 SER B C 1
ATOM 2938 O O . SER B 1 163 ? 7.453 -6.641 -8.664 1 82 163 SER B O 1
ATOM 2940 N N . LEU B 1 164 ? 6.238 -6.062 -10.438 1 85.75 164 LEU B N 1
ATOM 2941 C CA . LEU B 1 164 ? 5.488 -5.074 -9.664 1 85.75 164 LEU B CA 1
ATOM 2942 C C . LEU B 1 164 ? 4.605 -5.754 -8.625 1 85.75 164 LEU B C 1
ATOM 2944 O O . LEU B 1 164 ? 4.508 -5.289 -7.484 1 85.75 164 LEU B O 1
ATOM 2948 N N . PHE B 1 165 ? 3.992 -6.855 -9.016 1 88.38 165 PHE B N 1
ATOM 2949 C CA . PHE B 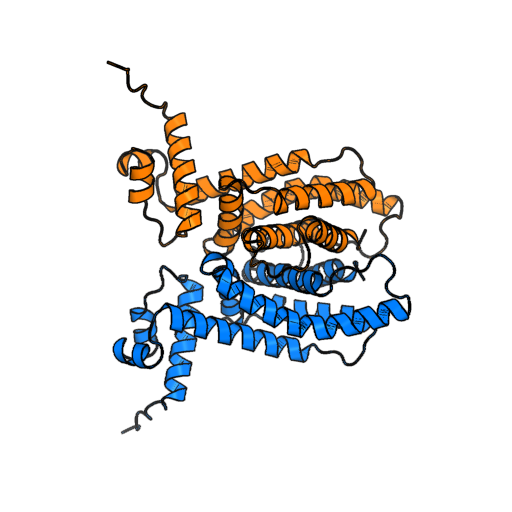1 165 ? 3.158 -7.582 -8.062 1 88.38 165 PHE B CA 1
ATOM 2950 C C . PHE B 1 165 ? 3.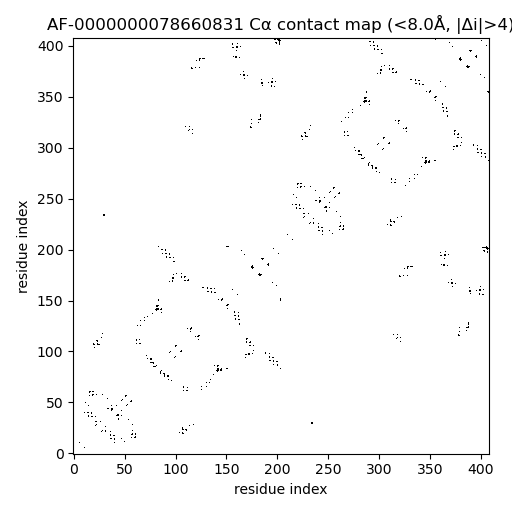988 -8.078 -6.883 1 88.38 165 PHE B C 1
ATOM 2952 O O . PHE B 1 165 ? 3.553 -7.988 -5.734 1 88.38 165 PHE B O 1
ATOM 2959 N N . THR B 1 166 ? 5.148 -8.578 -7.164 1 86.25 166 THR B N 1
ATOM 2960 C CA . THR B 1 166 ? 6.055 -9.031 -6.117 1 86.25 166 THR B CA 1
ATOM 2961 C C . THR B 1 166 ? 6.438 -7.879 -5.191 1 86.25 166 THR B C 1
ATOM 2963 O O . THR B 1 166 ? 6.453 -8.039 -3.969 1 86.25 166 THR B O 1
ATOM 2966 N N . GLU B 1 167 ? 6.684 -6.781 -5.777 1 83.94 167 GLU B N 1
ATOM 2967 C CA . GLU B 1 167 ? 7.027 -5.586 -5.012 1 83.94 167 GLU B CA 1
ATOM 2968 C C . GLU B 1 167 ? 5.871 -5.148 -4.121 1 83.94 167 GLU B C 1
ATOM 2970 O O . GLU B 1 167 ? 6.082 -4.703 -2.99 1 83.94 167 GLU B O 1
ATOM 2975 N N . HIS B 1 168 ? 4.664 -5.199 -4.715 1 88.56 168 HIS B N 1
ATOM 2976 C CA . HIS B 1 168 ? 3.496 -4.836 -3.926 1 88.56 168 HIS B CA 1
ATOM 2977 C C . HIS B 1 168 ? 3.391 -5.691 -2.668 1 88.56 168 HIS B C 1
ATOM 2979 O O . HIS B 1 168 ? 3.172 -5.172 -1.573 1 88.56 168 HIS B O 1
ATOM 2985 N N . ILE B 1 169 ? 3.602 -6.953 -2.834 1 90.12 169 ILE B N 1
ATOM 2986 C CA . ILE B 1 169 ? 3.559 -7.875 -1.704 1 90.12 169 ILE B CA 1
ATOM 2987 C C . ILE B 1 169 ? 4.652 -7.516 -0.701 1 90.12 169 ILE B C 1
ATOM 2989 O O . ILE B 1 169 ? 4.387 -7.398 0.498 1 90.12 169 ILE B O 1
ATOM 2993 N N . GLY B 1 170 ? 5.82 -7.309 -1.206 1 88.5 170 GLY B N 1
ATOM 2994 C CA . GLY B 1 170 ? 6.949 -7.023 -0.334 1 88.5 170 GLY B CA 1
ATOM 2995 C C . GLY B 1 170 ? 6.785 -5.742 0.458 1 88.5 170 GLY B C 1
ATOM 2996 O O . GLY B 1 170 ? 7.082 -5.703 1.654 1 88.5 170 GLY B O 1
ATOM 2997 N N . THR B 1 171 ? 6.316 -4.723 -0.186 1 87.75 171 THR B N 1
ATOM 2998 C CA . THR B 1 171 ? 6.168 -3.42 0.449 1 87.75 171 THR B CA 1
ATOM 2999 C C . THR B 1 171 ? 5.125 -3.475 1.562 1 87.75 171 THR B C 1
ATOM 3001 O O . THR B 1 171 ? 5.383 -3.031 2.684 1 87.75 171 THR B O 1
ATOM 3004 N N . VAL B 1 172 ? 3.975 -4.035 1.238 1 89 172 VAL B N 1
ATOM 3005 C CA . VAL B 1 172 ? 2.9 -4.094 2.223 1 89 172 VAL B CA 1
ATOM 3006 C C . VAL B 1 172 ? 3.281 -5.051 3.35 1 89 172 VAL B C 1
ATOM 3008 O O . VAL B 1 172 ? 3.033 -4.766 4.523 1 89 172 VAL B O 1
ATOM 3011 N N . LEU B 1 173 ? 3.92 -6.113 2.969 1 88.06 173 LEU B N 1
ATOM 3012 C CA . LEU B 1 173 ? 4.391 -7.082 3.953 1 88.06 173 LEU B CA 1
ATOM 3013 C C . LEU B 1 173 ? 5.34 -6.43 4.949 1 88.06 173 LEU B C 1
ATOM 3015 O O . LEU B 1 173 ? 5.219 -6.641 6.16 1 88.06 173 LEU B O 1
ATOM 3019 N N . ASN B 1 174 ? 6.262 -5.691 4.473 1 86.5 174 ASN B N 1
ATOM 3020 C CA . ASN B 1 174 ? 7.215 -5.031 5.359 1 86.5 174 ASN B CA 1
ATOM 3021 C C . ASN B 1 174 ? 6.512 -4.094 6.336 1 86.5 174 ASN B C 1
ATOM 3023 O O . ASN B 1 174 ? 6.82 -4.09 7.531 1 86.5 174 ASN B O 1
ATOM 3027 N N . VAL B 1 175 ? 5.617 -3.363 5.84 1 85.25 175 VAL B N 1
ATOM 3028 C CA . VAL B 1 175 ? 4.93 -2.361 6.648 1 85.25 175 VAL B CA 1
ATOM 3029 C C . VAL B 1 175 ? 4.098 -3.051 7.727 1 85.25 175 VAL B C 1
ATOM 3031 O O . VAL B 1 175 ? 4.043 -2.59 8.867 1 85.25 175 VAL B O 1
ATOM 3034 N N . LEU B 1 176 ? 3.473 -4.176 7.387 1 81.81 176 LEU B N 1
ATOM 3035 C CA . LEU B 1 176 ? 2.58 -4.852 8.32 1 81.81 176 LEU B CA 1
ATOM 3036 C C . LEU B 1 176 ? 3.365 -5.762 9.258 1 81.81 176 LEU B C 1
ATOM 3038 O O . LEU B 1 176 ? 2.91 -6.062 10.367 1 81.81 176 LEU B O 1
ATOM 3042 N N . ALA B 1 177 ? 4.461 -6.258 8.742 1 73.75 177 ALA B N 1
ATOM 3043 C CA . ALA B 1 177 ? 5.223 -7.215 9.539 1 73.75 177 ALA B CA 1
ATOM 3044 C C . ALA B 1 177 ? 6.109 -6.504 10.555 1 73.75 177 ALA B C 1
ATOM 3046 O O . ALA B 1 177 ? 6.73 -7.145 11.406 1 73.75 177 ALA B O 1
ATOM 3047 N N . THR B 1 178 ? 6.324 -5.199 10.414 1 65.31 178 THR B N 1
ATOM 3048 C CA . THR B 1 178 ? 7.18 -4.453 11.328 1 65.31 178 THR B CA 1
ATOM 3049 C C . THR B 1 178 ? 6.723 -4.648 12.773 1 65.31 178 THR B C 1
ATOM 3051 O O . THR B 1 178 ? 7.543 -4.668 13.695 1 65.31 178 THR B O 1
ATOM 3054 N N . ASN B 1 179 ? 5.383 -4.777 13 1 58.59 179 ASN B N 1
ATOM 3055 C CA . ASN B 1 179 ? 4.984 -5.184 14.344 1 58.59 179 ASN B CA 1
ATOM 3056 C C . ASN B 1 179 ? 4.527 -6.637 14.375 1 58.59 179 ASN B C 1
ATOM 3058 O O . ASN B 1 179 ? 3.328 -6.918 14.336 1 58.59 179 ASN B O 1
ATOM 3062 N N . ILE B 1 180 ? 5.59 -7.539 14.367 1 52.94 180 ILE B N 1
ATOM 3063 C CA . ILE B 1 180 ? 5.355 -8.969 14.203 1 52.94 180 ILE B CA 1
ATOM 3064 C C . ILE B 1 180 ? 4.301 -9.445 15.203 1 52.94 180 ILE B C 1
ATOM 3066 O O . ILE B 1 180 ? 3.463 -10.281 14.883 1 52.94 180 ILE B O 1
ATOM 3070 N N . GLU B 1 181 ? 4.293 -8.852 16.375 1 58 181 GLU B N 1
ATOM 3071 C CA . GLU B 1 181 ? 3.344 -9.273 17.406 1 58 181 GLU B CA 1
ATOM 3072 C C . GLU B 1 181 ? 1.909 -8.953 17 1 58 181 GLU B C 1
ATOM 3074 O O . GLU B 1 181 ? 0.972 -9.641 17.406 1 58 181 GLU B O 1
ATOM 3079 N N . ARG B 1 182 ? 1.854 -8.094 16.062 1 67.62 182 ARG B N 1
ATOM 3080 C CA . ARG B 1 182 ? 0.501 -7.711 15.672 1 67.62 182 ARG B CA 1
ATOM 3081 C C . ARG B 1 182 ? 0.283 -7.918 14.18 1 67.62 182 ARG B C 1
ATOM 3083 O O . ARG B 1 182 ? -0.649 -7.359 13.602 1 67.62 182 ARG B O 1
ATOM 3090 N N . SER B 1 183 ? 1.2 -8.82 13.703 1 76.19 183 SER B N 1
ATOM 3091 C CA . SER B 1 183 ? 1.146 -9.078 12.266 1 76.19 183 SER B CA 1
ATOM 3092 C C . SER B 1 183 ? -0.072 -9.922 11.906 1 76.19 183 SER B C 1
ATOM 3094 O O . SER B 1 183 ? -0.425 -10.852 12.633 1 76.19 183 SER B O 1
ATOM 3096 N N . PRO B 1 184 ? -0.738 -9.562 10.844 1 82.38 184 PRO B N 1
ATOM 3097 C CA . PRO B 1 184 ? -1.89 -10.359 10.414 1 82.38 184 PRO B CA 1
ATOM 3098 C C . PRO B 1 184 ? -1.484 -11.656 9.719 1 82.38 184 PRO B C 1
ATOM 3100 O O . PRO B 1 184 ? -2.344 -12.477 9.383 1 82.38 184 PRO B O 1
ATOM 3103 N N . TYR B 1 185 ? -0.23 -11.891 9.609 1 86.06 185 TYR B N 1
ATOM 3104 C CA . TYR B 1 185 ? 0.24 -13.055 8.867 1 86.06 185 TYR B CA 1
ATOM 3105 C C . TYR B 1 185 ? 0.396 -14.258 9.789 1 86.06 185 TYR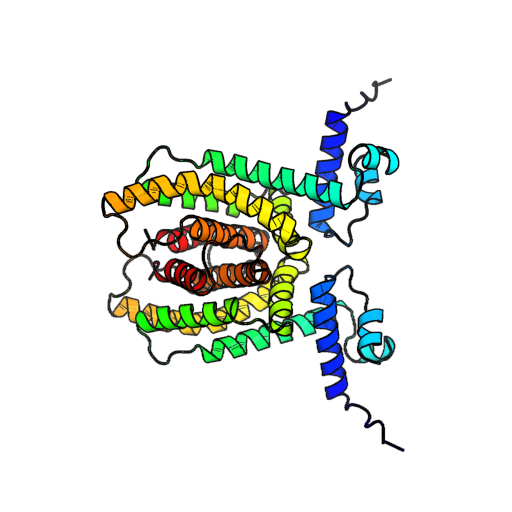 B C 1
ATOM 3107 O O . TYR B 1 185 ? 0.664 -14.109 10.984 1 86.06 185 TYR B O 1
ATOM 3115 N N . GLU B 1 186 ? 0.203 -15.336 9.234 1 84.88 186 GLU B N 1
ATOM 3116 C CA . GLU B 1 186 ? 0.383 -16.594 9.969 1 84.88 186 GLU B CA 1
ATOM 3117 C C . GLU B 1 186 ? 1.841 -17.031 9.938 1 84.88 186 GLU B C 1
ATOM 3119 O O . GLU B 1 186 ? 2.516 -16.922 8.914 1 84.88 186 GLU B O 1
ATOM 3124 N N . GLY B 1 187 ? 2.293 -17.547 11.102 1 85.88 187 GLY B N 1
ATOM 3125 C CA . GLY B 1 187 ? 3.615 -18.156 11.164 1 85.88 187 GLY B CA 1
ATOM 3126 C C . GLY B 1 187 ? 4.707 -17.172 11.531 1 85.88 187 GLY B C 1
ATOM 3127 O O . GLY B 1 187 ? 4.43 -15.992 11.773 1 85.88 187 GLY B O 1
ATOM 3128 N N . ASN B 1 188 ? 5.906 -17.703 11.656 1 86.75 188 ASN B N 1
ATOM 3129 C CA . ASN B 1 188 ? 7.066 -16.859 11.953 1 86.75 188 ASN B CA 1
ATOM 3130 C C . ASN B 1 188 ? 7.676 -16.281 10.688 1 86.75 188 ASN B C 1
ATOM 3132 O O . ASN B 1 188 ? 7.125 -16.438 9.594 1 86.75 188 ASN B O 1
ATOM 3136 N N . ALA B 1 189 ? 8.75 -15.57 10.875 1 85.94 189 ALA B N 1
ATOM 3137 C CA . ALA B 1 189 ? 9.398 -14.891 9.758 1 85.94 189 ALA B CA 1
ATOM 3138 C C . ALA B 1 189 ? 9.758 -15.891 8.656 1 85.94 189 ALA B C 1
ATOM 3140 O O . ALA B 1 189 ? 9.57 -15.609 7.469 1 85.94 189 ALA B O 1
ATOM 3141 N N . GLU B 1 190 ? 10.25 -17 9.031 1 88.38 190 GLU B N 1
ATOM 3142 C CA . GLU B 1 190 ? 10.656 -18 8.062 1 88.38 190 GLU B CA 1
ATOM 3143 C C . GLU B 1 190 ? 9.461 -18.547 7.293 1 88.38 190 GLU B C 1
ATOM 3145 O O . GLU B 1 190 ? 9.539 -18.766 6.082 1 88.38 190 GLU B O 1
ATOM 3150 N N . ASP B 1 191 ? 8.344 -18.734 7.996 1 88.12 191 ASP B N 1
ATOM 3151 C CA . ASP B 1 191 ? 7.113 -19.203 7.359 1 88.12 191 ASP B CA 1
ATOM 3152 C C . ASP B 1 191 ? 6.602 -18.172 6.355 1 88.12 191 ASP B C 1
ATOM 3154 O O . ASP B 1 191 ? 6.156 -18.531 5.262 1 88.12 191 ASP B O 1
ATOM 3158 N N . LEU B 1 192 ? 6.711 -17 6.746 1 88.81 192 LEU B N 1
ATOM 3159 C CA . LEU B 1 192 ? 6.215 -15.906 5.914 1 88.81 192 LEU B CA 1
ATOM 3160 C C . LEU B 1 192 ? 7.02 -15.789 4.625 1 88.81 192 LEU B C 1
ATOM 3162 O O . LEU B 1 192 ? 6.453 -15.656 3.541 1 88.81 192 LEU B O 1
ATOM 3166 N N . ILE B 1 193 ? 8.336 -15.883 4.801 1 90 193 ILE B N 1
ATOM 3167 C CA . ILE B 1 193 ? 9.211 -15.828 3.633 1 90 193 ILE B CA 1
ATOM 3168 C C . ILE B 1 193 ? 8.906 -17 2.709 1 90 193 ILE B C 1
ATOM 3170 O O . ILE B 1 193 ? 8.773 -16.828 1.495 1 90 193 ILE B O 1
ATOM 3174 N N . ARG B 1 194 ? 8.773 -18.125 3.316 1 87.94 194 ARG B N 1
ATOM 3175 C CA . ARG B 1 194 ? 8.477 -19.328 2.529 1 87.94 194 ARG B CA 1
ATOM 3176 C C . ARG B 1 194 ? 7.16 -19.156 1.769 1 87.94 194 ARG B C 1
ATOM 3178 O O . ARG B 1 194 ? 7.094 -19.453 0.571 1 87.94 194 ARG B O 1
ATOM 3185 N N . ASP B 1 195 ? 6.145 -18.703 2.453 1 87.12 195 ASP B N 1
ATOM 3186 C CA . ASP B 1 195 ? 4.84 -18.531 1.823 1 87.12 195 ASP B CA 1
ATOM 3187 C C . ASP B 1 195 ? 4.902 -17.5 0.692 1 87.12 195 ASP B C 1
ATOM 3189 O O . ASP B 1 195 ? 4.301 -17.703 -0.365 1 87.12 195 ASP B O 1
ATOM 3193 N N . ALA B 1 196 ? 5.617 -16.438 0.917 1 89.75 196 ALA B N 1
ATOM 3194 C CA . ALA B 1 196 ? 5.734 -15.391 -0.093 1 89.75 196 ALA B CA 1
ATOM 3195 C C . ALA B 1 196 ? 6.484 -15.898 -1.322 1 89.75 196 ALA B C 1
ATOM 3197 O O . ALA B 1 196 ? 6.074 -15.641 -2.457 1 89.75 196 ALA B O 1
ATOM 3198 N N . VAL B 1 197 ? 7.574 -16.625 -1.081 1 86.19 197 VAL B N 1
ATOM 3199 C CA . VAL B 1 197 ? 8.383 -17.172 -2.168 1 86.19 197 VAL B CA 1
ATOM 3200 C C . VAL B 1 197 ? 7.555 -18.156 -2.984 1 86.19 197 VAL B C 1
ATOM 3202 O O . VAL B 1 197 ? 7.539 -18.094 -4.215 1 86.19 197 VAL B O 1
ATOM 3205 N N . TRP B 1 198 ? 6.906 -18.969 -2.293 1 81.06 198 TRP B N 1
ATOM 3206 C CA . TRP B 1 198 ? 6.098 -19.969 -2.975 1 81.06 198 TRP B CA 1
ATOM 3207 C C . TRP B 1 198 ? 4.969 -19.312 -3.764 1 81.06 198 TRP B C 1
ATOM 3209 O O . TRP B 1 198 ? 4.68 -19.719 -4.895 1 81.06 198 TRP B O 1
ATOM 3219 N N . PHE B 1 199 ? 4.379 -18.344 -3.205 1 82.62 199 PHE B N 1
ATOM 3220 C CA . PHE B 1 199 ? 3.287 -17.641 -3.859 1 82.62 199 PHE B CA 1
ATOM 3221 C C . PHE B 1 199 ? 3.76 -17 -5.156 1 82.62 199 PHE B C 1
ATOM 3223 O O . PHE B 1 199 ? 3.062 -17.047 -6.172 1 82.62 199 PHE B O 1
ATOM 3230 N N . CYS B 1 200 ? 4.949 -16.438 -5.086 1 80.44 200 CYS B N 1
ATOM 3231 C CA . CYS B 1 200 ? 5.449 -15.688 -6.234 1 80.44 200 CYS B CA 1
ATOM 3232 C C . CYS B 1 200 ? 6.031 -16.625 -7.285 1 80.44 200 CYS B C 1
ATOM 3234 O O . CYS B 1 200 ? 6 -16.312 -8.477 1 80.44 200 CYS B O 1
ATOM 3236 N N . CYS B 1 201 ? 6.66 -17.766 -6.812 1 70.94 201 CYS B N 1
ATOM 3237 C CA . CYS B 1 201 ? 7.422 -18.594 -7.734 1 70.94 201 CYS B CA 1
ATOM 3238 C C . CYS B 1 201 ? 6.582 -19.766 -8.227 1 70.94 201 CYS B C 1
ATOM 3240 O O . CYS B 1 201 ? 6.98 -20.484 -9.148 1 70.94 201 CYS B O 1
ATOM 3242 N N . ARG B 1 202 ? 5.566 -20.156 -7.477 1 58.88 202 ARG B N 1
ATOM 3243 C CA . ARG B 1 202 ? 4.816 -21.328 -7.922 1 58.88 202 ARG B CA 1
ATOM 3244 C C . ARG B 1 202 ? 4.523 -21.25 -9.414 1 58.88 202 ARG B C 1
ATOM 3246 O O . ARG B 1 202 ? 4.262 -22.266 -10.055 1 58.88 202 ARG B O 1
ATOM 3253 N N . ALA B 1 203 ? 4.359 -20.094 -9.93 1 46.44 203 ALA B N 1
ATOM 3254 C CA . ALA B 1 203 ? 4.133 -20.031 -11.367 1 46.44 203 ALA B CA 1
ATOM 3255 C C . ALA B 1 203 ? 5.289 -20.672 -12.133 1 46.44 203 ALA B C 1
ATOM 3257 O O . ALA B 1 203 ? 5.109 -21.141 -13.258 1 46.44 203 ALA B O 1
ATOM 3258 N N . VAL B 1 204 ? 6.512 -20.625 -11.5 1 42.75 204 VAL B N 1
ATOM 3259 C CA . VAL B 1 204 ? 7.684 -21.062 -12.25 1 42.75 204 VAL B CA 1
ATOM 3260 C C . VAL B 1 204 ? 7.871 -22.578 -12.094 1 42.75 204 VAL B C 1
ATOM 3262 O O . VAL B 1 204 ? 7.691 -23.109 -11 1 42.75 204 VAL B O 1
#

Foldseek 3Di:
DPPPPPQDPVRLLVLLLQLLLVQCLVQNLPRRDLCVSQVSSVHGSVVVCVVVVDSVSSLLVSLVVLLVVLLVQLVVLQDPDLELVSLLSSLLSSLCCLLVVLDPSNLSSLSSLVSCCVVPVPSSVVSLQVSLVSVLVRNVSSVVVHVVVVVADDDDDDSSVLVSVLVVCSSVQSNQCSVVVRHPDDDDSVVVSVVSSCVSSVND/DPPPPPQDPVRLLVLLLQLLLVQCLVQNLVRRDLCSSQVSSVHGSVVNCVVVVDSVSSLLVSLVVLLVVLLVQLVVLQDPDLELVSLLSSLLSSLCCLLVPLPPSNLSSLSSLVSCCVVPVPSSVVSLVVSLVSVLVRNVSSVVVHVVVVVADDDDDDSSVLVVVLVVCSSVCSNQCSVVVRHPDDDDSVVVSVVSSCVSSVND

Nearest PDB structures (foldseek):
  4x1e-assembly1_B  TM=7.572E-01  e=5.743E-05  Escherichia coli CFT073
  4xk4-assembly2_D  TM=6.930E-01  e=3.827E-05  Escherichia coli K-12
  3bhq-assembly1_B  TM=6.524E-01  e=2.438E-05  Mesorhizobium japonicum MAFF 303099
  7e1n-assembly1_B  TM=7.407E-01  e=6.268E-04  Pseudomonas fluorescens
  5cxg-assembly2_D  TM=6.249E-01  e=1.690E-03  Mycobacterium tuberculosis H37Rv

Organism: Novosphingobium aromaticivorans (strain ATCC 700278 / DSM 12444 / CCUG 56034 / CIP 105152 / NBRC 16084 / F199) (NCBI:txid279238)

InterPro domains:
  IPR001647 DNA-binding HTH domain, TetR-type [PF00440] (16-62)
  IPR001647 DNA-binding HTH domain, TetR-type [PR00455] (16-29)
  IPR001647 DNA-binding HTH domain, TetR-type [PR00455] (37-60)
  IPR001647 DNA-binding HTH domain, TetR-type [PS50977] (10-70)
  IPR009057 Homedomain-like superfamily [SSF46689] (2-83)
  IPR050109 HTH-type, TetR-like transcriptional regulator [PTHR30055] (2-152)

Sequence (408 aa):
MTKRTRLTAKDRKALILANARAIFAQNGYEAARTQDIARRSGVSEALMYQHFPSKEALYRAVLREVIREQDESYAALVTRELDGRAVVRNVRAYFQIVVGQTEPRFKDGFRLLLASLLVDTNFATLVYRRAQRLMNRRIARALENARETGDIVGRKISVANTSLFTEHIGTVLNVLATNIERSPYEGNAEDLIRDAVWFCCRAVMTKRTRLTAKDRKALILANARAIFAQNGYEAARTQDIARRSGVSEALMYQHFPSKEALYRAVLREVIREQDESYAALVTRELDGRAVVRNVRAYFQIVVGQTEPRFKDGFRLLLASLLVDTNFATLVYRRAQRLMNRRIARALENARETGDIVGRKISVANTSLFTEHIGTVLNVLATNIERSPYEGNAEDLIRDAVWFCCRAV

Solvent-accessible surface area (backbone atoms only — not comparable to full-atom values): 21615 Å² total; per-residue (Å²): 130,81,72,76,73,72,68,51,71,67,51,44,52,51,43,39,42,53,42,38,39,53,43,38,42,73,52,30,75,80,59,40,51,66,61,58,32,18,54,78,49,74,43,51,55,69,62,48,33,72,77,26,81,37,71,64,52,42,50,50,52,37,51,51,49,41,49,51,52,49,48,56,60,49,62,68,42,66,59,89,55,51,37,63,67,32,51,49,50,33,47,40,48,49,40,47,48,42,69,61,50,75,49,64,70,55,48,33,35,40,44,40,55,57,47,29,54,73,76,38,50,67,60,38,27,53,52,48,42,52,53,32,54,60,48,26,58,57,49,40,52,20,49,52,41,15,38,74,73,57,68,35,78,80,82,86,61,55,49,54,44,51,49,48,43,52,47,36,33,42,41,53,45,32,59,47,46,70,47,58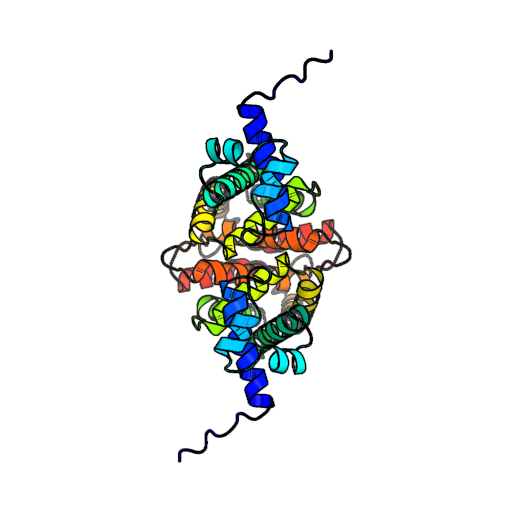,93,60,29,72,57,64,73,53,73,68,49,42,40,50,42,51,34,46,48,64,38,36,47,85,131,83,72,77,71,74,68,50,71,68,51,46,53,51,43,39,41,54,41,38,40,54,42,36,43,74,53,30,75,79,60,41,51,66,60,57,32,19,55,77,47,72,44,50,55,70,61,48,34,74,78,27,83,38,73,64,53,42,49,51,51,35,50,51,50,42,49,50,52,51,49,56,61,49,61,69,40,67,60,89,55,51,38,63,64,32,52,48,50,31,48,40,48,49,40,47,48,41,68,60,52,73,48,65,70,56,49,33,36,41,44,40,54,59,48,30,56,73,75,38,48,65,60,41,28,53,54,48,43,52,51,37,53,60,50,26,60,57,49,41,53,20,49,51,42,15,38,74,72,56,65,33,75,79,82,87,62,55,50,55,44,52,52,49,42,52,47,36,32,43,42,52,45,34,61,49,44,71,47,59,93,62,30,73,58,64,73,52,72,68,49,40,41,51,40,50,33,44,42,68,37,39,52,84